Protein AF-A0A0D1CV64-F1 (afdb_monomer_lite)

Secondary structure (DSSP, 8-state):
----PPPPHHHHHHGGG-S--TTSGGGTTS--------SS-SS-----HHHHHHHHHHHHHH---S--BTTBTTTT---SHHHHHHHHHHHHH-TT-HHHHHHHHHHHHH-GGGGGGHHHHHHHHHHHHHHHHHHHTT-HHHHHHHHHHHHHHT--TTHHHHHHHHHHH-TT-HHHHHHHHHHHHHHS----SS------TTTT--GGGGTTHHHHHHHHHHH-TT-HHHHHHHHHHHTGGGT--S-TTS---TTS-HHHHHHHHHHHHHHHHHHHHH-TT-HHHHHHHHHHHHSS-GGG---GGGGHHHHHTTS--HHHHHH-GGGGSTTTS-HHHHHHHHHHHHHHHTS--HHHHHHHHHHHHHHHHHHHHHTGGGHHHHHHHHHHHHHHHH--

pLDDT: mean 92.06, std 9.5, range [33.56, 98.62]

InterPro domains:
  IPR002088 Protein prenyltransferase, alpha subunit [PF01239] (82-110)
  IPR002088 Protein prenyltransferase, alpha subunit [PF01239] (123-152)
  IPR002088 Protein prenyltransferase, alpha subunit [PF01239] (157-187)
  IPR002088 Protein prenyltransferase, alpha subunit [PF01239] (210-237)
  IPR002088 Protein prenyltransferase, alpha subunit [PF01239] (268-293)
  IPR002088 Protein prenyltransferase, alpha subunit [PS51147] (79-113)
  IPR002088 Protein prenyltransferase, alpha subunit [PS51147] (155-189)
  IPR002088 Protein prenyltransferase, alpha subunit [PS51147] (209-243)

Radius of gyration: 28.8 Å; chains: 1; bounding box: 66×48×79 Å

Foldseek 3Di:
DDPPPDQAPLCVLCVVCPPDDLPDCVCVVWDFAFDDADPDHDPDDPDDPVLRSLVSVVCRQPVAPVQQDPVRNCHSHDLGSNLLNSLVVNCVVPVQPQVSLVSNLCSLQPPPVCVVPSLSVLVVVVVVLLVVCVVPVQHPSSLVSNVSSCQSNLDCPCVVVSLVVVCVVPVQRPSSLVSLLCCCCFQLHAQAPDDPPPPTRNGNVCVVSLVCQLVVLVVVCVVPVLRLSSLVSNCCSLAVSNVLPLDAPDGDCVSDPVVVSLVVLVVLLVVLVVVCVVVVQRPSSLVSNVCSARRGYPVRHHQLVVCLVVLVVQADDLVVCVVPVCCLAAPNGSLSSLVSNLVNLLVVLVPDDPVSLVVSLVVLVSSLVSNCRHPVVCNVVSVVSSVVSVVVSVVD

Structure (mmCIF, N/CA/C/O backbone):
data_AF-A0A0D1CV64-F1
#
_entry.id   AF-A0A0D1CV64-F1
#
loop_
_atom_site.group_PDB
_atom_site.id
_atom_site.type_symbol
_atom_site.label_atom_id
_atom_site.label_alt_id
_atom_site.label_comp_id
_atom_site.label_asym_id
_atom_site.label_entity_id
_atom_site.label_seq_id
_atom_site.pdbx_PDB_ins_code
_atom_site.Cartn_x
_atom_site.Cartn_y
_atom_site.Cartn_z
_atom_site.occupancy
_atom_site.B_iso_or_equiv
_atom_site.auth_seq_id
_atom_site.auth_comp_id
_atom_site.auth_asym_id
_atom_site.auth_atom_id
_atom_site.pdbx_PDB_model_num
ATOM 1 N N . MET A 1 1 ? -7.234 -21.246 -34.968 1.00 33.56 1 MET A N 1
ATOM 2 C CA . MET A 1 1 ? -6.679 -20.109 -35.729 1.00 33.56 1 MET A CA 1
ATOM 3 C C . MET A 1 1 ? -5.729 -19.384 -34.798 1.00 33.56 1 MET A C 1
ATOM 5 O O . MET A 1 1 ? -6.181 -18.740 -33.865 1.00 33.56 1 MET A O 1
ATOM 9 N N . THR A 1 2 ? -4.429 -19.621 -34.948 1.00 35.34 2 THR A N 1
ATOM 10 C CA . THR A 1 2 ? -3.382 -18.946 -34.173 1.00 35.34 2 THR A CA 1
ATOM 11 C C . THR A 1 2 ? -3.375 -17.477 -34.569 1.00 35.34 2 THR A C 1
ATOM 13 O O . THR A 1 2 ? -3.057 -17.163 -35.714 1.00 35.34 2 THR A O 1
ATOM 16 N N . ALA A 1 3 ? -3.781 -16.594 -33.657 1.00 37.50 3 ALA A N 1
ATOM 17 C CA . ALA A 1 3 ? -3.607 -15.161 -33.836 1.00 37.50 3 ALA A CA 1
ATOM 18 C C . ALA A 1 3 ? -2.115 -14.902 -34.074 1.00 37.50 3 ALA A C 1
ATOM 20 O O . ALA A 1 3 ? -1.283 -15.239 -33.233 1.00 37.50 3 ALA A O 1
ATOM 21 N N . THR A 1 4 ? -1.764 -14.377 -35.245 1.00 42.84 4 THR A N 1
ATOM 22 C CA . THR A 1 4 ? -0.443 -13.802 -35.496 1.00 42.84 4 THR A CA 1
ATOM 23 C C . THR A 1 4 ? -0.223 -12.729 -34.441 1.00 42.84 4 THR A C 1
ATOM 25 O O . THR A 1 4 ? -0.903 -11.706 -34.470 1.00 42.84 4 THR A O 1
ATOM 28 N N . ALA A 1 5 ? 0.662 -12.996 -33.478 1.00 57.12 5 ALA A N 1
ATOM 29 C CA . ALA A 1 5 ? 1.048 -12.015 -32.478 1.00 57.12 5 ALA A CA 1
ATOM 30 C C . ALA A 1 5 ? 1.579 -10.780 -33.212 1.00 57.12 5 ALA A C 1
ATOM 32 O O . ALA A 1 5 ? 2.529 -10.874 -33.994 1.00 57.12 5 ALA A O 1
ATOM 33 N N . THR A 1 6 ? 0.909 -9.645 -33.029 1.00 68.62 6 THR A N 1
ATOM 34 C CA . THR A 1 6 ? 1.347 -8.365 -33.579 1.00 68.62 6 THR A CA 1
ATOM 35 C C . THR A 1 6 ? 2.726 -8.066 -33.000 1.00 68.62 6 THR A C 1
ATOM 37 O O . THR A 1 6 ? 2.858 -7.969 -31.782 1.00 68.62 6 THR A O 1
ATOM 40 N N . ARG A 1 7 ? 3.754 -7.971 -33.853 1.00 79.12 7 ARG A N 1
ATOM 41 C CA . ARG A 1 7 ? 5.111 -7.628 -33.409 1.00 79.12 7 ARG A CA 1
ATOM 42 C C . ARG A 1 7 ? 5.099 -6.259 -32.741 1.00 79.12 7 ARG A C 1
ATOM 44 O O . ARG A 1 7 ? 4.511 -5.317 -33.271 1.00 79.12 7 ARG A O 1
ATOM 51 N N . THR A 1 8 ? 5.727 -6.172 -31.577 1.00 88.69 8 THR A N 1
ATOM 52 C CA . THR A 1 8 ? 5.905 -4.916 -30.850 1.00 88.69 8 THR A CA 1
ATOM 53 C C . THR A 1 8 ? 7.197 -4.225 -31.287 1.00 88.69 8 THR A C 1
ATOM 55 O O . THR A 1 8 ? 8.128 -4.867 -31.768 1.00 88.69 8 THR A O 1
ATOM 58 N N . ILE A 1 9 ? 7.304 -2.916 -31.049 1.00 92.94 9 ILE A N 1
ATOM 59 C CA . ILE A 1 9 ? 8.557 -2.171 -31.264 1.00 92.94 9 ILE A CA 1
ATOM 60 C C . ILE A 1 9 ? 9.732 -2.759 -30.460 1.00 92.94 9 ILE A C 1
ATOM 62 O O . ILE A 1 9 ? 10.870 -2.725 -30.918 1.00 92.94 9 ILE A O 1
ATOM 66 N N . LEU A 1 10 ? 9.469 -3.341 -29.282 1.00 91.81 10 LEU A N 1
ATOM 67 C CA . LEU A 1 10 ? 10.491 -4.050 -28.509 1.00 91.81 10 LEU A CA 1
ATOM 68 C C . LEU A 1 10 ? 10.962 -5.318 -29.221 1.00 91.81 10 LEU A C 1
ATOM 70 O O . LEU A 1 10 ? 12.164 -5.589 -29.214 1.00 91.81 10 LEU A O 1
ATOM 74 N N . ASP A 1 11 ? 10.046 -6.061 -29.848 1.00 89.44 11 ASP A N 1
ATOM 75 C CA . ASP A 1 11 ? 10.397 -7.234 -30.649 1.00 89.44 11 ASP A CA 1
ATOM 76 C C . ASP A 1 11 ? 11.255 -6.828 -31.839 1.00 89.44 11 ASP A C 1
ATOM 78 O O . ASP A 1 11 ? 12.281 -7.453 -32.074 1.00 89.44 11 ASP A O 1
ATOM 82 N N . ASP A 1 12 ? 10.894 -5.758 -32.548 1.00 92.19 12 ASP A N 1
ATOM 83 C CA . ASP A 1 12 ? 11.661 -5.289 -33.702 1.00 92.19 12 ASP A CA 1
ATOM 84 C C . ASP A 1 12 ? 13.072 -4.839 -33.290 1.00 92.19 12 ASP A C 1
ATOM 86 O O . ASP A 1 12 ? 14.054 -5.279 -33.894 1.00 92.19 12 ASP A O 1
ATOM 90 N N . LEU A 1 13 ? 13.192 -4.057 -32.208 1.00 92.50 13 LEU A N 1
ATOM 91 C CA . LEU A 1 13 ? 14.479 -3.609 -31.658 1.00 92.50 13 LEU A CA 1
ATOM 92 C C . LEU A 1 13 ? 15.359 -4.769 -31.180 1.00 92.50 13 LEU A C 1
ATOM 94 O O . LEU A 1 13 ? 16.576 -4.732 -31.355 1.00 92.50 13 LEU A O 1
ATOM 98 N N . CYS A 1 14 ? 14.760 -5.787 -30.559 1.00 92.56 14 CYS A N 1
ATOM 99 C CA . CYS A 1 14 ? 15.494 -6.912 -29.982 1.00 92.56 14 CYS A CA 1
ATOM 100 C C . CYS A 1 14 ? 15.619 -8.115 -30.932 1.00 92.56 14 CYS A C 1
ATOM 102 O O . CYS A 1 14 ? 16.303 -9.077 -30.588 1.00 92.56 14 CYS A O 1
ATOM 104 N N . SER A 1 15 ? 14.977 -8.084 -32.105 1.00 91.12 15 SER A N 1
ATOM 105 C CA . SER A 1 15 ? 14.822 -9.241 -33.001 1.00 91.12 15 SER A CA 1
ATOM 106 C C . SER A 1 15 ? 16.145 -9.833 -33.477 1.00 91.12 15 SER A C 1
ATOM 108 O O . SER A 1 15 ? 16.263 -11.048 -33.599 1.00 91.12 15 SER A O 1
ATOM 110 N N . SER A 1 16 ? 17.159 -8.999 -33.709 1.00 90.81 16 SER A N 1
ATOM 111 C CA . SER A 1 16 ? 18.501 -9.435 -34.115 1.00 90.81 16 SER A CA 1
ATOM 112 C C . SER A 1 16 ? 19.329 -10.029 -32.969 1.00 90.81 16 SER A C 1
ATOM 114 O O . SER A 1 16 ? 20.393 -10.595 -33.215 1.00 90.81 16 SER A O 1
ATOM 116 N N . TYR A 1 17 ? 18.849 -9.913 -31.728 1.00 93.50 17 TYR A N 1
ATOM 117 C CA . TYR A 1 17 ? 19.543 -10.330 -30.507 1.00 93.50 17 TYR A CA 1
ATOM 118 C C . TYR A 1 17 ? 18.779 -11.409 -29.721 1.00 93.50 17 TYR A C 1
ATOM 120 O O . TYR A 1 17 ? 19.250 -11.842 -28.668 1.00 93.50 17 TYR A O 1
ATOM 128 N N . LEU A 1 18 ? 17.601 -11.826 -30.204 1.00 88.88 18 LEU A N 1
ATOM 129 C CA . LEU A 1 18 ? 16.752 -12.850 -29.595 1.00 88.88 18 LEU A CA 1
ATOM 130 C C . LEU A 1 18 ? 16.452 -13.996 -30.595 1.00 88.88 18 LEU A C 1
ATOM 132 O O . LEU A 1 18 ? 16.202 -13.714 -31.765 1.00 88.88 18 LEU A O 1
ATOM 136 N N . PRO A 1 19 ? 16.410 -15.277 -30.164 1.00 92.25 19 PRO A N 1
ATOM 137 C CA . PRO A 1 19 ? 16.676 -15.754 -28.807 1.00 92.25 19 PRO A CA 1
ATOM 138 C C . PRO A 1 19 ? 18.117 -15.460 -28.382 1.00 92.25 19 PRO A C 1
ATOM 140 O O . PRO A 1 19 ? 19.022 -15.413 -29.209 1.00 92.25 19 PRO A O 1
ATOM 143 N N . PHE A 1 20 ? 18.294 -15.180 -27.093 1.00 94.69 20 PHE A N 1
ATOM 144 C CA . PHE A 1 20 ? 19.584 -14.753 -26.571 1.00 94.69 20 PHE A CA 1
ATOM 145 C C . PHE A 1 20 ? 20.615 -15.880 -26.698 1.00 94.69 20 PHE A C 1
ATOM 147 O O . PHE A 1 20 ? 20.361 -17.004 -26.271 1.00 94.69 20 PHE A O 1
ATOM 154 N N . ASP A 1 21 ? 21.783 -15.549 -27.245 1.00 95.31 21 ASP A N 1
ATOM 155 C CA . ASP A 1 21 ? 22.944 -16.431 -27.314 1.00 95.31 21 ASP A CA 1
ATOM 156 C C . ASP A 1 21 ? 24.215 -15.629 -27.011 1.00 95.31 21 ASP A C 1
ATOM 158 O O . ASP A 1 21 ? 24.572 -14.695 -27.736 1.00 95.31 21 ASP A O 1
ATOM 162 N N . ALA A 1 22 ? 24.905 -15.997 -25.930 1.00 94.50 22 ALA A N 1
ATOM 163 C CA . ALA A 1 22 ? 26.149 -15.358 -25.513 1.00 94.50 22 ALA A CA 1
ATOM 164 C C . ALA A 1 22 ? 27.328 -15.654 -26.462 1.00 94.50 22 ALA A C 1
ATOM 166 O O . ALA A 1 22 ? 28.313 -14.921 -26.435 1.00 94.50 22 ALA A O 1
ATOM 167 N N . ALA A 1 23 ? 27.240 -16.698 -27.296 1.00 94.19 23 ALA A N 1
ATOM 168 C CA . ALA A 1 23 ? 28.248 -17.037 -28.303 1.00 94.19 23 ALA A CA 1
ATOM 169 C C . ALA A 1 23 ? 28.002 -16.354 -29.662 1.00 94.19 23 ALA A C 1
ATOM 171 O O . ALA A 1 23 ? 28.814 -16.491 -30.580 1.00 94.19 23 ALA A O 1
ATOM 172 N N . SER A 1 24 ? 26.894 -15.619 -29.805 1.00 95.88 24 SER A N 1
ATOM 173 C CA . SER A 1 24 ? 26.545 -14.940 -31.050 1.00 95.88 24 SER A CA 1
ATOM 174 C C . SER A 1 24 ? 27.613 -13.906 -31.457 1.00 95.88 24 SER A C 1
ATOM 176 O O . SER A 1 24 ? 28.106 -13.166 -30.598 1.00 95.88 24 SER A O 1
ATOM 178 N N . PRO A 1 25 ? 27.934 -13.765 -32.763 1.00 95.81 25 PRO A N 1
ATOM 179 C CA . PRO A 1 25 ? 28.912 -12.788 -33.256 1.00 95.81 25 PRO A CA 1
ATOM 180 C C . PRO A 1 25 ? 28.623 -11.334 -32.863 1.00 95.81 25 PRO A C 1
ATOM 182 O O . PRO A 1 25 ? 29.538 -10.512 -32.864 1.00 95.81 25 PRO A O 1
ATOM 185 N N . VAL A 1 26 ? 27.378 -11.016 -32.491 1.00 95.31 26 VAL A N 1
ATOM 186 C CA . VAL A 1 26 ? 26.968 -9.693 -31.985 1.00 95.31 26 VAL A CA 1
ATOM 187 C C . VAL A 1 26 ? 27.680 -9.277 -30.690 1.00 95.31 26 VAL A C 1
ATOM 189 O O . VAL A 1 26 ? 27.572 -8.114 -30.310 1.00 95.31 26 VAL A O 1
ATOM 192 N N . TRP A 1 27 ? 28.370 -10.208 -30.019 1.00 95.94 27 TRP A N 1
ATOM 193 C CA . TRP A 1 27 ? 29.163 -9.982 -28.803 1.00 95.94 27 TRP A CA 1
ATOM 194 C C . TRP A 1 27 ? 30.677 -10.096 -29.030 1.00 95.94 27 TRP A C 1
ATOM 196 O O . TRP A 1 27 ? 31.447 -10.013 -28.079 1.00 95.94 27 TRP A O 1
ATOM 206 N N . SER A 1 28 ? 31.121 -10.324 -30.270 1.00 95.44 28 SER A N 1
ATOM 207 C CA . SER A 1 28 ? 32.535 -10.579 -30.596 1.00 95.44 28 SER A CA 1
ATOM 208 C C . SER A 1 28 ? 33.467 -9.383 -30.356 1.00 95.44 28 SER A C 1
ATOM 210 O O . SER A 1 28 ? 34.680 -9.556 -30.251 1.00 95.44 28 SER A O 1
ATOM 212 N N . ASP A 1 29 ? 32.905 -8.180 -30.245 1.00 95.81 29 ASP A N 1
ATOM 213 C CA . ASP A 1 29 ? 33.600 -6.928 -29.949 1.00 95.81 29 ASP A CA 1
ATOM 214 C C . ASP A 1 29 ? 33.898 -6.726 -28.454 1.00 95.81 29 ASP A C 1
ATOM 216 O O . ASP A 1 29 ? 34.655 -5.821 -28.104 1.00 95.81 29 ASP A O 1
ATOM 220 N N . VAL A 1 30 ? 33.340 -7.560 -27.569 1.00 94.56 30 VAL A N 1
ATOM 221 C CA . VAL A 1 30 ? 33.539 -7.468 -26.118 1.00 94.56 30 VAL A CA 1
ATOM 222 C C . VAL A 1 30 ? 34.124 -8.758 -25.545 1.00 94.56 30 VAL A C 1
ATOM 224 O O . VAL A 1 30 ? 33.872 -9.857 -26.027 1.00 94.56 30 VAL A O 1
ATOM 227 N N . THR A 1 31 ? 34.906 -8.640 -24.470 1.00 95.06 31 THR A N 1
ATOM 228 C CA . THR A 1 31 ? 35.399 -9.799 -23.706 1.00 95.06 31 THR A CA 1
ATOM 229 C C . THR A 1 31 ? 34.571 -9.953 -22.426 1.00 95.06 31 THR A C 1
ATOM 231 O O . THR A 1 31 ? 34.659 -9.078 -21.561 1.00 95.06 31 THR A O 1
ATOM 234 N N . PRO A 1 32 ? 33.771 -11.030 -22.266 1.00 96.12 32 PRO A N 1
ATOM 235 C CA . PRO A 1 32 ? 32.910 -11.205 -21.099 1.00 96.12 32 PRO A CA 1
ATOM 236 C C . PRO A 1 32 ? 33.686 -11.224 -19.775 1.00 96.12 32 PRO A C 1
ATOM 238 O O . PRO A 1 32 ? 34.598 -12.024 -19.585 1.00 96.12 32 PRO A O 1
ATOM 241 N N . THR A 1 33 ? 33.284 -10.381 -18.826 1.00 95.81 33 THR A N 1
ATOM 242 C CA . THR A 1 33 ? 33.880 -10.289 -17.488 1.00 95.81 33 THR A CA 1
ATOM 243 C C . THR A 1 33 ? 33.202 -11.276 -16.528 1.00 95.81 33 THR A C 1
ATOM 245 O O . THR A 1 33 ? 32.039 -11.066 -16.160 1.00 95.81 33 THR A O 1
ATOM 248 N N . PRO A 1 34 ? 33.878 -12.351 -16.083 1.00 94.44 34 PRO A N 1
ATOM 249 C CA . PRO A 1 34 ? 33.292 -13.330 -15.171 1.00 94.44 34 PRO A CA 1
ATOM 250 C C . PRO A 1 34 ? 33.033 -12.735 -13.781 1.00 94.44 34 PRO A C 1
ATOM 252 O O . PRO A 1 34 ? 33.507 -11.651 -13.438 1.00 94.44 34 PRO A O 1
ATOM 255 N N . GLN A 1 35 ? 32.245 -13.437 -12.967 1.00 92.69 35 GLN A N 1
ATOM 256 C CA . GLN A 1 35 ? 32.072 -13.057 -11.569 1.00 92.69 35 GLN A CA 1
ATOM 257 C C . GLN A 1 35 ? 33.399 -13.280 -10.841 1.00 92.69 35 GLN A C 1
ATOM 259 O O . GLN A 1 35 ? 33.979 -14.358 -10.935 1.00 92.69 35 GLN A O 1
ATOM 264 N N . LEU A 1 36 ? 33.873 -12.267 -10.118 1.00 90.00 36 LEU A N 1
ATOM 265 C CA . LEU A 1 36 ? 35.034 -12.421 -9.251 1.00 90.00 36 LEU A CA 1
ATOM 266 C C . LEU A 1 36 ? 34.623 -13.238 -8.025 1.00 90.00 36 LEU A C 1
ATOM 268 O O . LEU A 1 36 ? 33.809 -12.788 -7.218 1.00 90.00 36 LEU A O 1
ATOM 272 N N . GLU A 1 37 ? 35.187 -14.432 -7.890 1.00 85.88 37 GLU A N 1
ATOM 273 C CA . GLU A 1 37 ? 35.058 -15.262 -6.695 1.00 85.88 37 GLU A CA 1
ATOM 274 C C . GLU A 1 37 ? 36.399 -15.315 -5.960 1.00 85.88 37 GLU A C 1
ATOM 276 O O . GLU A 1 37 ? 37.468 -15.315 -6.575 1.00 85.88 37 GLU A O 1
ATOM 281 N N . SER A 1 38 ? 36.355 -15.314 -4.627 1.00 88.88 38 SER A N 1
ATOM 282 C CA . SER A 1 38 ? 37.554 -15.536 -3.820 1.00 88.88 38 SER A CA 1
ATOM 283 C C . SER A 1 38 ? 37.997 -16.999 -3.926 1.00 88.88 38 SER A C 1
ATOM 285 O O . SER A 1 38 ? 37.243 -17.867 -4.356 1.00 88.88 38 SER A O 1
ATOM 287 N N . SER A 1 39 ? 39.209 -17.308 -3.460 1.00 90.88 39 SER A N 1
ATOM 288 C CA . SER A 1 39 ? 39.695 -18.693 -3.371 1.00 90.88 39 SER A CA 1
ATOM 289 C C . SER A 1 39 ? 38.891 -19.580 -2.405 1.00 90.88 39 SER A C 1
ATOM 291 O O . SER A 1 39 ? 39.067 -20.795 -2.407 1.00 90.88 39 SER A O 1
ATOM 293 N N . SER A 1 40 ? 38.024 -18.988 -1.577 1.00 92.88 40 SER A N 1
ATOM 294 C CA . SER A 1 40 ? 37.131 -19.680 -0.644 1.00 92.88 40 SER A CA 1
ATOM 295 C C . SER A 1 40 ? 35.809 -18.905 -0.549 1.00 92.88 40 SER A C 1
ATOM 297 O O . SER A 1 40 ? 35.633 -18.082 0.361 1.00 92.88 40 SER A O 1
ATOM 299 N N . PRO A 1 41 ? 34.906 -19.062 -1.535 1.00 91.12 41 PRO A N 1
ATOM 300 C CA . PRO A 1 41 ? 33.662 -18.310 -1.568 1.00 91.12 41 PRO A CA 1
ATOM 301 C C . PRO A 1 41 ? 32.714 -18.804 -0.470 1.00 91.12 41 PRO A C 1
ATOM 303 O O . PRO A 1 41 ? 32.539 -20.005 -0.264 1.00 91.12 41 PRO A O 1
ATOM 306 N N . MET A 1 42 ? 32.062 -17.874 0.229 1.00 92.19 42 MET A N 1
ATOM 307 C CA . MET A 1 42 ? 30.961 -18.210 1.134 1.00 92.19 42 MET A CA 1
ATOM 308 C C . MET A 1 42 ? 29.658 -18.266 0.337 1.00 92.19 42 MET A C 1
ATOM 310 O O . MET A 1 42 ? 29.330 -17.314 -0.366 1.00 92.19 42 MET A O 1
ATOM 314 N N . CYS A 1 43 ? 28.911 -19.363 0.477 1.00 92.88 43 CYS A N 1
ATOM 315 C CA . CYS A 1 43 ? 27.639 -19.595 -0.216 1.00 92.88 43 CYS A CA 1
ATOM 316 C C . CYS A 1 43 ? 27.724 -19.476 -1.757 1.00 92.88 43 CYS A C 1
ATOM 318 O O . CYS A 1 43 ? 26.923 -18.743 -2.345 1.00 92.88 43 CYS A O 1
ATOM 320 N N . PRO A 1 44 ? 28.668 -20.168 -2.431 1.00 92.38 44 PRO A N 1
ATOM 321 C CA . PRO A 1 44 ? 28.743 -20.135 -3.886 1.00 92.38 44 PRO A CA 1
ATOM 322 C C . PRO A 1 44 ? 27.476 -20.742 -4.489 1.00 92.38 44 PRO A C 1
ATOM 324 O O . PRO A 1 44 ? 26.971 -21.769 -4.026 1.00 92.38 44 PRO A O 1
ATOM 327 N N . ILE A 1 45 ? 26.974 -20.113 -5.545 1.00 94.19 45 ILE A N 1
ATOM 328 C CA . ILE A 1 45 ? 25.864 -20.649 -6.327 1.00 94.19 45 ILE A CA 1
ATOM 329 C C . ILE A 1 45 ? 26.462 -21.296 -7.569 1.00 94.19 45 ILE A C 1
ATOM 331 O O . ILE A 1 45 ? 27.160 -20.649 -8.346 1.00 94.19 45 ILE A O 1
ATOM 335 N N . LEU A 1 46 ? 26.161 -22.574 -7.778 1.00 94.25 46 LEU A N 1
ATOM 336 C CA . LEU A 1 46 ? 26.525 -23.286 -9.000 1.00 94.25 46 LEU A CA 1
ATOM 337 C C . LEU A 1 46 ? 25.573 -22.866 -10.124 1.00 94.25 46 LEU A C 1
ATOM 339 O O . LEU A 1 46 ? 24.567 -23.522 -10.390 1.00 94.25 46 LEU A O 1
ATOM 343 N N . TYR A 1 47 ? 25.855 -21.714 -10.731 1.00 95.19 47 TYR A N 1
ATOM 344 C CA . TYR A 1 47 ? 25.020 -21.152 -11.785 1.00 95.19 47 TYR A CA 1
ATOM 345 C C . TYR A 1 47 ? 24.987 -22.050 -13.025 1.00 95.19 47 TYR A C 1
ATOM 347 O O . TYR A 1 47 ? 26.002 -22.611 -13.438 1.00 95.19 47 TYR A O 1
ATOM 355 N N . ALA A 1 48 ? 23.822 -22.122 -13.671 1.00 95.69 48 ALA A N 1
ATOM 356 C CA . ALA A 1 48 ? 23.723 -22.703 -15.002 1.00 95.69 48 ALA A CA 1
ATOM 357 C C . ALA A 1 48 ? 24.599 -21.907 -15.996 1.00 95.69 48 ALA A C 1
ATOM 359 O O . ALA A 1 48 ? 24.652 -20.673 -15.887 1.00 95.69 48 ALA A O 1
ATOM 360 N N . PRO A 1 49 ? 25.234 -22.567 -16.988 1.00 94.44 49 PRO A N 1
ATOM 361 C CA . PRO A 1 49 ? 26.104 -21.896 -17.954 1.00 94.44 49 PRO A CA 1
ATOM 362 C C . PRO A 1 49 ? 25.440 -20.694 -18.632 1.00 94.44 49 PRO A C 1
ATOM 364 O O . PRO A 1 49 ? 26.038 -19.624 -18.673 1.00 94.44 49 PRO A O 1
ATOM 367 N N . ASP A 1 50 ? 24.180 -20.835 -19.052 1.00 93.69 50 ASP A N 1
ATOM 368 C CA . ASP A 1 50 ? 23.399 -19.768 -19.694 1.00 93.69 50 ASP A CA 1
ATOM 369 C C . ASP A 1 50 ? 23.316 -18.495 -18.824 1.00 93.69 50 ASP A C 1
ATOM 371 O O . ASP A 1 50 ? 23.688 -17.401 -19.256 1.00 93.69 50 ASP A O 1
ATOM 375 N N . TYR A 1 51 ? 22.968 -18.643 -17.541 1.00 95.94 51 TYR A N 1
ATOM 376 C CA . TYR A 1 51 ? 22.929 -17.518 -16.602 1.00 95.94 51 TYR A CA 1
ATOM 377 C C . TYR A 1 51 ? 24.316 -16.902 -16.380 1.00 95.94 51 TYR A C 1
ATOM 379 O O . TYR A 1 51 ? 24.470 -15.681 -16.405 1.00 95.94 51 TYR A O 1
ATOM 387 N N . SER A 1 52 ? 25.342 -17.734 -16.172 1.00 95.75 52 SER A N 1
ATOM 388 C CA . SER A 1 52 ? 26.701 -17.254 -15.892 1.00 95.75 52 SER A CA 1
ATOM 389 C C . SER A 1 52 ? 27.321 -16.488 -17.071 1.00 95.75 52 SER A C 1
ATOM 391 O O . SER A 1 52 ? 27.964 -15.452 -16.862 1.00 95.75 52 SER A O 1
ATOM 393 N N . SER A 1 53 ? 27.070 -16.937 -18.305 1.00 96.25 53 SER A N 1
ATOM 394 C CA . SER A 1 53 ? 27.536 -16.296 -19.537 1.00 96.25 53 SER A CA 1
ATOM 395 C C . SER A 1 53 ? 26.822 -14.967 -19.773 1.00 96.25 53 SER A C 1
ATOM 397 O O . SER A 1 53 ? 27.480 -13.944 -19.975 1.00 96.25 53 SER A O 1
ATOM 399 N N . ALA A 1 54 ? 25.491 -14.940 -19.638 1.00 97.75 54 ALA A N 1
ATOM 400 C CA . ALA A 1 54 ? 24.707 -13.710 -19.741 1.00 97.75 54 ALA A CA 1
ATOM 401 C C . ALA A 1 54 ? 25.119 -12.673 -18.681 1.00 97.75 54 ALA A C 1
ATOM 403 O O . ALA A 1 54 ? 25.326 -11.499 -18.990 1.00 97.75 54 ALA A O 1
ATOM 404 N N . MET A 1 55 ? 25.328 -13.101 -17.433 1.00 97.69 55 MET A N 1
ATOM 405 C CA . MET A 1 55 ? 25.790 -12.212 -16.365 1.00 97.69 55 MET A CA 1
ATOM 406 C C . MET A 1 55 ? 27.205 -11.675 -16.602 1.00 97.69 55 MET A C 1
ATOM 408 O O . MET A 1 55 ? 27.526 -10.578 -16.143 1.00 97.69 55 MET A O 1
ATOM 412 N N . SER A 1 56 ? 28.054 -12.418 -17.316 1.00 97.38 56 SER A N 1
ATOM 413 C CA . SER A 1 56 ? 29.398 -11.951 -17.666 1.00 97.38 56 SER A CA 1
ATOM 414 C C . SER A 1 56 ? 29.355 -10.845 -18.713 1.00 97.38 56 SER A C 1
ATOM 416 O O . SER A 1 56 ? 30.051 -9.839 -18.573 1.00 97.38 56 SER A O 1
ATOM 418 N N . LEU A 1 57 ? 28.469 -10.965 -19.703 1.00 97.50 57 LEU A N 1
ATOM 419 C CA . LEU A 1 57 ? 28.173 -9.871 -20.627 1.00 97.50 57 LEU A CA 1
ATOM 420 C C . LEU A 1 57 ? 27.587 -8.667 -19.882 1.00 97.50 57 LEU A C 1
ATOM 422 O O . LEU A 1 57 ? 28.099 -7.566 -20.039 1.00 97.50 57 LEU A O 1
ATOM 426 N N . TYR A 1 58 ? 26.617 -8.867 -18.984 1.00 97.31 58 TYR A N 1
ATOM 427 C CA . TYR A 1 58 ? 26.046 -7.775 -18.182 1.00 97.31 58 TYR A CA 1
ATOM 428 C C . TYR A 1 58 ? 27.116 -7.008 -17.401 1.00 97.31 58 TYR A C 1
ATOM 430 O O . TYR A 1 58 ? 27.147 -5.781 -17.458 1.00 97.31 58 TYR A O 1
ATOM 438 N N . ARG A 1 59 ? 28.028 -7.708 -16.713 1.00 95.62 59 ARG A N 1
ATOM 439 C CA . ARG A 1 59 ? 29.152 -7.066 -16.014 1.00 95.62 59 ARG A CA 1
ATOM 440 C C . ARG A 1 59 ? 30.044 -6.293 -16.974 1.00 95.62 59 ARG A C 1
ATOM 442 O O . ARG A 1 59 ? 30.449 -5.194 -16.648 1.00 95.62 59 ARG A O 1
ATOM 449 N N . THR A 1 60 ? 30.298 -6.825 -18.163 1.00 94.75 60 THR A N 1
ATOM 450 C CA . THR A 1 60 ? 31.109 -6.143 -19.185 1.00 94.75 60 THR A CA 1
ATOM 451 C C . THR A 1 60 ? 30.471 -4.833 -19.634 1.00 94.75 60 THR A C 1
ATOM 453 O O . THR A 1 60 ? 31.148 -3.814 -19.662 1.00 94.75 60 THR A O 1
ATOM 456 N N . LEU A 1 61 ? 29.166 -4.838 -19.922 1.00 94.75 61 LEU A N 1
ATOM 457 C CA . LEU A 1 61 ? 28.451 -3.653 -20.414 1.00 94.75 61 LEU A CA 1
ATOM 458 C C . LEU A 1 61 ? 28.156 -2.610 -19.324 1.00 94.75 61 LEU A C 1
ATOM 460 O O . LEU A 1 61 ? 27.829 -1.465 -19.638 1.00 94.75 61 LEU A O 1
ATOM 464 N N . THR A 1 62 ? 28.225 -3.017 -18.051 1.00 92.31 62 THR A N 1
ATOM 465 C CA . THR A 1 62 ? 27.959 -2.152 -16.890 1.00 92.31 62 THR A CA 1
ATOM 466 C C . THR A 1 62 ? 29.205 -1.767 -16.098 1.00 92.31 62 THR A C 1
ATOM 468 O O . THR A 1 62 ? 29.125 -0.909 -15.217 1.00 92.31 62 THR A O 1
ATOM 471 N N . SER A 1 63 ? 30.357 -2.365 -16.400 1.00 85.19 63 SER A N 1
ATOM 472 C CA . SER A 1 63 ? 31.639 -1.992 -15.812 1.00 85.19 63 SER A CA 1
ATOM 473 C C . SER A 1 63 ? 31.967 -0.553 -16.191 1.00 85.19 63 SER A C 1
ATOM 475 O O . SER A 1 63 ? 32.223 -0.238 -17.349 1.00 85.19 63 SER A O 1
ATOM 477 N N . SER A 1 64 ? 31.964 0.341 -15.203 1.00 63.69 64 SER A N 1
ATOM 478 C CA . SER A 1 64 ? 32.390 1.722 -15.402 1.00 63.69 64 SER A CA 1
ATOM 479 C C . SER A 1 64 ? 33.881 1.737 -15.735 1.00 63.69 64 SER A C 1
ATOM 481 O O . SER A 1 64 ? 34.709 1.451 -14.870 1.00 63.69 64 SER A O 1
ATOM 483 N N . ASN A 1 65 ? 34.245 2.107 -16.960 1.00 61.44 65 ASN A N 1
ATOM 484 C CA . ASN A 1 65 ? 35.642 2.289 -17.354 1.00 61.44 65 ASN A CA 1
ATOM 485 C C . ASN A 1 65 ? 36.236 3.550 -16.700 1.00 61.44 65 ASN A C 1
ATOM 487 O O . ASN A 1 65 ? 36.561 4.480 -17.407 1.00 61.44 65 ASN A O 1
ATOM 491 N N . HIS A 1 66 ? 36.303 3.683 -15.370 1.00 64.38 66 HIS A N 1
ATOM 492 C CA . HIS A 1 66 ? 36.760 4.902 -14.657 1.00 64.38 66 HIS A CA 1
ATOM 493 C C . HIS A 1 66 ? 36.077 6.244 -15.051 1.00 64.38 66 HIS A C 1
ATOM 495 O O . HIS A 1 66 ? 36.388 7.280 -14.471 1.00 64.38 66 HIS A O 1
ATOM 501 N N . GLU A 1 67 ? 35.133 6.230 -15.994 1.00 69.75 67 GLU A N 1
ATOM 502 C CA . GLU A 1 67 ? 34.493 7.395 -16.614 1.00 69.75 67 GLU A CA 1
ATOM 503 C C . GLU A 1 67 ? 33.225 7.839 -15.874 1.00 69.75 67 GLU A C 1
ATOM 505 O O . GLU A 1 67 ? 32.829 9.002 -15.966 1.00 69.75 67 GLU A O 1
ATOM 510 N N . SER A 1 68 ? 32.593 6.936 -15.116 1.00 79.94 68 SER A N 1
ATOM 511 C CA . SER A 1 68 ? 31.423 7.265 -14.299 1.00 79.94 68 SER A CA 1
ATOM 512 C C . SER A 1 68 ? 31.822 8.195 -13.155 1.00 79.94 68 SER A C 1
ATOM 514 O O . SER A 1 68 ? 32.641 7.854 -12.300 1.00 79.94 68 SER A O 1
ATOM 516 N N . THR A 1 69 ? 31.193 9.365 -13.104 1.00 81.81 69 THR A N 1
ATOM 517 C CA . THR A 1 69 ? 31.383 10.368 -12.046 1.00 81.81 69 THR A CA 1
ATOM 518 C C . THR A 1 69 ? 30.033 10.786 -11.472 1.00 81.81 69 THR A C 1
ATOM 520 O O . THR A 1 69 ? 28.992 10.529 -12.071 1.00 81.81 69 THR A O 1
ATOM 523 N N . LEU A 1 70 ? 30.022 11.500 -10.340 1.00 80.69 70 LEU A N 1
ATOM 524 C CA . LEU A 1 70 ? 28.782 12.092 -9.811 1.00 80.69 70 LEU A CA 1
ATOM 525 C C . LEU A 1 70 ? 28.100 13.037 -10.819 1.00 80.69 70 LEU A C 1
ATOM 527 O O . LEU A 1 70 ? 26.881 13.172 -10.793 1.00 80.69 70 LEU A O 1
ATOM 531 N N . ALA A 1 71 ? 28.875 13.671 -11.706 1.00 84.56 71 ALA A N 1
ATOM 532 C CA . ALA A 1 71 ? 28.363 14.557 -12.749 1.00 84.56 71 ALA A CA 1
ATOM 533 C C . ALA A 1 71 ? 27.879 13.804 -14.003 1.00 84.56 71 ALA A C 1
ATOM 535 O O . ALA A 1 71 ? 27.068 14.336 -14.754 1.00 84.56 71 ALA A O 1
ATOM 536 N N . SER A 1 72 ? 28.359 12.578 -14.229 1.00 83.25 72 SER A N 1
ATOM 537 C CA . SER A 1 72 ? 27.969 11.735 -15.360 1.00 83.25 72 SER A CA 1
ATOM 538 C C . SER A 1 72 ? 27.835 10.273 -14.915 1.00 83.25 72 SER A C 1
ATOM 540 O O . SER A 1 72 ? 28.713 9.450 -15.185 1.00 83.25 72 SER A O 1
ATOM 542 N N . PRO A 1 73 ? 26.750 9.930 -14.195 1.00 84.50 73 PRO A N 1
ATOM 543 C CA . PRO A 1 73 ? 26.577 8.609 -13.585 1.00 84.50 73 PRO A CA 1
ATOM 544 C C . PRO A 1 73 ? 26.285 7.492 -14.599 1.00 84.50 73 PRO A C 1
ATOM 546 O O . PRO A 1 73 ? 26.213 6.326 -14.221 1.00 84.50 73 PRO A O 1
ATOM 549 N N . LEU A 1 74 ? 26.067 7.843 -15.871 1.00 88.00 74 LEU A N 1
ATOM 550 C CA . LEU A 1 74 ? 25.822 6.900 -16.966 1.00 88.00 74 LEU A CA 1
ATOM 551 C C . LEU A 1 74 ? 27.029 6.759 -17.906 1.00 88.00 74 LEU A C 1
ATOM 553 O O . LEU A 1 74 ? 26.966 5.975 -18.850 1.00 88.00 74 LEU A O 1
ATOM 557 N N . ALA A 1 75 ? 28.108 7.519 -17.685 1.00 85.00 75 ALA A N 1
ATOM 558 C CA . ALA A 1 75 ? 29.296 7.436 -18.526 1.00 85.00 75 ALA A CA 1
ATOM 559 C C . ALA A 1 75 ? 29.927 6.038 -18.449 1.00 85.00 75 ALA A C 1
ATOM 561 O O . ALA A 1 75 ? 30.066 5.457 -17.370 1.00 85.00 75 ALA A O 1
ATOM 562 N N . GLY A 1 76 ? 30.288 5.504 -19.614 1.00 84.00 76 GLY A N 1
ATOM 563 C CA . GLY A 1 76 ? 30.831 4.157 -19.766 1.00 84.00 76 GLY A CA 1
ATOM 564 C C . GLY A 1 76 ? 29.791 3.030 -19.786 1.00 84.00 76 GLY A C 1
ATOM 565 O O . GLY A 1 76 ? 30.175 1.894 -20.037 1.00 84.00 76 GLY A O 1
ATOM 566 N N . LEU A 1 77 ? 28.497 3.302 -19.561 1.00 91.50 77 LEU A N 1
ATOM 567 C CA . LEU A 1 77 ? 27.445 2.292 -19.732 1.00 91.50 77 LEU A CA 1
ATOM 568 C C . LEU A 1 77 ? 27.053 2.167 -21.206 1.00 91.50 77 LEU A C 1
ATOM 570 O O . LEU A 1 77 ? 26.721 3.161 -21.855 1.00 91.50 77 LEU A O 1
ATOM 574 N N . GLU A 1 78 ? 26.995 0.942 -21.728 1.00 94.62 78 GLU A N 1
ATOM 575 C CA . GLU A 1 78 ? 26.430 0.726 -23.061 1.00 94.62 78 GLU A CA 1
ATOM 576 C C . GLU A 1 78 ? 24.896 0.789 -23.003 1.00 94.62 78 GLU A C 1
ATOM 578 O O . GLU A 1 78 ? 24.262 -0.042 -22.360 1.00 94.62 78 GLU A O 1
ATOM 583 N N . LEU A 1 79 ? 24.268 1.746 -23.691 1.00 95.75 79 LEU A N 1
ATOM 584 C CA . LEU A 1 79 ? 22.806 1.893 -23.727 1.00 95.75 79 LEU A CA 1
ATOM 585 C C . LEU A 1 79 ? 22.251 1.558 -25.121 1.00 95.75 79 LEU A C 1
ATOM 587 O O . LEU A 1 79 ? 21.849 2.449 -25.870 1.00 95.75 79 LEU A O 1
ATOM 591 N N . SER A 1 80 ? 22.258 0.275 -25.484 1.00 96.06 80 SER A N 1
ATOM 592 C CA . SER A 1 80 ? 21.941 -0.216 -26.835 1.00 96.06 80 SER A CA 1
ATOM 593 C C . SER A 1 80 ? 20.754 -1.191 -26.873 1.00 96.06 80 SER A C 1
ATOM 595 O O . SER A 1 80 ? 20.320 -1.726 -25.849 1.00 96.06 80 SER A O 1
ATOM 597 N N . ALA A 1 81 ? 20.256 -1.485 -28.078 1.00 96.88 81 ALA A N 1
ATOM 598 C CA . ALA A 1 81 ? 19.246 -2.523 -28.294 1.00 96.88 81 ALA A CA 1
ATOM 599 C C . ALA A 1 81 ? 19.721 -3.941 -27.900 1.00 96.88 81 ALA A C 1
ATOM 601 O O . ALA A 1 81 ? 18.946 -4.701 -27.315 1.00 96.88 81 ALA A O 1
ATOM 602 N N . ARG A 1 82 ? 21.002 -4.290 -28.115 1.00 96.50 82 ARG A N 1
ATOM 603 C CA . ARG A 1 82 ? 21.551 -5.586 -27.660 1.00 96.50 82 ARG A CA 1
ATOM 604 C C . ARG A 1 82 ? 21.618 -5.682 -26.137 1.00 96.50 82 ARG A C 1
ATOM 606 O O . ARG A 1 82 ? 21.300 -6.729 -25.574 1.00 96.50 82 ARG A O 1
ATOM 613 N N . ALA A 1 83 ? 21.955 -4.582 -25.459 1.00 97.31 83 ALA A N 1
ATOM 614 C CA . ALA A 1 83 ? 21.919 -4.513 -24.003 1.00 97.31 83 ALA A CA 1
ATOM 615 C C . ALA A 1 83 ? 20.484 -4.679 -23.475 1.00 97.31 83 ALA A C 1
ATOM 617 O O . ALA A 1 83 ? 20.256 -5.422 -22.518 1.00 97.31 83 ALA A O 1
ATOM 618 N N . LEU A 1 84 ? 19.495 -4.065 -24.138 1.00 97.88 84 LEU A N 1
ATOM 619 C CA . LEU A 1 84 ? 18.083 -4.246 -23.800 1.00 97.88 84 LEU A CA 1
ATOM 620 C C . LEU A 1 84 ? 17.665 -5.722 -23.909 1.00 97.88 84 LEU A C 1
ATOM 622 O O . LEU A 1 84 ? 17.091 -6.259 -22.959 1.00 97.88 84 LEU A O 1
ATOM 626 N N . ALA A 1 85 ? 18.019 -6.397 -25.006 1.00 97.44 85 ALA A N 1
ATOM 627 C CA . ALA A 1 85 ? 17.748 -7.822 -25.204 1.00 97.44 85 ALA A CA 1
ATOM 628 C C . ALA A 1 85 ? 18.411 -8.710 -24.133 1.00 97.44 85 ALA A C 1
ATOM 630 O O . ALA A 1 85 ? 17.759 -9.604 -23.584 1.00 97.44 85 ALA A O 1
ATOM 631 N N . LEU A 1 86 ? 19.665 -8.420 -23.764 1.00 98.06 86 LEU A N 1
ATOM 632 C CA . LEU A 1 86 ? 20.363 -9.094 -22.666 1.00 98.06 86 LEU A CA 1
ATOM 633 C C . LEU A 1 86 ? 19.604 -8.949 -21.337 1.00 98.06 86 LEU A C 1
ATOM 635 O O . LEU A 1 86 ? 19.410 -9.938 -20.628 1.00 98.06 86 LEU A O 1
ATOM 639 N N . THR A 1 87 ? 19.127 -7.744 -20.999 1.00 98.12 87 THR A N 1
ATOM 640 C CA . THR A 1 87 ? 18.339 -7.558 -19.766 1.00 98.12 87 THR A CA 1
ATOM 641 C C . THR A 1 87 ? 17.011 -8.318 -19.802 1.00 98.12 87 THR A C 1
ATOM 643 O O . THR A 1 87 ? 16.614 -8.873 -18.779 1.00 98.12 87 THR A O 1
ATOM 646 N N . THR A 1 88 ? 16.355 -8.421 -20.966 1.00 96.12 88 THR A N 1
ATOM 647 C CA . THR A 1 88 ? 15.138 -9.236 -21.139 1.00 96.12 88 THR A CA 1
ATOM 648 C C . THR A 1 88 ? 15.406 -10.703 -20.791 1.00 96.12 88 THR A C 1
ATOM 650 O O . THR A 1 88 ? 14.608 -11.320 -20.084 1.00 96.12 88 THR A O 1
ATOM 653 N N . HIS A 1 89 ? 16.526 -11.265 -21.260 1.00 96.12 89 HIS A N 1
ATOM 654 C CA . HIS A 1 89 ? 16.930 -12.641 -20.946 1.00 96.12 89 HIS A CA 1
ATOM 655 C C . HIS A 1 89 ? 17.219 -12.825 -19.454 1.00 96.12 89 HIS A C 1
ATOM 657 O O . HIS A 1 89 ? 16.643 -13.695 -18.804 1.00 96.12 89 HIS A O 1
ATOM 663 N N . LEU A 1 90 ? 18.044 -11.947 -18.879 1.00 97.38 90 LEU A N 1
ATOM 664 C CA . LEU A 1 90 ? 18.434 -12.029 -17.470 1.00 97.38 90 LEU A CA 1
ATOM 665 C C . LEU A 1 90 ? 17.250 -11.894 -16.507 1.00 97.38 90 LEU A C 1
ATOM 667 O O . LEU A 1 90 ? 17.201 -12.608 -15.508 1.00 97.38 90 LEU A O 1
ATOM 671 N N . ILE A 1 91 ? 16.275 -11.032 -16.807 1.00 96.38 91 ILE A N 1
ATOM 672 C CA . ILE A 1 91 ? 15.072 -10.880 -15.976 1.00 96.38 91 ILE A CA 1
ATOM 673 C C . ILE A 1 91 ? 14.200 -12.139 -16.022 1.00 96.38 91 ILE A C 1
ATOM 675 O O . ILE A 1 91 ? 13.642 -12.522 -14.995 1.00 96.38 91 ILE A O 1
ATOM 679 N N . LYS A 1 92 ? 14.114 -12.825 -17.171 1.00 93.06 92 LYS A N 1
ATOM 680 C CA . LYS A 1 92 ? 13.409 -14.116 -17.260 1.00 93.06 92 LYS A CA 1
ATOM 681 C C . LYS A 1 92 ? 14.078 -15.194 -16.404 1.00 93.06 92 LYS A C 1
ATOM 683 O O . LYS A 1 92 ? 13.377 -16.023 -15.834 1.00 93.06 92 LYS A O 1
ATOM 688 N N . LEU A 1 93 ? 15.408 -15.170 -16.292 1.00 93.94 93 LEU A N 1
ATOM 689 C CA . LEU A 1 93 ? 16.157 -16.097 -15.439 1.00 93.94 93 LEU A CA 1
ATOM 690 C C . LEU A 1 93 ? 16.088 -15.721 -13.948 1.00 93.94 93 LEU A C 1
ATOM 692 O O . LEU A 1 93 ? 16.050 -16.603 -13.094 1.00 93.94 93 LEU A O 1
ATOM 696 N N . ASN A 1 94 ? 16.080 -14.424 -13.622 1.00 94.50 94 ASN A N 1
ATOM 697 C CA . ASN A 1 94 ? 16.023 -13.922 -12.250 1.00 94.50 94 ASN A CA 1
ATOM 698 C C . ASN A 1 94 ? 15.345 -12.541 -12.169 1.00 94.50 94 ASN A C 1
ATOM 700 O O . ASN A 1 94 ? 16.000 -11.494 -12.166 1.00 94.50 94 ASN A O 1
ATOM 704 N N . ALA A 1 95 ? 14.021 -12.538 -12.002 1.00 93.94 95 ALA A N 1
ATOM 705 C CA . ALA A 1 95 ? 13.220 -11.315 -11.914 1.00 93.94 95 ALA A CA 1
ATOM 706 C C . ALA A 1 95 ? 13.474 -10.477 -10.644 1.00 93.94 95 ALA A C 1
ATOM 708 O O . ALA A 1 95 ? 12.972 -9.357 -10.540 1.00 93.94 95 ALA A O 1
ATOM 709 N N . SER A 1 96 ? 14.261 -10.981 -9.690 1.00 94.12 96 SER A N 1
ATOM 710 C CA . SER A 1 96 ? 14.609 -10.278 -8.448 1.00 94.12 96 SER A CA 1
ATOM 711 C C . SER A 1 96 ? 15.933 -9.509 -8.542 1.00 94.12 96 SER A C 1
ATOM 713 O O . SER A 1 96 ? 16.308 -8.811 -7.596 1.00 94.12 96 SER A O 1
ATOM 715 N N . HIS A 1 97 ? 16.665 -9.605 -9.660 1.00 96.19 97 HIS A N 1
ATOM 716 C CA . HIS A 1 97 ? 17.984 -8.985 -9.798 1.00 96.19 97 HIS A CA 1
ATOM 717 C C . HIS A 1 97 ? 17.896 -7.463 -10.018 1.00 96.19 97 HIS A C 1
ATOM 719 O O . HIS A 1 97 ? 17.914 -6.966 -11.143 1.00 96.19 97 HIS A O 1
ATOM 725 N N . PHE A 1 98 ? 17.853 -6.693 -8.931 1.00 96.88 98 PHE A N 1
ATOM 726 C CA . PHE A 1 98 ? 17.622 -5.242 -8.966 1.00 96.88 98 PHE A CA 1
ATOM 727 C C . PHE A 1 98 ? 18.615 -4.446 -9.835 1.00 96.88 98 PHE A C 1
ATOM 729 O O . PHE A 1 98 ? 18.200 -3.490 -10.482 1.00 96.88 98 PHE A O 1
ATOM 736 N N . SER A 1 99 ? 19.894 -4.836 -9.917 1.00 96.44 99 SER A N 1
ATOM 737 C CA . SER A 1 99 ? 20.860 -4.113 -10.764 1.00 96.44 99 SER A CA 1
ATOM 738 C C . SER A 1 99 ? 20.578 -4.268 -12.264 1.00 96.44 99 SER A C 1
ATOM 740 O O . SER A 1 99 ? 20.745 -3.314 -13.016 1.00 96.44 99 SER A O 1
ATOM 742 N N . VAL A 1 100 ? 20.073 -5.432 -12.696 1.00 98.06 100 VAL A N 1
ATOM 743 C CA . VAL A 1 100 ? 19.668 -5.660 -14.094 1.00 98.06 100 VAL A CA 1
ATOM 744 C C . VAL A 1 100 ? 18.448 -4.803 -14.425 1.00 98.06 100 VAL A C 1
ATOM 746 O O . VAL A 1 100 ? 18.404 -4.191 -15.488 1.00 98.06 100 VAL A O 1
ATOM 749 N N . TRP A 1 101 ? 17.494 -4.692 -13.497 1.00 98.19 101 TRP A N 1
ATOM 750 C CA . TRP A 1 101 ? 16.350 -3.787 -13.633 1.00 98.19 101 TRP A CA 1
ATOM 751 C C . TRP A 1 101 ? 16.764 -2.319 -13.725 1.00 98.19 101 TRP A C 1
ATOM 753 O O . TRP A 1 101 ? 16.280 -1.600 -14.594 1.00 98.19 101 TRP A O 1
ATOM 763 N N . GLN A 1 102 ? 17.696 -1.885 -12.874 1.00 96.88 102 GLN A N 1
ATOM 764 C CA . GLN A 1 102 ? 18.237 -0.528 -12.924 1.00 96.88 102 GLN A CA 1
ATOM 765 C C . GLN A 1 102 ? 18.898 -0.242 -14.277 1.00 96.88 102 GLN A C 1
ATOM 767 O O . GLN A 1 102 ? 18.644 0.801 -14.879 1.00 96.88 102 GLN A O 1
ATOM 772 N N . TYR A 1 103 ? 19.704 -1.178 -14.779 1.00 97.69 103 TYR A N 1
ATOM 773 C CA . TYR A 1 103 ? 20.355 -1.042 -16.077 1.00 97.69 103 TYR A CA 1
ATOM 774 C C . TYR A 1 103 ? 19.342 -1.016 -17.230 1.00 97.69 103 TYR A C 1
ATOM 776 O O . TYR A 1 103 ? 19.412 -0.146 -18.096 1.00 97.69 103 TYR A O 1
ATOM 784 N N . ARG A 1 104 ? 18.322 -1.885 -17.194 1.00 98.25 104 ARG A N 1
ATOM 785 C CA . ARG A 1 104 ? 17.206 -1.858 -18.150 1.00 98.25 104 ARG A CA 1
ATOM 786 C C . ARG A 1 104 ? 16.499 -0.503 -18.159 1.00 98.25 104 ARG A C 1
ATOM 788 O O . ARG A 1 104 ? 16.253 0.045 -19.231 1.00 98.25 104 ARG A O 1
ATOM 795 N N . ALA A 1 105 ? 16.205 0.060 -16.987 1.00 98.00 105 ALA A N 1
ATOM 796 C CA . ALA A 1 105 ? 15.603 1.386 -16.877 1.00 98.00 105 ALA A CA 1
ATOM 797 C C . ALA A 1 105 ? 16.507 2.471 -17.486 1.00 98.00 105 ALA A C 1
ATOM 799 O O . ALA A 1 105 ? 16.024 3.311 -18.239 1.00 98.00 105 ALA A O 1
ATOM 800 N N . GLN A 1 106 ? 17.819 2.429 -17.238 1.00 97.00 106 GLN A N 1
ATOM 801 C CA . GLN A 1 106 ? 18.762 3.381 -17.835 1.00 97.00 106 GLN A CA 1
ATOM 802 C C . GLN A 1 106 ? 18.778 3.297 -19.365 1.00 97.00 106 GLN A C 1
ATOM 804 O O . GLN A 1 106 ? 18.733 4.329 -20.033 1.00 97.00 106 GLN A O 1
ATOM 809 N N . ILE A 1 107 ? 18.775 2.084 -19.922 1.00 97.94 107 ILE A N 1
ATOM 810 C CA . ILE A 1 107 ? 18.698 1.855 -21.368 1.00 97.94 107 ILE A CA 1
ATOM 811 C C . ILE A 1 107 ? 17.414 2.483 -21.939 1.00 97.94 107 ILE A C 1
ATOM 813 O O . ILE A 1 107 ? 17.477 3.311 -22.851 1.00 97.94 107 ILE A O 1
ATOM 817 N N . LEU A 1 108 ? 16.256 2.161 -21.357 1.00 98.19 108 LEU A N 1
ATOM 818 C CA . LEU A 1 108 ? 14.946 2.639 -21.814 1.00 98.19 108 LEU A CA 1
ATOM 819 C C . LEU A 1 108 ? 14.762 4.158 -21.675 1.00 98.19 108 LEU A C 1
ATOM 821 O O . LEU A 1 108 ? 14.091 4.771 -22.506 1.00 98.19 108 LEU A O 1
ATOM 825 N N . LEU A 1 109 ? 15.343 4.776 -20.644 1.00 96.81 109 LEU A N 1
ATOM 826 C CA . LEU A 1 109 ? 15.147 6.196 -20.328 1.00 96.81 109 LEU A CA 1
ATOM 827 C C . LEU A 1 109 ? 16.209 7.122 -20.926 1.00 96.81 109 LEU A C 1
ATOM 829 O O . LEU A 1 109 ? 15.911 8.293 -21.157 1.00 96.81 109 LEU A O 1
ATOM 833 N N . HIS A 1 110 ? 17.414 6.619 -21.208 1.00 96.19 110 HIS A N 1
ATOM 834 C CA . HIS A 1 110 ? 18.551 7.471 -21.573 1.00 96.19 110 HIS A CA 1
ATOM 835 C C . HIS A 1 110 ? 19.274 7.076 -22.861 1.00 96.19 110 HIS A C 1
ATOM 837 O O . HIS A 1 110 ? 20.082 7.866 -23.340 1.00 96.19 110 HIS A O 1
ATOM 843 N N . SER A 1 111 ? 18.983 5.920 -23.474 1.00 96.12 111 SER A N 1
ATOM 844 C CA . SER A 1 111 ? 19.570 5.608 -24.784 1.00 96.12 111 SER A CA 1
ATOM 845 C C . SER A 1 111 ? 19.174 6.663 -25.820 1.00 96.12 111 SER A C 1
ATOM 847 O O . SER A 1 111 ? 17.983 6.949 -25.990 1.00 96.12 111 SER A O 1
ATOM 849 N N . SER A 1 112 ? 20.158 7.219 -26.528 1.00 94.75 112 SER A N 1
ATOM 850 C CA . SER A 1 112 ? 19.938 8.127 -27.659 1.00 94.75 112 SER A CA 1
ATOM 851 C C . SER A 1 112 ? 19.326 7.407 -28.863 1.00 94.75 112 SER A C 1
ATOM 853 O O . SER A 1 112 ? 18.556 8.010 -29.605 1.00 94.75 112 SER A O 1
ATOM 855 N N . GLN A 1 113 ? 19.564 6.095 -29.011 1.00 93.88 113 GLN A N 1
ATOM 856 C CA . GLN A 1 113 ? 18.955 5.270 -30.068 1.00 93.88 113 GLN A CA 1
ATOM 857 C C . GLN A 1 113 ? 17.424 5.260 -29.977 1.00 93.88 113 GLN A C 1
ATOM 859 O O . GLN A 1 113 ? 16.738 5.068 -30.977 1.00 93.88 113 GLN A O 1
ATOM 864 N N . PHE A 1 114 ? 16.889 5.462 -28.771 1.00 95.56 114 PHE A N 1
ATOM 865 C CA . PHE A 1 114 ? 15.461 5.357 -28.483 1.00 95.56 114 PHE A CA 1
ATOM 866 C C . PHE A 1 114 ? 14.766 6.711 -28.389 1.00 95.56 114 PHE A C 1
ATOM 868 O O . PHE A 1 114 ? 13.554 6.744 -28.229 1.00 95.56 114 PHE A O 1
ATOM 875 N N . GLU A 1 115 ? 15.491 7.829 -28.480 1.00 94.75 115 GLU A N 1
ATOM 876 C CA . GLU A 1 115 ? 14.958 9.159 -28.171 1.00 94.75 115 GLU A CA 1
ATOM 877 C C . GLU A 1 115 ? 13.712 9.514 -28.993 1.00 94.75 115 GLU A C 1
ATOM 879 O O . GLU A 1 115 ? 12.690 9.890 -28.421 1.00 94.75 115 GLU A O 1
ATOM 884 N N . ALA A 1 116 ? 13.758 9.299 -30.311 1.00 95.75 116 ALA A N 1
ATOM 885 C CA . ALA A 1 116 ? 12.664 9.641 -31.221 1.00 95.75 116 ALA A CA 1
ATOM 886 C C . ALA A 1 116 ? 11.388 8.799 -31.022 1.00 95.75 116 ALA A C 1
ATOM 888 O O . ALA A 1 116 ? 10.307 9.240 -31.396 1.00 95.75 116 ALA A O 1
ATOM 889 N N . GLN A 1 117 ? 11.502 7.595 -30.450 1.00 95.81 117 GLN A N 1
ATOM 890 C CA . GLN A 1 117 ? 10.395 6.637 -30.293 1.00 95.81 117 GLN A CA 1
ATOM 891 C C . GLN A 1 117 ? 10.189 6.232 -28.827 1.00 95.81 117 GLN A C 1
ATOM 893 O O . GLN A 1 117 ? 9.518 5.242 -28.531 1.00 95.81 117 GLN A O 1
ATOM 898 N N . ARG A 1 118 ? 10.763 6.992 -27.881 1.00 96.31 118 ARG A N 1
ATOM 899 C CA . ARG A 1 118 ? 10.854 6.591 -26.470 1.00 96.31 118 ARG A CA 1
ATOM 900 C C . ARG A 1 118 ? 9.483 6.300 -25.876 1.00 96.31 118 ARG A C 1
ATOM 902 O O . ARG A 1 118 ? 9.328 5.314 -25.170 1.00 96.31 118 ARG A O 1
ATOM 909 N N . SER A 1 119 ? 8.482 7.124 -26.176 1.00 96.19 119 SER A N 1
ATOM 910 C CA . SER A 1 119 ? 7.124 6.913 -25.671 1.00 96.19 119 SER A CA 1
ATOM 911 C C . SER A 1 119 ? 6.512 5.595 -26.147 1.00 96.19 119 SER A C 1
ATOM 913 O O . SER A 1 119 ? 5.914 4.891 -25.340 1.00 96.19 119 SER A O 1
ATOM 915 N N . ASP A 1 120 ? 6.695 5.218 -27.410 1.00 96.88 120 ASP A N 1
ATOM 916 C CA . ASP A 1 120 ? 6.134 3.969 -27.938 1.00 96.88 120 ASP A CA 1
ATOM 917 C C . ASP A 1 120 ? 6.885 2.745 -27.408 1.00 96.88 120 ASP A C 1
ATOM 919 O O . ASP A 1 120 ? 6.265 1.743 -27.051 1.00 96.88 120 ASP A O 1
ATOM 923 N N . ILE A 1 121 ? 8.206 2.862 -27.236 1.00 97.69 121 ILE A N 1
ATOM 924 C CA . ILE A 1 121 ? 9.037 1.846 -26.575 1.00 97.69 121 ILE A CA 1
ATOM 925 C C . ILE A 1 121 ? 8.588 1.635 -25.125 1.00 97.69 121 ILE A C 1
ATOM 927 O O . ILE A 1 121 ? 8.421 0.498 -24.694 1.00 97.69 121 ILE A O 1
ATOM 931 N N . LEU A 1 122 ? 8.355 2.712 -24.369 1.00 97.75 122 LEU A N 1
ATOM 932 C CA . LEU A 1 122 ? 7.894 2.622 -22.982 1.00 97.75 122 LEU A CA 1
ATOM 933 C C . LEU A 1 122 ? 6.475 2.036 -22.879 1.00 97.75 122 LEU A C 1
ATOM 935 O O . LEU A 1 122 ? 6.208 1.276 -21.954 1.00 97.75 122 LEU A O 1
ATOM 939 N N . ARG A 1 123 ? 5.572 2.317 -23.828 1.00 96.56 123 ARG A N 1
ATOM 940 C CA . ARG A 1 123 ? 4.252 1.657 -23.877 1.00 96.56 123 ARG A CA 1
ATOM 941 C C . ARG A 1 123 ? 4.368 0.162 -24.164 1.00 96.56 123 ARG A C 1
ATOM 943 O O . ARG A 1 123 ? 3.692 -0.635 -23.520 1.00 96.56 123 ARG A O 1
ATOM 950 N N . ALA A 1 124 ? 5.246 -0.227 -25.085 1.00 96.25 124 ALA A N 1
ATOM 951 C CA . ALA A 1 124 ? 5.530 -1.638 -25.331 1.00 96.25 124 ALA A CA 1
ATOM 952 C C . ALA A 1 124 ? 6.184 -2.315 -24.114 1.00 96.25 124 ALA A C 1
ATOM 954 O O . ALA A 1 124 ? 5.889 -3.473 -23.830 1.00 96.25 124 ALA A O 1
ATOM 955 N N . GLU A 1 125 ? 7.006 -1.592 -23.348 1.00 97.50 125 GLU A N 1
ATOM 956 C CA . GLU A 1 125 ? 7.554 -2.081 -22.080 1.00 97.50 125 GLU A CA 1
ATOM 957 C C . GLU A 1 125 ? 6.454 -2.332 -21.043 1.00 97.50 125 GLU A C 1
ATOM 959 O O . GLU A 1 125 ? 6.506 -3.346 -20.352 1.00 97.50 125 GLU A O 1
ATOM 964 N N . LEU A 1 126 ? 5.435 -1.468 -20.947 1.00 96.69 126 LEU A N 1
ATOM 965 C CA . LEU A 1 126 ? 4.277 -1.724 -20.081 1.00 96.69 126 LEU A CA 1
ATOM 966 C C . LEU A 1 126 ? 3.531 -2.996 -20.492 1.00 96.69 126 LEU A C 1
ATOM 968 O O . LEU A 1 126 ? 3.237 -3.812 -19.624 1.00 96.69 126 LEU A O 1
ATOM 972 N N . ALA A 1 127 ? 3.311 -3.208 -21.792 1.00 93.94 127 ALA A N 1
ATOM 973 C CA . ALA A 1 127 ? 2.688 -4.435 -22.288 1.00 93.94 127 ALA A CA 1
ATOM 974 C C . ALA A 1 127 ? 3.522 -5.684 -21.942 1.00 93.94 127 ALA A C 1
ATOM 976 O O . ALA A 1 127 ? 2.981 -6.695 -21.503 1.00 93.94 127 ALA A O 1
ATOM 977 N N . TRP A 1 128 ? 4.852 -5.609 -22.054 1.00 93.50 128 TRP A N 1
ATOM 978 C CA . TRP A 1 128 ? 5.739 -6.691 -21.613 1.00 93.50 128 TRP A CA 1
ATOM 979 C C . TRP A 1 128 ? 5.684 -6.918 -20.090 1.00 93.50 128 TRP A C 1
ATOM 981 O O . TRP A 1 128 ? 5.721 -8.058 -19.616 1.00 93.50 128 TRP A O 1
ATOM 991 N N . LEU A 1 129 ? 5.567 -5.842 -19.304 1.00 94.50 129 LEU A N 1
ATOM 992 C CA . LEU A 1 129 ? 5.409 -5.918 -17.851 1.00 94.50 129 LEU A CA 1
ATOM 993 C C . LEU A 1 129 ? 4.054 -6.480 -17.424 1.00 94.50 129 LEU A C 1
ATOM 995 O O . LEU A 1 129 ? 3.996 -7.069 -16.346 1.00 94.50 129 LEU A O 1
ATOM 999 N N . ASP A 1 130 ? 2.995 -6.321 -18.222 1.00 91.81 130 ASP A N 1
ATOM 1000 C CA . ASP A 1 130 ? 1.684 -6.902 -17.922 1.00 91.81 130 ASP A CA 1
ATOM 1001 C C . ASP A 1 130 ? 1.807 -8.429 -17.785 1.00 91.81 130 ASP A C 1
ATOM 1003 O O . ASP A 1 130 ? 1.417 -9.012 -16.768 1.00 91.81 130 ASP A O 1
ATOM 1007 N N . ASP A 1 131 ? 2.473 -9.070 -18.747 1.00 86.62 131 ASP A N 1
ATOM 1008 C CA . ASP A 1 131 ? 2.746 -10.509 -18.730 1.00 86.62 131 ASP A CA 1
ATOM 1009 C C . ASP A 1 131 ? 3.695 -10.918 -17.596 1.00 86.62 131 ASP A C 1
ATOM 1011 O O . ASP A 1 131 ? 3.510 -11.951 -16.937 1.00 86.62 131 ASP A O 1
ATOM 1015 N N . LEU A 1 132 ? 4.718 -10.106 -17.329 1.00 88.00 132 LEU A N 1
ATOM 1016 C CA . LEU A 1 132 ? 5.695 -10.421 -16.292 1.00 88.00 132 LEU A CA 1
ATOM 1017 C C . LEU A 1 132 ? 5.105 -10.296 -14.881 1.00 88.00 132 LEU A C 1
ATOM 1019 O O . LEU A 1 132 ? 5.390 -11.132 -14.020 1.00 88.00 132 LEU A O 1
ATOM 1023 N N . ALA A 1 133 ? 4.266 -9.289 -14.633 1.00 86.88 133 ALA A N 1
ATOM 1024 C CA . ALA A 1 133 ? 3.615 -9.073 -13.345 1.00 86.88 133 ALA A CA 1
ATOM 1025 C C . ALA A 1 133 ? 2.694 -10.237 -12.975 1.00 86.88 133 ALA A C 1
ATOM 1027 O O . ALA A 1 133 ? 2.662 -10.649 -11.817 1.00 86.88 133 ALA A O 1
ATOM 1028 N N . HIS A 1 134 ? 2.035 -10.849 -13.959 1.00 81.88 134 HIS A N 1
ATOM 1029 C CA . HIS A 1 134 ? 1.204 -12.030 -13.749 1.00 81.88 134 HIS A CA 1
ATOM 1030 C C . HIS A 1 134 ? 1.960 -13.225 -13.157 1.00 81.88 134 HIS A C 1
ATOM 1032 O O . HIS A 1 134 ? 1.397 -13.964 -12.350 1.00 81.88 134 HIS A O 1
ATOM 1038 N N . SER A 1 135 ? 3.226 -13.407 -13.534 1.00 85.31 135 SER A N 1
ATOM 1039 C CA . SER A 1 135 ? 4.087 -14.484 -13.027 1.00 85.31 135 SER A CA 1
ATOM 1040 C C . SER A 1 135 ? 4.946 -14.057 -11.829 1.00 85.31 135 SER A C 1
ATOM 1042 O O . SER A 1 135 ? 5.388 -14.906 -11.058 1.00 85.31 135 SER A O 1
ATOM 1044 N N . ASN A 1 136 ? 5.142 -12.748 -11.625 1.00 88.62 136 ASN A N 1
ATOM 1045 C CA . ASN A 1 136 ? 6.066 -12.182 -10.636 1.00 88.62 136 ASN A CA 1
ATOM 1046 C C . ASN A 1 136 ? 5.420 -11.111 -9.738 1.00 88.62 136 ASN A C 1
ATOM 1048 O O . ASN A 1 136 ? 6.085 -10.185 -9.280 1.00 88.62 136 ASN A O 1
ATOM 1052 N N . MET A 1 137 ? 4.128 -11.244 -9.429 1.00 87.94 137 MET A N 1
ATOM 1053 C CA . MET A 1 137 ? 3.316 -10.236 -8.723 1.00 87.94 137 MET A CA 1
ATOM 1054 C C . MET A 1 137 ? 3.832 -9.848 -7.320 1.00 87.94 137 MET A C 1
ATOM 1056 O O . MET A 1 137 ? 3.404 -8.845 -6.750 1.00 87.94 137 MET A O 1
ATOM 1060 N N . LYS A 1 138 ? 4.741 -10.636 -6.735 1.00 90.88 138 LYS A N 1
ATOM 1061 C CA . LYS A 1 138 ? 5.380 -10.376 -5.429 1.00 90.88 138 LYS A CA 1
ATOM 1062 C C . LYS A 1 138 ? 6.823 -9.855 -5.546 1.00 90.88 138 LYS A C 1
ATOM 1064 O O . LYS A 1 138 ? 7.521 -9.758 -4.542 1.00 90.88 138 LYS A O 1
ATOM 1069 N N . SER A 1 139 ? 7.286 -9.544 -6.758 1.00 92.81 139 SER A N 1
ATOM 1070 C CA . SER A 1 139 ? 8.603 -8.949 -6.999 1.00 92.81 139 SER A CA 1
ATOM 1071 C C . SER A 1 139 ? 8.546 -7.435 -6.813 1.00 92.81 139 SER A C 1
ATOM 1073 O O . SER A 1 139 ? 7.828 -6.741 -7.531 1.00 92.81 139 SER A O 1
ATOM 1075 N N . TYR A 1 140 ? 9.349 -6.900 -5.890 1.00 95.00 140 TYR A N 1
ATOM 1076 C CA . TYR A 1 140 ? 9.502 -5.450 -5.722 1.00 95.00 140 TYR A CA 1
ATOM 1077 C C . TYR A 1 140 ? 9.968 -4.769 -7.011 1.00 95.00 140 TYR A C 1
ATOM 1079 O O . TYR A 1 140 ? 9.538 -3.657 -7.314 1.00 95.00 140 TYR A O 1
ATOM 1087 N N . GLN A 1 141 ? 10.846 -5.433 -7.761 1.00 96.38 141 GLN A N 1
ATOM 1088 C CA . GLN A 1 141 ? 11.506 -4.855 -8.922 1.00 96.38 141 GLN A CA 1
ATOM 1089 C C . GLN A 1 141 ? 10.530 -4.643 -10.080 1.00 96.38 141 GLN A C 1
ATOM 1091 O O . GLN A 1 141 ? 10.582 -3.593 -10.710 1.00 96.38 141 GLN A O 1
ATOM 1096 N N . VAL A 1 142 ? 9.593 -5.571 -10.304 1.00 94.94 142 VAL A N 1
ATOM 1097 C CA . VAL A 1 142 ? 8.567 -5.436 -11.356 1.00 94.94 142 VAL A CA 1
ATOM 1098 C C . VAL A 1 142 ? 7.700 -4.199 -11.116 1.00 94.94 142 VAL A C 1
ATOM 1100 O O . VAL A 1 142 ? 7.538 -3.367 -12.008 1.00 94.94 142 VAL A O 1
ATOM 1103 N N . TRP A 1 143 ? 7.197 -4.025 -9.890 1.00 96.25 143 TRP A N 1
ATOM 1104 C CA . TRP A 1 143 ? 6.361 -2.873 -9.534 1.00 96.25 143 TRP A CA 1
ATOM 1105 C C . TRP A 1 143 ? 7.138 -1.555 -9.548 1.00 96.25 143 TRP A C 1
ATOM 1107 O O . TRP A 1 143 ? 6.619 -0.535 -10.005 1.00 96.25 143 TRP A O 1
ATOM 1117 N N . GLN A 1 144 ? 8.390 -1.563 -9.082 1.00 96.62 144 GLN A N 1
ATOM 1118 C CA . GLN A 1 144 ? 9.243 -0.377 -9.123 1.00 96.62 144 GLN A CA 1
ATOM 1119 C C . GLN A 1 144 ? 9.605 0.017 -10.560 1.00 96.62 144 GLN A C 1
ATOM 1121 O O . GLN A 1 144 ? 9.590 1.202 -10.885 1.00 96.62 144 GLN A O 1
ATOM 1126 N N . HIS A 1 145 ? 9.899 -0.947 -11.432 1.00 97.81 145 HIS A N 1
ATOM 1127 C CA . HIS A 1 145 ? 10.207 -0.672 -12.834 1.00 97.81 145 HIS A CA 1
ATOM 1128 C C . HIS A 1 145 ? 8.984 -0.146 -13.581 1.00 97.81 145 HIS A C 1
ATOM 1130 O O . HIS A 1 145 ? 9.077 0.889 -14.236 1.00 97.81 145 HIS A O 1
ATOM 1136 N N . ARG A 1 146 ? 7.804 -0.753 -13.384 1.00 97.50 146 ARG A N 1
ATOM 1137 C CA . ARG A 1 146 ? 6.546 -0.225 -13.938 1.00 97.50 146 ARG A CA 1
ATOM 1138 C C . ARG A 1 146 ? 6.298 1.218 -13.499 1.00 97.50 146 ARG A C 1
ATOM 1140 O O . ARG A 1 146 ? 5.946 2.063 -14.314 1.00 97.50 146 ARG A O 1
ATOM 1147 N N . ARG A 1 147 ? 6.543 1.531 -12.221 1.00 96.56 147 ARG A N 1
ATOM 1148 C CA . ARG A 1 147 ? 6.450 2.898 -11.686 1.00 96.56 147 ARG A CA 1
ATOM 1149 C C . ARG A 1 147 ? 7.371 3.879 -12.418 1.00 96.56 147 ARG A C 1
ATOM 1151 O O . ARG A 1 147 ? 6.928 4.978 -12.736 1.00 96.56 147 ARG A O 1
ATOM 1158 N N . LEU A 1 148 ? 8.619 3.496 -12.697 1.00 96.88 148 LEU A N 1
ATOM 1159 C CA . LEU A 1 148 ? 9.566 4.329 -13.452 1.00 96.88 148 LEU A CA 1
ATOM 1160 C C . LEU A 1 148 ? 9.097 4.564 -14.894 1.00 96.88 148 LEU A C 1
ATOM 1162 O O . LEU A 1 148 ? 9.127 5.700 -15.362 1.00 96.88 148 LEU A O 1
ATOM 1166 N N . VAL A 1 149 ? 8.633 3.511 -15.571 1.00 97.69 149 VAL A N 1
ATOM 1167 C CA . VAL A 1 149 ? 8.148 3.574 -16.959 1.00 97.69 149 VAL A CA 1
ATOM 1168 C C . VAL A 1 149 ? 6.927 4.493 -17.070 1.00 97.69 149 VAL A C 1
ATOM 1170 O O . VAL A 1 149 ? 6.930 5.415 -17.886 1.00 97.69 149 VAL A O 1
ATOM 1173 N N . VAL A 1 150 ? 5.924 4.314 -16.203 1.00 97.62 150 VAL A N 1
ATOM 1174 C CA . VAL A 1 150 ? 4.715 5.158 -16.186 1.00 97.62 150 VAL A CA 1
ATOM 1175 C C . VAL A 1 150 ? 5.045 6.609 -15.821 1.00 97.62 150 VAL A C 1
ATOM 1177 O O . VAL A 1 150 ? 4.549 7.532 -16.465 1.00 97.62 150 VAL A O 1
ATOM 1180 N N . ALA A 1 151 ? 5.928 6.846 -14.845 1.00 96.25 151 ALA A N 1
ATOM 1181 C CA . ALA A 1 151 ? 6.348 8.204 -14.482 1.00 96.25 151 ALA A CA 1
ATOM 1182 C C . ALA A 1 151 ? 7.094 8.921 -15.624 1.00 96.25 151 ALA A C 1
ATOM 1184 O O . ALA A 1 151 ? 6.911 10.119 -15.825 1.00 96.25 151 ALA A O 1
ATOM 1185 N N . ALA A 1 152 ? 7.915 8.198 -16.392 1.00 96.19 152 ALA A N 1
ATOM 1186 C CA . ALA A 1 152 ? 8.603 8.751 -17.556 1.00 96.19 152 ALA A CA 1
ATOM 1187 C C . ALA A 1 152 ? 7.645 9.042 -18.725 1.00 96.19 152 ALA A C 1
ATOM 1189 O O . ALA A 1 152 ? 7.803 10.045 -19.427 1.00 96.19 152 ALA A O 1
ATOM 1190 N N . LEU A 1 153 ? 6.631 8.191 -18.922 1.00 96.56 153 LEU A N 1
ATOM 1191 C CA . LEU A 1 153 ? 5.549 8.443 -19.875 1.00 96.56 153 LEU A CA 1
ATOM 1192 C C . LEU A 1 153 ? 4.727 9.671 -19.480 1.00 96.56 153 LEU A C 1
ATOM 1194 O O . LEU A 1 153 ? 4.387 10.471 -20.355 1.00 96.56 153 LEU A O 1
ATOM 1198 N N . GLY A 1 154 ? 4.478 9.849 -18.182 1.00 96.56 154 GLY A N 1
ATOM 1199 C CA . GLY A 1 154 ? 3.610 10.895 -17.647 1.00 96.56 154 GLY A CA 1
ATOM 1200 C C . GLY A 1 154 ? 2.131 10.670 -17.962 1.00 96.56 154 GLY A C 1
ATOM 1201 O O . GLY A 1 154 ? 1.362 11.623 -17.966 1.00 96.56 154 GLY A O 1
ATOM 1202 N N . ASP A 1 155 ? 1.760 9.429 -18.268 1.00 96.00 155 ASP A N 1
ATOM 1203 C CA . ASP A 1 155 ? 0.432 9.032 -18.719 1.00 96.00 155 ASP A CA 1
ATOM 1204 C C . ASP A 1 155 ? 0.019 7.752 -17.969 1.00 96.00 155 ASP A C 1
ATOM 1206 O O . ASP A 1 155 ? 0.661 6.715 -18.159 1.00 96.00 155 ASP A O 1
ATOM 1210 N N . PRO A 1 156 ? -0.982 7.819 -17.073 1.00 96.81 156 PRO A N 1
ATOM 1211 C CA . PRO A 1 156 ? -1.455 6.688 -16.283 1.00 96.81 156 PRO A CA 1
ATOM 1212 C C . PRO A 1 156 ? -2.573 5.892 -16.977 1.00 96.81 156 PRO A C 1
ATOM 1214 O O . PRO A 1 156 ? -3.266 5.123 -16.299 1.00 96.81 156 PRO A O 1
ATOM 1217 N N . ASP A 1 157 ? -2.828 6.106 -18.273 1.00 95.19 157 ASP A N 1
ATOM 1218 C CA . ASP A 1 157 ? -3.880 5.377 -18.983 1.00 95.19 157 ASP A CA 1
ATOM 1219 C C . ASP A 1 157 ? -3.707 3.852 -18.858 1.00 95.19 157 ASP A C 1
ATOM 1221 O O . ASP A 1 157 ? -2.604 3.313 -18.869 1.00 95.19 157 ASP A O 1
ATOM 1225 N N . GLY A 1 158 ? -4.821 3.145 -18.671 1.00 95.31 158 GLY A N 1
ATOM 1226 C CA . GLY A 1 158 ? -4.839 1.695 -18.449 1.00 95.31 158 GLY A CA 1
ATOM 1227 C C . GLY A 1 158 ? -4.384 1.211 -17.060 1.00 95.31 158 GLY A C 1
ATOM 1228 O O . GLY A 1 158 ? -4.780 0.116 -16.656 1.00 95.31 158 GLY A O 1
ATOM 1229 N N . GLU A 1 159 ? -3.663 2.007 -16.265 1.00 97.25 159 GLU A N 1
ATOM 1230 C CA . GLU A 1 159 ? -3.029 1.525 -15.025 1.00 97.25 159 GLU A CA 1
ATOM 1231 C C . GLU A 1 159 ? -4.024 1.075 -13.947 1.00 97.25 159 GLU A C 1
ATOM 1233 O O . GLU A 1 159 ? -3.828 0.047 -13.296 1.00 97.25 159 GLU A O 1
ATOM 1238 N N . LEU A 1 160 ? -5.142 1.789 -13.768 1.00 97.44 160 LEU A N 1
ATOM 1239 C CA . LEU A 1 160 ? -6.169 1.369 -12.804 1.00 97.44 160 LEU A CA 1
ATOM 1240 C C . LEU A 1 160 ? -6.860 0.059 -13.213 1.00 97.44 160 LEU A C 1
ATOM 1242 O O . LEU A 1 160 ? -7.272 -0.693 -12.324 1.00 97.44 160 LEU A O 1
ATOM 1246 N N . ARG A 1 161 ? -6.957 -0.220 -14.524 1.00 96.38 161 ARG A N 1
ATOM 1247 C CA . ARG A 1 161 ? -7.483 -1.484 -15.064 1.00 96.38 161 ARG A CA 1
ATOM 1248 C C . ARG A 1 161 ? -6.492 -2.617 -14.817 1.00 96.38 161 ARG A C 1
ATOM 1250 O O . ARG A 1 161 ? -6.876 -3.624 -14.235 1.00 96.38 161 ARG A O 1
ATOM 1257 N N . PHE A 1 162 ? -5.219 -2.409 -15.149 1.00 95.69 162 PHE A N 1
ATOM 1258 C CA . PHE A 1 162 ? -4.145 -3.364 -14.868 1.00 95.69 162 PHE A CA 1
ATOM 1259 C C . PHE A 1 162 ? -4.085 -3.740 -13.376 1.00 95.69 162 PHE A C 1
ATOM 1261 O O . PHE A 1 162 ? -4.025 -4.914 -13.002 1.00 95.69 162 PHE A O 1
ATOM 1268 N N . VAL A 1 163 ? -4.167 -2.745 -12.489 1.00 96.38 163 VAL A N 1
ATOM 1269 C CA . VAL A 1 163 ? -4.234 -2.964 -11.038 1.00 96.38 163 VAL A CA 1
ATOM 1270 C C . VAL A 1 163 ? -5.459 -3.788 -10.649 1.00 96.38 163 VAL A C 1
ATOM 1272 O O . VAL A 1 163 ? -5.343 -4.693 -9.824 1.00 96.38 163 VAL A O 1
ATOM 1275 N N . GLN A 1 164 ? -6.629 -3.477 -11.211 1.00 96.19 164 GLN A N 1
ATOM 1276 C CA . GLN A 1 164 ? -7.861 -4.213 -10.936 1.00 96.19 164 GLN A CA 1
ATOM 1277 C C . GLN A 1 164 ? -7.735 -5.687 -11.349 1.00 96.19 164 GLN A C 1
ATOM 1279 O O . GLN A 1 164 ? -8.077 -6.562 -10.560 1.00 96.19 164 GLN A O 1
ATOM 1284 N N . GLU A 1 165 ? -7.181 -5.974 -12.527 1.00 94.62 165 GLU A N 1
ATOM 1285 C CA . GLU A 1 165 ? -6.943 -7.343 -13.010 1.00 94.62 165 GLU A CA 1
ATOM 1286 C C . GLU A 1 165 ? -5.989 -8.128 -12.093 1.00 94.62 165 GLU A C 1
ATOM 1288 O O . GLU A 1 165 ? -6.211 -9.308 -11.816 1.00 94.62 165 GLU A O 1
ATOM 1293 N N . ASN A 1 166 ? -4.956 -7.476 -11.551 1.00 94.31 166 ASN A N 1
ATOM 1294 C CA . ASN A 1 166 ? -4.057 -8.105 -10.578 1.00 94.31 166 ASN A CA 1
ATOM 1295 C C . ASN A 1 166 ? -4.746 -8.342 -9.222 1.00 94.31 166 ASN A C 1
ATOM 1297 O O . ASN A 1 166 ? -4.585 -9.409 -8.627 1.00 94.31 166 ASN A O 1
ATOM 1301 N N . LEU A 1 167 ? -5.567 -7.398 -8.749 1.00 95.69 167 LEU A N 1
ATOM 1302 C CA . LEU A 1 167 ? -6.340 -7.563 -7.512 1.00 95.69 167 LEU A CA 1
ATOM 1303 C C . LEU A 1 167 ? -7.442 -8.624 -7.633 1.00 95.69 167 LEU A C 1
ATOM 1305 O O . LEU A 1 167 ? -7.781 -9.247 -6.634 1.00 95.69 167 LEU A O 1
ATOM 1309 N N . GLN A 1 168 ? -7.958 -8.902 -8.831 1.00 94.81 168 GLN A N 1
ATOM 1310 C CA . GLN A 1 168 ? -8.855 -10.045 -9.047 1.00 94.81 168 GLN A CA 1
ATOM 1311 C C . GLN A 1 168 ? -8.153 -11.392 -8.814 1.00 94.81 168 GLN A C 1
ATOM 1313 O O . GLN A 1 168 ? -8.799 -12.365 -8.434 1.00 94.81 168 GLN A O 1
ATOM 1318 N N . ARG A 1 169 ? -6.829 -11.461 -9.011 1.00 93.25 169 ARG A N 1
ATOM 1319 C CA . ARG A 1 169 ? -6.026 -12.670 -8.752 1.00 93.25 169 ARG A CA 1
ATOM 1320 C C . ARG A 1 169 ? -5.593 -12.772 -7.294 1.00 93.25 169 ARG A C 1
ATOM 1322 O O . ARG A 1 169 ? -5.597 -13.861 -6.727 1.00 93.25 169 ARG A O 1
ATOM 1329 N N . ASP A 1 170 ? -5.216 -11.647 -6.694 1.00 95.06 170 ASP A N 1
ATOM 1330 C CA . ASP A 1 170 ? -4.865 -11.542 -5.278 1.00 95.06 170 ASP A CA 1
ATOM 1331 C C . ASP A 1 170 ? -5.341 -10.198 -4.716 1.00 95.06 170 ASP A C 1
ATOM 1333 O O . ASP A 1 170 ? -4.626 -9.192 -4.730 1.00 95.06 170 ASP A O 1
ATOM 1337 N N . ALA A 1 171 ? -6.554 -10.201 -4.158 1.00 97.00 171 ALA A N 1
ATOM 1338 C CA . ALA A 1 171 ? -7.220 -9.008 -3.630 1.00 97.00 171 ALA A CA 1
ATOM 1339 C C . ALA A 1 171 ? -6.490 -8.363 -2.439 1.00 97.00 171 ALA A C 1
ATOM 1341 O O . ALA A 1 171 ? -6.882 -7.288 -1.965 1.00 97.00 171 ALA A O 1
ATOM 1342 N N . LYS A 1 172 ? -5.443 -9.019 -1.925 1.00 96.50 172 LYS A N 1
ATOM 1343 C CA . LYS A 1 172 ? -4.660 -8.594 -0.763 1.00 96.50 172 LYS A CA 1
ATOM 1344 C C . LYS A 1 172 ? -3.187 -8.365 -1.120 1.00 96.50 172 LYS A C 1
ATOM 1346 O O . LYS A 1 172 ? -2.396 -8.111 -0.211 1.00 96.50 172 LYS A O 1
ATOM 1351 N N . ASN A 1 173 ? -2.819 -8.368 -2.406 1.00 97.00 173 ASN A N 1
ATOM 1352 C CA . ASN A 1 173 ? -1.444 -8.124 -2.828 1.00 97.00 173 ASN A CA 1
ATOM 1353 C C . ASN A 1 173 ? -0.964 -6.725 -2.410 1.00 97.00 173 ASN A C 1
ATOM 1355 O O . ASN A 1 173 ? -1.475 -5.698 -2.864 1.00 97.00 173 ASN A O 1
ATOM 1359 N N . TYR A 1 174 ? 0.054 -6.687 -1.551 1.00 96.81 174 TYR A N 1
ATOM 1360 C CA . TYR A 1 174 ? 0.548 -5.444 -0.964 1.00 96.81 174 TYR A CA 1
ATOM 1361 C C . TYR A 1 174 ? 1.175 -4.500 -1.999 1.00 96.81 174 TYR A C 1
ATOM 1363 O O . TYR A 1 174 ? 0.982 -3.286 -1.931 1.00 96.81 174 TYR A O 1
ATOM 1371 N N . HIS A 1 175 ? 1.901 -5.044 -2.978 1.00 96.44 175 HIS A N 1
ATOM 1372 C CA . HIS A 1 175 ? 2.548 -4.234 -4.006 1.00 96.44 175 HIS A CA 1
ATOM 1373 C C . HIS A 1 175 ? 1.523 -3.591 -4.934 1.00 96.44 175 HIS A C 1
ATOM 1375 O O . HIS A 1 175 ? 1.634 -2.404 -5.226 1.00 96.44 175 HIS A O 1
ATOM 1381 N N . THR A 1 176 ? 0.499 -4.344 -5.338 1.00 97.00 176 THR A N 1
ATOM 1382 C CA . THR A 1 176 ? -0.578 -3.846 -6.195 1.00 97.00 176 THR A CA 1
ATOM 1383 C C . THR A 1 176 ? -1.354 -2.717 -5.519 1.00 97.00 176 THR A C 1
ATOM 1385 O O . THR A 1 176 ? -1.604 -1.685 -6.142 1.00 97.00 176 THR A O 1
ATOM 1388 N N . TRP A 1 177 ? -1.671 -2.852 -4.226 1.00 98.19 177 TRP A N 1
ATOM 1389 C CA . TRP A 1 177 ? -2.300 -1.774 -3.454 1.00 98.19 177 TRP A CA 1
ATOM 1390 C C . TRP A 1 177 ? -1.398 -0.544 -3.314 1.00 98.19 177 TRP A C 1
ATOM 1392 O O . TRP A 1 177 ? -1.859 0.578 -3.529 1.00 98.19 177 TRP A O 1
ATOM 1402 N N . GLY A 1 178 ? -0.112 -0.740 -3.006 1.00 97.81 178 GLY A N 1
ATOM 1403 C CA . GLY A 1 178 ? 0.858 0.354 -2.937 1.00 97.81 178 GLY A CA 1
ATOM 1404 C C . GLY A 1 178 ? 1.007 1.086 -4.273 1.00 97.81 178 GLY A C 1
ATOM 1405 O O . GLY A 1 178 ? 1.031 2.316 -4.310 1.00 97.81 178 GLY A O 1
ATOM 1406 N N . TYR A 1 179 ? 1.032 0.340 -5.377 1.00 98.06 179 TYR A N 1
ATOM 1407 C CA . TYR A 1 179 ? 1.081 0.889 -6.727 1.00 98.06 179 TYR A CA 1
ATOM 1408 C C . TYR A 1 179 ? -0.189 1.672 -7.074 1.00 98.06 179 TYR A C 1
ATOM 1410 O O . TYR A 1 179 ? -0.091 2.801 -7.552 1.00 98.06 179 TYR A O 1
ATOM 1418 N N . ARG A 1 180 ? -1.378 1.142 -6.748 1.00 98.25 180 ARG A N 1
ATOM 1419 C CA . ARG A 1 180 ? -2.655 1.850 -6.936 1.00 98.25 180 ARG A CA 1
ATOM 1420 C C . ARG A 1 180 ? -2.670 3.194 -6.217 1.00 98.25 180 ARG A C 1
ATOM 1422 O O . ARG A 1 180 ? -3.014 4.208 -6.816 1.00 98.25 180 ARG A O 1
ATOM 1429 N N . GLN A 1 181 ? -2.289 3.208 -4.938 1.00 98.00 181 GLN A N 1
ATOM 1430 C CA . GLN A 1 181 ? -2.239 4.446 -4.159 1.00 98.00 181 GLN A CA 1
ATOM 1431 C C . GLN A 1 181 ? -1.217 5.428 -4.727 1.00 98.00 181 GLN A C 1
ATOM 1433 O O . GLN A 1 181 ? -1.492 6.624 -4.758 1.00 98.00 181 GLN A O 1
ATOM 1438 N N . TRP A 1 182 ? -0.075 4.940 -5.223 1.00 97.62 182 TRP A N 1
ATOM 1439 C CA . TRP A 1 182 ? 0.889 5.790 -5.915 1.00 97.62 182 TRP A CA 1
ATOM 1440 C C . TRP A 1 182 ? 0.311 6.401 -7.198 1.00 97.62 182 TRP A C 1
ATOM 1442 O O . TRP A 1 182 ? 0.446 7.609 -7.359 1.00 97.62 182 TRP A O 1
ATOM 1452 N N . ILE A 1 183 ? -0.360 5.630 -8.064 1.00 97.94 183 ILE A N 1
ATOM 1453 C CA . ILE A 1 183 ? -0.998 6.153 -9.288 1.00 97.94 183 ILE A CA 1
ATOM 1454 C C . ILE A 1 183 ? -1.968 7.286 -8.944 1.00 97.94 183 ILE A C 1
ATOM 1456 O O . ILE A 1 183 ? -1.862 8.387 -9.483 1.00 97.94 183 ILE A O 1
ATOM 1460 N N . LEU A 1 184 ? -2.866 7.039 -7.988 1.00 97.81 184 LEU A N 1
ATOM 1461 C CA . LEU A 1 184 ? -3.866 8.014 -7.551 1.00 97.81 184 LEU A CA 1
ATOM 1462 C C . LEU A 1 184 ? -3.220 9.265 -6.948 1.00 97.81 184 LEU A C 1
ATOM 1464 O O . LEU A 1 184 ? -3.584 10.381 -7.303 1.00 97.81 184 LEU A O 1
ATOM 1468 N N . ALA A 1 185 ? -2.235 9.094 -6.065 1.00 95.38 185 ALA A N 1
ATOM 1469 C CA . ALA A 1 185 ? -1.565 10.210 -5.407 1.00 95.38 185 ALA A CA 1
ATOM 1470 C C . ALA A 1 185 ? -0.705 11.036 -6.373 1.00 95.38 185 ALA A C 1
ATOM 1472 O O . ALA A 1 185 ? -0.700 12.261 -6.298 1.00 95.38 185 ALA A O 1
ATOM 1473 N N . HIS A 1 186 ? 0.036 10.372 -7.260 1.00 94.81 186 HIS A N 1
ATOM 1474 C CA . HIS A 1 186 ? 0.973 11.012 -8.174 1.00 94.81 186 HIS A CA 1
ATOM 1475 C C . HIS A 1 186 ? 0.247 11.712 -9.318 1.00 94.81 186 HIS A C 1
ATOM 1477 O O . HIS A 1 186 ? 0.431 12.909 -9.504 1.00 94.81 186 HIS A O 1
ATOM 1483 N N . PHE A 1 187 ? -0.605 10.993 -10.051 1.00 96.44 187 PHE A N 1
ATOM 1484 C CA . PHE A 1 187 ? -1.289 11.522 -11.232 1.00 96.44 187 PHE A CA 1
ATOM 1485 C C . PHE A 1 187 ? -2.612 12.204 -10.890 1.00 96.44 187 PHE A C 1
ATOM 1487 O O . PHE A 1 187 ? -2.931 13.238 -11.466 1.00 96.44 187 PHE A O 1
ATOM 1494 N N . GLY A 1 188 ? -3.371 11.670 -9.930 1.00 95.38 188 GLY A N 1
ATOM 1495 C CA . GLY A 1 188 ? -4.626 12.279 -9.474 1.00 95.38 188 GLY A CA 1
ATOM 1496 C C . GLY A 1 188 ? -4.433 13.437 -8.494 1.00 95.38 188 GLY A C 1
ATOM 1497 O O . GLY A 1 188 ? -5.348 14.240 -8.306 1.00 95.38 188 GLY A O 1
ATOM 1498 N N . GLY A 1 189 ? -3.251 13.538 -7.883 1.00 92.69 189 GLY A N 1
ATOM 1499 C CA . GLY A 1 189 ? -2.915 14.561 -6.900 1.00 92.69 189 GLY A CA 1
ATOM 1500 C C . GLY A 1 189 ? -3.529 14.311 -5.519 1.00 92.69 189 GLY A C 1
ATOM 1501 O O . GLY A 1 189 ? -4.492 13.561 -5.352 1.00 92.69 189 GLY A O 1
ATOM 1502 N N . LEU A 1 190 ? -2.958 14.973 -4.512 1.00 91.38 190 LEU A N 1
ATOM 1503 C CA . LEU A 1 190 ? -3.444 14.985 -3.131 1.00 91.38 190 LEU A CA 1
ATOM 1504 C C . LEU A 1 190 ? -3.907 16.397 -2.748 1.00 91.38 190 LEU A C 1
ATOM 1506 O O . LEU A 1 190 ? -3.395 17.391 -3.259 1.00 91.38 190 LEU A O 1
ATOM 1510 N N . THR A 1 191 ? -4.842 16.497 -1.806 1.00 89.06 191 THR A N 1
ATOM 1511 C CA . THR A 1 191 ? -5.334 17.766 -1.251 1.00 89.06 191 THR A CA 1
ATOM 1512 C C . THR A 1 191 ? -4.635 18.046 0.082 1.00 89.06 191 THR A C 1
ATOM 1514 O O . THR A 1 191 ? -5.196 17.841 1.158 1.00 89.06 191 THR A O 1
ATOM 1517 N N . LEU A 1 192 ? -3.369 18.462 0.019 1.00 86.69 192 LEU A N 1
ATOM 1518 C CA . LEU A 1 192 ? -2.529 18.724 1.196 1.00 86.69 192 LEU A CA 1
ATOM 1519 C C . LEU A 1 192 ? -2.360 20.228 1.450 1.00 86.69 192 LEU A C 1
ATOM 1521 O O . LEU A 1 192 ? -2.379 21.018 0.511 1.00 86.69 192 LEU A O 1
ATOM 1525 N N . ALA A 1 193 ? -2.123 20.606 2.712 1.00 77.50 193 ALA A N 1
ATOM 1526 C CA . ALA A 1 193 ? -1.919 21.999 3.132 1.00 77.50 193 ALA A CA 1
ATOM 1527 C C . ALA A 1 193 ? -0.691 22.662 2.474 1.00 77.50 193 ALA A C 1
ATOM 1529 O O . ALA A 1 193 ? -0.684 23.862 2.221 1.00 77.50 193 ALA A O 1
ATOM 1530 N N . SER A 1 194 ? 0.352 21.874 2.192 1.00 72.12 194 SER A N 1
ATOM 1531 C CA . SER A 1 194 ? 1.532 22.302 1.443 1.00 72.12 194 SER A CA 1
ATOM 1532 C C . SER A 1 194 ? 1.709 21.368 0.254 1.00 72.12 194 SER A C 1
ATOM 1534 O O . SER A 1 194 ? 2.141 20.224 0.405 1.00 72.12 194 SER A O 1
ATOM 1536 N N . SER A 1 195 ? 1.328 21.832 -0.934 1.00 63.97 195 SER A N 1
ATOM 1537 C CA . SER A 1 195 ? 1.671 21.156 -2.179 1.00 63.97 195 SER A CA 1
ATOM 1538 C C . SER A 1 195 ? 3.087 21.572 -2.570 1.00 63.97 195 SER A C 1
ATOM 1540 O O . SER A 1 195 ? 3.289 22.612 -3.199 1.00 63.97 195 SER A O 1
ATOM 1542 N N . SER A 1 196 ? 4.090 20.774 -2.208 1.00 59.16 196 SER A N 1
ATOM 1543 C CA . SER A 1 196 ? 5.325 20.794 -2.983 1.00 59.16 196 SER A CA 1
ATOM 1544 C C . SER A 1 196 ? 4.980 20.234 -4.360 1.00 59.16 196 SER A C 1
ATOM 1546 O O . SER A 1 196 ? 4.602 19.071 -4.494 1.00 59.16 196 SER A O 1
ATOM 1548 N N . ASN A 1 197 ? 5.038 21.080 -5.389 1.00 57.22 197 ASN A N 1
ATOM 1549 C CA . ASN A 1 197 ? 4.888 20.615 -6.761 1.00 57.22 197 ASN A CA 1
ATOM 1550 C C . ASN A 1 197 ? 6.024 19.627 -7.030 1.00 57.22 197 ASN A C 1
ATOM 1552 O O . ASN A 1 197 ? 7.184 20.021 -7.163 1.00 57.22 197 ASN A O 1
ATOM 1556 N N . VAL A 1 198 ? 5.706 18.334 -7.069 1.00 59.91 198 VAL A N 1
ATOM 1557 C CA . VAL A 1 198 ? 6.632 17.341 -7.600 1.00 59.91 198 VAL A CA 1
ATOM 1558 C C . VAL A 1 198 ? 6.699 17.619 -9.094 1.00 59.91 198 VAL A C 1
ATOM 1560 O O . VAL A 1 198 ? 5.726 17.406 -9.811 1.00 59.91 198 VAL A O 1
ATOM 1563 N N . ALA A 1 199 ? 7.826 18.162 -9.550 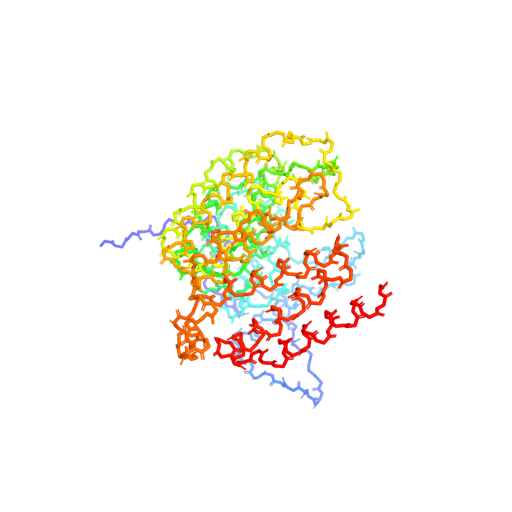1.00 70.50 199 ALA A N 1
ATOM 1564 C CA . ALA A 1 199 ? 8.077 18.426 -10.960 1.00 70.50 199 ALA A CA 1
ATOM 1565 C C . ALA A 1 199 ? 8.340 17.099 -11.693 1.00 70.50 199 ALA A C 1
ATOM 1567 O O . ALA A 1 199 ? 9.474 16.750 -12.007 1.00 70.50 199 ALA A O 1
ATOM 1568 N N . SER A 1 200 ? 7.282 16.325 -11.913 1.00 84.31 200 SER A N 1
ATOM 1569 C CA . SER A 1 200 ? 7.287 15.103 -12.715 1.00 84.31 200 SER A CA 1
ATOM 1570 C C . SER A 1 200 ? 6.145 15.153 -13.719 1.00 84.31 200 SER A C 1
ATOM 1572 O O . SER A 1 200 ? 5.068 15.667 -13.421 1.00 84.31 200 SER A O 1
ATOM 1574 N N . LYS A 1 201 ? 6.388 14.614 -14.912 1.00 91.19 201 LYS A N 1
ATOM 1575 C CA . LYS A 1 201 ? 5.438 14.630 -16.024 1.00 91.19 201 LYS A CA 1
ATOM 1576 C C . LYS A 1 201 ? 4.101 13.992 -15.612 1.00 91.19 201 LYS A C 1
ATOM 1578 O O . LYS A 1 201 ? 4.102 12.895 -15.061 1.00 91.19 201 LYS A O 1
ATOM 1583 N N . GLY A 1 202 ? 2.983 14.674 -15.868 1.00 91.25 202 GLY A N 1
ATOM 1584 C CA . GLY A 1 202 ? 1.639 14.173 -15.559 1.00 91.25 202 GLY A CA 1
ATOM 1585 C C . GLY A 1 202 ? 1.217 14.269 -14.087 1.00 91.25 202 GLY A C 1
ATOM 1586 O O . GLY A 1 202 ? 0.107 13.859 -13.742 1.00 91.25 202 GLY A O 1
ATOM 1587 N N . ALA A 1 203 ? 2.062 14.785 -13.188 1.00 92.69 203 ALA A N 1
ATOM 1588 C CA . ALA A 1 203 ? 1.727 14.826 -11.768 1.00 92.69 203 ALA A CA 1
ATOM 1589 C C . ALA A 1 203 ? 0.568 15.789 -11.467 1.00 92.69 203 ALA A C 1
ATOM 1591 O O . ALA A 1 203 ? 0.622 16.975 -11.776 1.00 92.69 203 ALA A O 1
ATOM 1592 N N . GLY A 1 204 ? -0.479 15.273 -10.822 1.00 92.50 204 GLY A N 1
ATOM 1593 C CA . GLY A 1 204 ? -1.691 16.021 -10.477 1.00 92.50 204 GLY A CA 1
ATOM 1594 C C . GLY A 1 204 ? -2.587 16.410 -11.662 1.00 92.50 204 GLY A C 1
ATOM 1595 O O . GLY A 1 204 ? -3.586 17.102 -11.451 1.00 92.50 204 GLY A O 1
ATOM 1596 N N . GLU A 1 205 ? -2.260 15.982 -12.885 1.00 94.38 205 GLU A N 1
ATOM 1597 C CA . GLU A 1 205 ? -2.989 16.343 -14.109 1.00 94.38 205 GLU A CA 1
ATOM 1598 C C . GLU A 1 205 ? -4.254 15.490 -14.334 1.00 94.38 205 GLU A C 1
ATOM 1600 O O . GLU A 1 205 ? -5.154 15.900 -15.064 1.00 94.38 205 GLU A O 1
ATOM 1605 N N . PHE A 1 206 ? -4.382 14.340 -13.661 1.00 96.31 206 PHE A N 1
ATOM 1606 C CA . PHE A 1 206 ? -5.425 13.333 -13.901 1.00 96.31 206 PHE A CA 1
ATOM 1607 C C . PHE A 1 206 ? -6.392 13.186 -12.717 1.00 96.31 206 PHE A C 1
ATOM 1609 O O . PHE A 1 206 ? -6.599 12.094 -12.181 1.00 96.31 206 PHE A O 1
ATOM 1616 N N . LYS A 1 207 ? -7.008 14.290 -12.279 1.00 95.19 207 LYS A N 1
ATOM 1617 C CA . LYS A 1 207 ? -7.909 14.320 -11.105 1.00 95.19 207 LYS A CA 1
ATOM 1618 C C . LYS A 1 207 ? -9.068 13.316 -11.184 1.00 95.19 207 LYS A C 1
ATOM 1620 O O . LYS A 1 207 ? -9.480 12.786 -10.155 1.00 95.19 207 LYS A O 1
ATOM 1625 N N . GLN A 1 208 ? -9.541 13.016 -12.392 1.00 96.25 208 GLN A N 1
ATOM 1626 C CA . GLN A 1 208 ? -10.609 12.051 -12.672 1.00 96.25 208 GLN A CA 1
ATOM 1627 C C . GLN A 1 208 ? -10.292 10.617 -12.219 1.00 96.25 208 GLN A C 1
ATOM 1629 O O . GLN A 1 208 ? -11.204 9.810 -12.054 1.00 96.25 208 GLN A O 1
ATOM 1634 N N . LEU A 1 209 ? -9.017 10.277 -11.973 1.00 97.12 209 LEU A N 1
ATOM 1635 C CA . LEU A 1 209 ? -8.639 8.960 -11.445 1.00 97.12 209 LEU A CA 1
ATOM 1636 C C . LEU A 1 209 ? -9.311 8.652 -10.099 1.00 97.12 209 LEU A C 1
ATOM 1638 O O . LEU A 1 209 ? -9.469 7.490 -9.741 1.00 97.12 209 LEU A O 1
ATOM 1642 N N . TRP A 1 210 ? -9.729 9.680 -9.361 1.00 97.19 210 TRP A N 1
ATOM 1643 C CA . TRP A 1 210 ? -10.402 9.524 -8.081 1.00 97.19 210 TRP A CA 1
ATOM 1644 C C . TRP A 1 210 ? -11.902 9.218 -8.172 1.00 97.19 210 TRP A C 1
ATOM 1646 O O . TRP A 1 210 ? -12.456 8.699 -7.201 1.00 97.19 210 TRP A O 1
ATOM 1656 N N . ASP A 1 211 ? -12.564 9.534 -9.288 1.00 95.88 211 ASP A N 1
ATOM 1657 C CA . ASP A 1 211 ? -14.033 9.623 -9.370 1.00 95.88 211 ASP A CA 1
ATOM 1658 C C . ASP A 1 211 ? -14.739 8.301 -9.041 1.00 95.88 211 ASP A C 1
ATOM 1660 O O . ASP A 1 211 ? -15.836 8.290 -8.483 1.00 95.88 211 ASP A O 1
ATOM 1664 N N . ARG A 1 212 ? -14.098 7.168 -9.350 1.00 95.94 212 ARG A N 1
ATOM 1665 C CA . ARG A 1 212 ? -14.666 5.823 -9.162 1.00 95.94 212 ARG A CA 1
ATOM 1666 C C . ARG A 1 212 ? -14.041 5.031 -8.016 1.00 95.94 212 ARG A C 1
ATOM 1668 O O . ARG A 1 212 ? -14.466 3.907 -7.765 1.00 95.94 212 ARG A O 1
ATOM 1675 N N . GLU A 1 213 ? -13.075 5.591 -7.290 1.00 97.56 213 GLU A N 1
ATOM 1676 C CA . GLU A 1 213 ? -12.351 4.834 -6.260 1.00 97.56 213 GLU A CA 1
ATOM 1677 C C . GLU A 1 213 ? -13.236 4.431 -5.079 1.00 97.56 213 GLU A C 1
ATOM 1679 O O . GLU A 1 213 ? -13.120 3.312 -4.582 1.00 97.56 213 GLU A O 1
ATOM 1684 N N . ALA A 1 214 ? -14.155 5.301 -4.649 1.00 97.00 214 ALA A N 1
ATOM 1685 C CA . ALA A 1 214 ? -15.088 4.966 -3.572 1.00 97.00 214 ALA A CA 1
ATOM 1686 C C . ALA A 1 214 ? -16.016 3.803 -3.974 1.00 97.00 214 ALA A C 1
ATOM 1688 O O . ALA A 1 214 ? -16.190 2.857 -3.206 1.00 97.00 214 ALA A O 1
ATOM 1689 N N . GLN A 1 215 ? -16.540 3.832 -5.207 1.00 98.00 215 GLN A N 1
ATOM 1690 C CA . GLN A 1 215 ? -17.360 2.749 -5.757 1.00 98.00 215 GLN A CA 1
ATOM 1691 C C . GLN A 1 215 ? -16.564 1.441 -5.862 1.00 98.00 215 GLN A C 1
ATOM 1693 O O . GLN A 1 215 ? -17.061 0.387 -5.473 1.00 98.00 215 GLN A O 1
ATOM 1698 N N . TYR A 1 216 ? -15.329 1.509 -6.357 1.00 98.00 216 TYR A N 1
ATOM 1699 C CA . TYR A 1 216 ? -14.464 0.340 -6.493 1.00 98.00 216 TYR A CA 1
ATOM 1700 C C . TYR A 1 216 ? -14.207 -0.341 -5.140 1.00 98.00 216 TYR A C 1
ATOM 1702 O O . TYR A 1 216 ? -14.303 -1.560 -5.014 1.00 98.00 216 TYR A O 1
ATOM 1710 N N . VAL A 1 217 ? -13.943 0.441 -4.089 1.00 97.75 217 VAL A N 1
ATOM 1711 C CA . VAL A 1 217 ? -13.784 -0.103 -2.733 1.00 97.75 217 VAL A CA 1
ATOM 1712 C C . VAL A 1 217 ? -15.078 -0.716 -2.206 1.00 97.75 217 VAL A C 1
ATOM 1714 O O . VAL A 1 217 ? -15.024 -1.758 -1.553 1.00 97.75 217 VAL A O 1
ATOM 1717 N N . ASP A 1 218 ? -16.232 -0.101 -2.477 1.00 97.94 218 ASP A N 1
ATOM 1718 C CA . ASP A 1 218 ? -17.525 -0.679 -2.100 1.00 97.94 218 ASP A CA 1
ATOM 1719 C C . ASP A 1 218 ? -17.742 -2.051 -2.751 1.00 97.94 218 ASP A C 1
ATOM 1721 O O . ASP A 1 218 ? -18.234 -2.965 -2.094 1.00 97.94 218 ASP A O 1
ATOM 1725 N N . GLU A 1 219 ? -17.386 -2.214 -4.027 1.00 98.06 219 GLU A N 1
ATOM 1726 C CA . GLU A 1 219 ? -17.470 -3.496 -4.743 1.00 98.06 219 GLU A CA 1
ATOM 1727 C C . GLU A 1 219 ? -16.599 -4.563 -4.063 1.00 98.06 219 GLU A C 1
ATOM 1729 O O . GLU A 1 219 ? -17.111 -5.614 -3.675 1.00 98.06 219 GLU A O 1
ATOM 1734 N N . LEU A 1 220 ? -15.334 -4.248 -3.775 1.00 98.06 220 LEU A N 1
ATOM 1735 C CA . LEU A 1 220 ? -14.422 -5.169 -3.087 1.00 98.06 220 LEU A CA 1
ATOM 1736 C C . LEU A 1 220 ? -14.891 -5.549 -1.674 1.00 98.06 220 LEU A C 1
ATOM 1738 O O . LEU A 1 220 ? -14.707 -6.686 -1.243 1.00 98.06 220 LEU A O 1
ATOM 1742 N N . LEU A 1 221 ? -15.490 -4.610 -0.935 1.00 98.25 221 LEU A N 1
ATOM 1743 C CA . LEU A 1 221 ? -16.029 -4.880 0.401 1.00 98.25 221 LEU A CA 1
ATOM 1744 C C . LEU A 1 221 ? -17.330 -5.689 0.362 1.00 98.25 221 LEU A C 1
ATOM 1746 O O . LEU A 1 221 ? -17.606 -6.418 1.315 1.00 98.25 221 LEU A O 1
ATOM 1750 N N . ARG A 1 222 ? -18.118 -5.589 -0.717 1.00 97.75 222 ARG A N 1
ATOM 1751 C CA . ARG A 1 222 ? -19.267 -6.479 -0.941 1.00 97.75 222 ARG A CA 1
ATOM 1752 C C . ARG A 1 222 ? -18.827 -7.909 -1.235 1.00 97.75 222 ARG A C 1
ATOM 1754 O O . ARG A 1 222 ? -19.500 -8.833 -0.788 1.00 97.75 222 ARG A O 1
ATOM 1761 N N . GLU A 1 223 ? -17.714 -8.086 -1.940 1.00 97.31 223 GLU A N 1
ATOM 1762 C CA . GLU A 1 223 ? -17.132 -9.403 -2.225 1.00 97.31 223 GLU A CA 1
ATOM 1763 C C . GLU A 1 223 ? -16.477 -10.036 -0.985 1.00 97.31 223 GLU A C 1
ATOM 1765 O O . GLU A 1 223 ? -16.796 -11.167 -0.621 1.00 97.31 223 GLU A O 1
ATOM 1770 N N . ASP A 1 224 ? -15.592 -9.305 -0.299 1.00 98.12 224 ASP A N 1
ATOM 1771 C CA . ASP A 1 224 ? -14.964 -9.729 0.957 1.00 98.12 224 ASP A CA 1
ATOM 1772 C C . ASP A 1 224 ? -14.904 -8.564 1.951 1.00 98.12 224 ASP A C 1
ATOM 1774 O O . ASP A 1 224 ? -13.936 -7.801 2.019 1.00 98.12 224 ASP A O 1
ATOM 1778 N N . VAL A 1 225 ? -15.912 -8.477 2.821 1.00 97.94 225 VAL A N 1
ATOM 1779 C CA . VAL A 1 225 ? -15.958 -7.467 3.889 1.00 97.94 225 VAL A CA 1
ATOM 1780 C C . VAL A 1 225 ? -14.806 -7.608 4.895 1.00 97.94 225 VAL A C 1
ATOM 1782 O O . VAL A 1 225 ? -14.537 -6.681 5.657 1.00 97.94 225 VAL A O 1
ATOM 1785 N N . ARG A 1 226 ? -14.095 -8.742 4.946 1.00 98.00 226 ARG A N 1
ATOM 1786 C CA . ARG A 1 226 ? -12.904 -8.924 5.798 1.00 98.00 226 ARG A CA 1
ATOM 1787 C C . ARG A 1 226 ? -11.611 -8.527 5.084 1.00 98.00 226 ARG A C 1
ATOM 1789 O O . ARG A 1 226 ? -10.527 -8.688 5.651 1.00 98.00 226 ARG A O 1
ATOM 1796 N N . ASN A 1 227 ? -11.682 -8.002 3.861 1.00 98.44 227 ASN A N 1
ATOM 1797 C CA . ASN A 1 227 ? -10.513 -7.513 3.148 1.00 98.44 227 ASN A CA 1
ATOM 1798 C C . ASN A 1 227 ? -9.981 -6.221 3.791 1.00 98.44 227 ASN A C 1
ATOM 1800 O O . ASN A 1 227 ? -10.419 -5.111 3.488 1.00 98.44 227 ASN A O 1
ATOM 1804 N N . ASN A 1 228 ? -8.993 -6.367 4.677 1.00 98.62 228 ASN A N 1
ATOM 1805 C CA . ASN A 1 228 ? -8.368 -5.236 5.359 1.00 98.62 228 ASN A CA 1
ATOM 1806 C C . ASN A 1 228 ? -7.704 -4.241 4.396 1.00 98.62 228 ASN A C 1
ATOM 1808 O O . ASN A 1 228 ? -7.670 -3.048 4.686 1.00 98.62 228 ASN A O 1
ATOM 1812 N N . SER A 1 229 ? -7.199 -4.705 3.250 1.00 98.56 229 SER A N 1
ATOM 1813 C CA . SER A 1 229 ? -6.598 -3.827 2.245 1.00 98.56 229 SER A CA 1
ATOM 1814 C C . SER A 1 229 ? -7.643 -2.903 1.617 1.00 98.56 229 SER A C 1
ATOM 1816 O O . SER A 1 229 ? -7.370 -1.719 1.439 1.00 98.56 229 SER A O 1
ATOM 1818 N N . ALA A 1 230 ? -8.864 -3.399 1.386 1.00 98.62 230 ALA A N 1
ATOM 1819 C CA . ALA A 1 230 ? -9.981 -2.579 0.921 1.00 98.62 230 ALA A CA 1
ATOM 1820 C C . ALA A 1 230 ? -10.426 -1.557 1.984 1.00 98.62 230 ALA A C 1
ATOM 1822 O O . ALA A 1 230 ? -10.626 -0.391 1.655 1.00 98.62 230 ALA A O 1
ATOM 1823 N N . TRP A 1 231 ? -10.490 -1.933 3.270 1.00 98.62 231 TRP A N 1
ATOM 1824 C CA . TRP A 1 231 ? -10.754 -0.975 4.361 1.00 98.62 231 TRP A CA 1
ATOM 1825 C C . TRP A 1 231 ? -9.673 0.103 4.484 1.00 98.62 231 TRP A C 1
ATOM 1827 O O . TRP A 1 231 ? -9.981 1.279 4.681 1.00 98.62 231 TRP A O 1
ATOM 1837 N N . ASN A 1 232 ? -8.404 -0.278 4.333 1.00 98.25 232 ASN A N 1
ATOM 1838 C CA . ASN A 1 232 ? -7.296 0.669 4.300 1.00 98.25 232 ASN A CA 1
ATOM 1839 C C . ASN A 1 232 ? -7.404 1.617 3.097 1.00 98.25 232 ASN A C 1
ATOM 1841 O O . ASN A 1 232 ? -7.237 2.827 3.243 1.00 98.25 232 ASN A O 1
ATOM 1845 N N . HIS A 1 233 ? -7.731 1.091 1.913 1.00 98.44 233 HIS A N 1
ATOM 1846 C CA . HIS A 1 233 ? -7.933 1.919 0.725 1.00 98.44 233 HIS A CA 1
ATOM 1847 C C . HIS A 1 233 ? -9.145 2.845 0.870 1.00 98.44 233 HIS A C 1
ATOM 1849 O O . HIS A 1 233 ? -9.074 4.007 0.482 1.00 98.44 233 HIS A O 1
ATOM 1855 N N . ARG A 1 234 ? -10.213 2.393 1.539 1.00 98.25 234 ARG A N 1
ATOM 1856 C CA . ARG A 1 234 ? -11.354 3.239 1.913 1.00 98.25 234 ARG A CA 1
ATOM 1857 C C . ARG A 1 234 ? -10.916 4.449 2.730 1.00 98.25 234 ARG A C 1
ATOM 1859 O O . ARG A 1 234 ? -11.303 5.576 2.431 1.00 98.25 234 ARG A O 1
ATOM 1866 N N . TRP A 1 235 ? -10.086 4.224 3.752 1.00 97.88 235 TRP A N 1
ATOM 1867 C CA . TRP A 1 235 ? -9.517 5.310 4.552 1.00 97.88 235 TRP A CA 1
ATOM 1868 C C . TRP A 1 235 ? -8.672 6.255 3.691 1.00 97.88 235 TRP A C 1
ATOM 1870 O O . TRP A 1 235 ? -8.778 7.475 3.812 1.00 97.88 235 TRP A O 1
ATOM 1880 N N . PHE A 1 236 ? -7.862 5.701 2.788 1.00 97.44 236 PHE A N 1
ATOM 1881 C CA . PHE A 1 236 ? -7.028 6.488 1.888 1.00 97.44 236 PHE A CA 1
ATOM 1882 C C . PHE A 1 236 ? -7.845 7.429 0.990 1.00 97.44 236 PHE A C 1
ATOM 1884 O O . PHE A 1 236 ? -7.549 8.624 0.935 1.00 97.44 236 PHE A O 1
ATOM 1891 N N . VAL A 1 237 ? -8.896 6.904 0.355 1.00 97.31 237 VAL A N 1
ATOM 1892 C CA . VAL A 1 237 ? -9.778 7.644 -0.561 1.00 97.31 237 VAL A CA 1
ATOM 1893 C C . VAL A 1 237 ? -10.547 8.750 0.161 1.00 97.31 237 VAL A C 1
ATOM 1895 O O . VAL A 1 237 ? -10.612 9.871 -0.340 1.00 97.31 237 VAL A O 1
ATOM 1898 N N . HIS A 1 238 ? -11.109 8.468 1.337 1.00 96.50 238 HIS A N 1
ATOM 1899 C CA . HIS A 1 238 ? -11.949 9.442 2.039 1.00 96.50 238 HIS A CA 1
ATOM 1900 C C . HIS A 1 238 ? -11.167 10.423 2.914 1.00 96.50 238 HIS A C 1
ATOM 1902 O O . HIS A 1 238 ? -11.650 11.529 3.145 1.00 96.50 238 HIS A O 1
ATOM 1908 N N . PHE A 1 239 ? -9.978 10.053 3.401 1.00 95.25 239 PHE A N 1
ATOM 1909 C CA . PHE A 1 239 ? -9.294 10.816 4.449 1.00 95.25 239 PHE A CA 1
ATOM 1910 C C . PHE A 1 239 ? -7.813 11.062 4.157 1.00 95.25 239 PHE A C 1
ATOM 1912 O O . PHE A 1 239 ? -7.397 12.222 4.119 1.00 95.25 239 PHE A O 1
ATOM 1919 N N . SER A 1 240 ? -6.999 10.026 3.912 1.00 93.56 240 SER A N 1
ATOM 1920 C CA . SER A 1 240 ? -5.546 10.239 3.764 1.00 93.56 240 SER A CA 1
ATOM 1921 C C . SER A 1 240 ? -5.198 11.161 2.602 1.00 93.56 240 SER A C 1
ATOM 1923 O O . SER A 1 240 ? -4.238 11.923 2.714 1.00 93.56 240 SER A O 1
ATOM 1925 N N . ARG A 1 241 ? -5.983 11.149 1.514 1.00 92.00 241 ARG A N 1
ATOM 1926 C CA . ARG A 1 241 ? -5.747 12.049 0.376 1.00 92.00 241 ARG A CA 1
ATOM 1927 C C . ARG A 1 241 ? -5.877 13.537 0.716 1.00 92.00 241 ARG A C 1
ATOM 1929 O O . ARG A 1 241 ? -5.354 14.371 -0.014 1.00 92.00 241 ARG A O 1
ATOM 1936 N N . TYR A 1 242 ? -6.536 13.851 1.830 1.00 91.44 242 TYR A N 1
ATOM 1937 C CA . TYR A 1 242 ? -6.707 15.194 2.386 1.00 91.44 242 TYR A CA 1
ATOM 1938 C C . TYR A 1 242 ? -5.677 15.527 3.482 1.00 91.44 242 TYR A C 1
ATOM 1940 O O . TYR A 1 242 ? -5.788 16.542 4.164 1.00 91.44 242 TYR A O 1
ATOM 1948 N N . GLY A 1 243 ? -4.690 14.650 3.707 1.00 88.69 243 GLY A N 1
ATOM 1949 C CA . GLY A 1 243 ? -3.693 14.790 4.773 1.00 88.69 243 GLY A CA 1
ATOM 1950 C C . GLY A 1 243 ? -4.143 14.256 6.139 1.00 88.69 243 GLY A C 1
ATOM 1951 O O . GLY A 1 243 ? -3.397 14.358 7.115 1.00 88.69 243 GLY A O 1
ATOM 1952 N N . LEU A 1 244 ? -5.326 13.639 6.228 1.00 89.81 244 LEU A N 1
ATOM 1953 C CA . LEU A 1 244 ? -5.862 13.048 7.459 1.00 89.81 244 LEU A CA 1
ATOM 1954 C C . LEU A 1 244 ? -5.316 11.620 7.657 1.00 89.81 244 LEU A C 1
ATOM 1956 O O . LEU A 1 244 ? -6.016 10.622 7.494 1.00 89.81 244 LEU A O 1
ATOM 1960 N N . THR A 1 245 ? -4.028 11.518 7.988 1.00 78.88 245 THR A N 1
ATOM 1961 C CA . THR A 1 245 ? -3.259 10.254 8.007 1.00 78.88 245 THR A CA 1
ATOM 1962 C 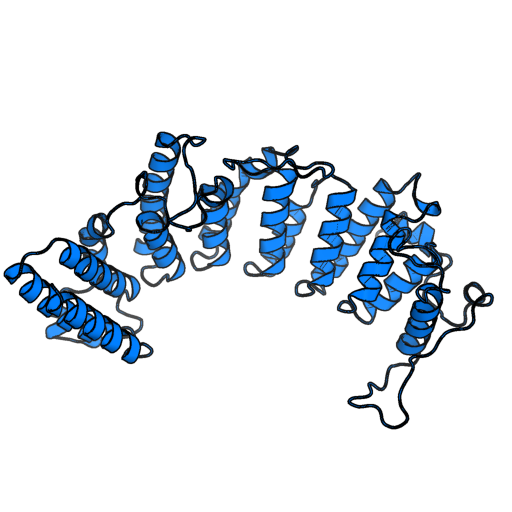C . THR A 1 245 ? -3.210 9.544 9.364 1.00 78.88 245 THR A C 1
ATOM 1964 O O . THR A 1 245 ? -2.462 8.586 9.531 1.00 78.88 245 THR A O 1
ATOM 1967 N N . GLY A 1 246 ? -3.977 9.997 10.359 1.00 69.06 246 GLY A N 1
ATOM 1968 C CA . GLY A 1 246 ? -3.947 9.417 11.707 1.00 69.06 246 GLY A CA 1
ATOM 1969 C C . GLY A 1 246 ? -2.933 10.055 12.664 1.00 69.06 246 GLY A C 1
ATOM 1970 O O . GLY A 1 246 ? -2.962 9.766 13.863 1.00 69.06 246 GLY A O 1
ATOM 1971 N N . ASN A 1 247 ? -2.048 10.935 12.175 1.00 68.62 247 ASN A N 1
ATOM 1972 C CA . ASN A 1 247 ? -1.106 11.660 13.026 1.00 68.62 247 ASN A CA 1
ATOM 1973 C C . ASN A 1 247 ? -1.790 12.858 13.705 1.00 68.62 247 ASN A C 1
ATOM 1975 O O . ASN A 1 247 ? -2.210 13.820 13.067 1.00 68.62 247 ASN A O 1
ATOM 1979 N N . ARG A 1 248 ? -1.880 12.795 15.035 1.00 65.00 248 ARG A N 1
ATOM 1980 C CA . ARG A 1 248 ? -2.673 13.702 15.875 1.00 65.00 248 ARG A CA 1
ATOM 1981 C C . ARG A 1 248 ? -2.119 15.124 16.003 1.00 65.00 248 ARG A C 1
ATOM 1983 O O . ARG A 1 248 ? -2.865 15.981 16.469 1.00 65.00 248 ARG A O 1
ATOM 1990 N N . SER A 1 249 ? -0.850 15.357 15.656 1.00 58.38 249 SER A N 1
ATOM 1991 C CA . SER A 1 249 ? -0.102 16.555 16.077 1.00 58.38 249 SER A CA 1
ATOM 1992 C C . SER A 1 249 ? 0.331 17.492 14.942 1.00 58.38 249 SER A C 1
ATOM 1994 O O . SER A 1 249 ? 0.922 18.525 15.242 1.00 58.38 249 SER A O 1
ATOM 1996 N N . MET A 1 250 ? 0.107 17.154 13.664 1.00 57.06 250 MET A N 1
ATOM 1997 C CA . MET A 1 250 ? 0.795 17.850 12.557 1.00 57.06 250 MET A CA 1
ATOM 1998 C C . MET A 1 250 ? -0.071 18.234 11.349 1.00 57.06 250 MET A C 1
ATOM 2000 O O . MET A 1 250 ? 0.442 18.853 10.420 1.00 57.06 250 MET A O 1
ATOM 2004 N N . THR A 1 251 ? -1.363 17.907 11.331 1.00 66.75 251 THR A N 1
ATOM 2005 C CA . THR A 1 251 ? -2.213 18.204 10.170 1.00 66.75 251 THR A CA 1
ATOM 2006 C C . THR A 1 251 ? -2.967 19.514 10.389 1.00 66.75 251 THR A C 1
ATOM 2008 O O . THR A 1 251 ? -3.945 19.532 11.137 1.00 66.75 251 THR A O 1
ATOM 2011 N N . SER A 1 252 ? -2.528 20.600 9.738 1.00 75.69 252 SER A N 1
ATOM 2012 C CA . SER A 1 252 ? -3.405 21.764 9.531 1.00 75.69 252 SER A CA 1
ATOM 2013 C C . SER A 1 252 ? -4.601 21.322 8.687 1.00 75.69 252 SER A C 1
ATOM 2015 O O . SER A 1 252 ? -4.455 20.529 7.753 1.00 75.69 252 SER A O 1
ATOM 2017 N N . ILE A 1 253 ? -5.781 21.798 9.070 1.00 84.31 253 ILE A N 1
ATOM 2018 C CA . ILE A 1 253 ? -7.057 21.515 8.407 1.00 84.31 253 ILE A CA 1
ATOM 2019 C C . ILE A 1 253 ? -7.663 22.781 7.793 1.00 84.31 253 ILE A C 1
ATOM 2021 O O . ILE A 1 253 ? -8.793 22.741 7.322 1.00 84.31 253 ILE A O 1
ATOM 2025 N N . ASP A 1 254 ? -6.921 23.891 7.788 1.00 85.12 254 ASP A N 1
ATOM 2026 C CA . ASP A 1 254 ? -7.421 25.206 7.364 1.00 85.12 254 ASP A CA 1
ATOM 2027 C C . ASP A 1 254 ? -7.760 25.235 5.865 1.00 85.12 254 ASP A C 1
ATOM 2029 O O . ASP A 1 254 ? -8.580 26.031 5.415 1.00 85.12 254 ASP A O 1
ATOM 2033 N N . HIS A 1 255 ? -7.144 24.341 5.084 1.00 86.31 255 HIS A N 1
ATOM 2034 C CA . HIS A 1 255 ? -7.395 24.165 3.653 1.00 86.31 255 HIS A CA 1
ATOM 2035 C C . HIS A 1 255 ? -8.569 23.225 3.342 1.00 86.31 255 HIS A C 1
ATOM 2037 O O . HIS A 1 255 ? -8.863 23.002 2.166 1.00 86.31 255 HIS A O 1
ATOM 2043 N N . LEU A 1 256 ? -9.204 22.625 4.355 1.00 89.69 256 LEU A N 1
ATOM 2044 C CA . LEU A 1 256 ? -10.254 21.621 4.186 1.00 89.69 256 LEU A CA 1
ATOM 2045 C C . LEU A 1 256 ? -11.654 22.204 4.394 1.00 89.69 256 LEU A C 1
ATOM 2047 O O . LEU A 1 256 ? -11.891 23.021 5.280 1.00 89.69 256 LEU A O 1
ATOM 2051 N N . ASP A 1 257 ? -12.615 21.682 3.633 1.00 92.06 257 ASP A N 1
ATOM 2052 C CA . ASP A 1 257 ? -14.041 21.847 3.921 1.00 92.06 257 ASP A CA 1
ATOM 2053 C C . ASP A 1 257 ? -14.440 20.918 5.079 1.00 92.06 257 ASP A C 1
ATOM 2055 O O . ASP A 1 257 ? -14.744 19.736 4.892 1.00 92.06 257 ASP A O 1
ATOM 2059 N N . ILE A 1 258 ? -14.396 21.463 6.295 1.00 92.00 258 ILE A N 1
ATOM 2060 C CA . ILE A 1 258 ? -14.686 20.731 7.532 1.00 92.00 258 ILE A CA 1
ATOM 2061 C C . ILE A 1 258 ? -16.104 20.156 7.533 1.00 92.00 258 ILE A C 1
ATOM 2063 O O . ILE A 1 258 ? -16.280 19.004 7.924 1.00 92.00 258 ILE A O 1
ATOM 2067 N N . GLU A 1 259 ? -17.100 20.897 7.043 1.00 94.38 259 GLU A N 1
ATOM 2068 C CA . GLU A 1 259 ? -18.495 20.447 7.054 1.00 94.38 259 GLU A CA 1
ATOM 2069 C C . GLU A 1 259 ? -18.682 19.207 6.164 1.00 94.38 259 GLU A C 1
ATOM 2071 O O . GLU A 1 259 ? -19.338 18.232 6.548 1.00 94.38 259 GLU A O 1
ATOM 2076 N N . SER A 1 260 ? -18.074 19.207 4.976 1.00 95.44 260 SER A N 1
ATOM 2077 C CA . SER A 1 260 ? -18.090 18.051 4.073 1.00 95.44 260 SER A CA 1
ATOM 2078 C C . SER A 1 260 ? -17.371 16.834 4.669 1.00 95.44 260 SER A C 1
ATOM 2080 O O . SER A 1 260 ? -17.871 15.701 4.596 1.00 95.44 260 SER A O 1
ATOM 2082 N N . ILE A 1 261 ? -16.233 17.051 5.336 1.00 95.19 261 ILE A N 1
ATOM 2083 C CA . ILE A 1 261 ? -15.494 15.983 6.021 1.00 95.19 261 ILE A CA 1
ATOM 2084 C C . ILE A 1 261 ? -16.311 15.404 7.185 1.00 95.19 261 ILE A C 1
ATOM 2086 O O . ILE A 1 261 ? -16.408 14.184 7.308 1.00 95.19 261 ILE A O 1
ATOM 2090 N N . GLU A 1 262 ? -16.968 16.229 7.999 1.00 95.62 262 GLU A N 1
ATOM 2091 C CA . GLU A 1 262 ? -17.837 15.764 9.087 1.00 95.62 262 GLU A CA 1
ATOM 2092 C C . GLU A 1 262 ? -19.029 14.948 8.576 1.00 95.62 262 GLU A C 1
ATOM 2094 O O . GLU A 1 262 ? -19.340 13.883 9.126 1.00 95.62 262 GLU A O 1
ATOM 2099 N N . LYS A 1 263 ? -19.671 15.397 7.487 1.00 97.62 263 LYS A N 1
ATOM 2100 C CA . LYS A 1 263 ? -20.730 14.632 6.806 1.00 97.62 263 LYS A CA 1
ATOM 2101 C C . LYS A 1 263 ? -20.213 13.273 6.343 1.00 97.62 263 LYS A C 1
ATOM 2103 O O . LYS A 1 263 ? -20.879 12.261 6.575 1.00 97.62 263 LYS A O 1
ATOM 2108 N N . THR A 1 264 ? -19.012 13.238 5.767 1.00 97.62 264 THR A N 1
ATOM 2109 C CA . THR A 1 264 ? -18.350 11.997 5.341 1.00 97.62 264 THR A CA 1
ATOM 2110 C C . THR A 1 264 ? -18.081 11.080 6.533 1.00 97.62 264 THR A C 1
ATOM 2112 O O . THR A 1 264 ? -18.474 9.920 6.504 1.00 97.62 264 THR A O 1
ATOM 2115 N N . ILE A 1 265 ? -17.515 11.585 7.635 1.00 97.81 265 ILE A N 1
ATOM 2116 C CA . ILE A 1 265 ? -17.273 10.799 8.859 1.00 97.81 265 ILE A CA 1
ATOM 2117 C C . ILE A 1 265 ? -18.582 10.214 9.405 1.00 97.81 265 ILE A C 1
ATOM 2119 O O . ILE A 1 265 ? -18.628 9.046 9.798 1.00 97.81 265 ILE A O 1
ATOM 2123 N N . LYS A 1 266 ? -19.659 11.008 9.439 1.00 97.88 266 LYS A N 1
ATOM 2124 C CA . LYS A 1 266 ? -20.977 10.551 9.901 1.00 97.88 266 LYS A CA 1
ATOM 2125 C C . LYS A 1 266 ? -21.522 9.430 9.015 1.00 97.88 266 LYS A C 1
ATOM 2127 O O . LYS A 1 266 ? -22.005 8.428 9.548 1.00 97.88 266 LYS A O 1
ATOM 2132 N N . PHE A 1 267 ? -21.433 9.588 7.696 1.00 98.38 267 PHE A N 1
ATOM 2133 C CA . PHE A 1 267 ? -21.826 8.559 6.737 1.00 98.38 267 PHE A CA 1
ATOM 2134 C C . PHE A 1 267 ? -20.995 7.283 6.921 1.00 98.38 267 PHE A C 1
ATOM 2136 O O . PHE A 1 267 ? -21.559 6.204 7.078 1.00 98.38 267 PHE A O 1
ATOM 2143 N N . GLU A 1 268 ? -19.672 7.407 7.022 1.00 98.44 268 GLU A N 1
ATOM 2144 C CA . GLU A 1 268 ? -18.752 6.277 7.171 1.00 98.44 268 GLU A CA 1
ATOM 2145 C C . GLU A 1 268 ? -18.972 5.492 8.470 1.00 98.44 268 GLU A C 1
ATOM 2147 O O . GLU A 1 268 ? -18.915 4.260 8.478 1.00 98.44 268 GLU A O 1
ATOM 2152 N N . LYS A 1 269 ? -19.323 6.173 9.570 1.00 98.38 269 LYS A N 1
ATOM 2153 C CA . LYS A 1 269 ? -19.730 5.510 10.820 1.00 98.38 269 LYS A CA 1
ATOM 2154 C C . LYS A 1 269 ? -21.006 4.693 10.641 1.00 98.38 269 LYS A C 1
ATOM 2156 O O . LYS A 1 269 ? -21.102 3.599 11.190 1.00 98.38 269 LYS A O 1
ATOM 2161 N N . ALA A 1 270 ? -21.992 5.203 9.904 1.00 98.19 270 ALA A N 1
ATOM 2162 C CA . ALA A 1 270 ? -23.203 4.444 9.603 1.00 98.19 270 ALA A CA 1
ATOM 2163 C C . ALA A 1 270 ? -22.895 3.254 8.676 1.00 98.19 270 ALA A C 1
ATOM 2165 O O . ALA A 1 270 ? -23.328 2.137 8.955 1.00 98.19 270 ALA A O 1
ATOM 2166 N N . TYR A 1 271 ? -22.080 3.475 7.642 1.00 98.12 271 TYR A N 1
ATOM 2167 C CA . TYR A 1 271 ? -21.651 2.462 6.680 1.00 98.12 271 TYR A CA 1
ATOM 2168 C C . TYR A 1 271 ? -20.992 1.254 7.360 1.00 98.12 271 TYR A C 1
ATOM 2170 O O . TYR A 1 271 ? -21.441 0.118 7.200 1.00 98.12 271 TYR A O 1
ATOM 2178 N N . VAL A 1 272 ? -19.965 1.481 8.185 1.00 98.38 272 VAL A N 1
ATOM 2179 C CA . VAL A 1 272 ? -19.248 0.387 8.862 1.00 98.38 272 VAL A CA 1
ATOM 2180 C C . VAL A 1 272 ? -20.121 -0.339 9.893 1.00 98.38 272 VAL A C 1
ATOM 2182 O O . VAL A 1 272 ? -19.988 -1.551 10.072 1.00 98.38 272 VAL A O 1
ATOM 2185 N N . ARG A 1 273 ? -21.065 0.363 10.536 1.00 97.44 273 ARG A N 1
ATOM 2186 C CA . ARG A 1 273 ? -22.026 -0.251 11.465 1.00 97.44 273 ARG A CA 1
ATOM 2187 C C . ARG A 1 273 ? -22.955 -1.235 10.759 1.00 97.44 273 ARG A C 1
ATOM 2189 O O . ARG A 1 273 ? -23.199 -2.302 11.312 1.00 97.44 273 ARG A O 1
ATOM 2196 N N . THR A 1 274 ? -23.412 -0.931 9.543 1.00 96.56 274 THR A N 1
ATOM 2197 C CA . THR A 1 274 ? -24.223 -1.859 8.732 1.00 96.56 274 THR A CA 1
ATOM 2198 C C . THR A 1 274 ? -23.495 -3.185 8.500 1.00 96.56 274 THR A C 1
ATOM 2200 O O . THR A 1 274 ? -24.075 -4.260 8.677 1.00 96.56 274 THR A O 1
ATOM 2203 N N . TRP A 1 275 ? -22.198 -3.127 8.192 1.00 97.00 275 TRP A N 1
ATOM 2204 C CA . TRP A 1 275 ? -21.370 -4.323 8.043 1.00 97.00 275 TRP A CA 1
ATOM 2205 C C . TRP A 1 275 ? -21.179 -5.076 9.357 1.00 97.00 275 TRP A C 1
ATOM 2207 O O . TRP A 1 275 ? -21.293 -6.299 9.374 1.00 97.00 275 TRP A O 1
ATOM 2217 N N . LEU A 1 276 ? -20.940 -4.371 10.465 1.00 97.19 276 LEU A N 1
ATOM 2218 C CA . LEU A 1 276 ? -20.781 -4.983 11.788 1.00 97.19 276 LEU A CA 1
ATOM 2219 C C . LEU A 1 276 ? -22.068 -5.633 12.313 1.00 97.19 276 LEU A C 1
ATOM 2221 O O . LEU A 1 276 ? -21.980 -6.631 13.019 1.00 97.19 276 LEU A O 1
ATOM 2225 N N . CYS A 1 277 ? -23.253 -5.147 11.933 1.00 94.38 277 CYS A N 1
ATOM 2226 C CA . CYS A 1 277 ? -24.510 -5.839 12.237 1.00 94.38 277 CYS A CA 1
ATOM 2227 C C . CYS A 1 277 ? -24.584 -7.223 11.569 1.00 94.38 277 CYS A C 1
ATOM 2229 O O . CYS A 1 277 ? -25.151 -8.148 12.140 1.00 94.38 277 CYS A O 1
ATOM 2231 N N . SER A 1 278 ? -24.001 -7.368 10.376 1.00 92.94 278 SER A N 1
ATOM 2232 C CA . SER A 1 278 ? -24.015 -8.629 9.619 1.00 92.94 278 SER A CA 1
ATOM 2233 C C . SER A 1 278 ? -22.825 -9.531 9.963 1.00 92.94 278 SER A C 1
ATOM 2235 O O . SER A 1 278 ? -22.943 -10.752 10.000 1.00 92.94 278 SER A O 1
ATOM 2237 N N . VAL A 1 279 ? -21.658 -8.934 10.219 1.00 95.75 279 VAL A N 1
ATOM 2238 C CA . VAL A 1 279 ? -20.396 -9.629 10.501 1.00 95.75 279 VAL A CA 1
ATOM 2239 C C . VAL A 1 279 ? -19.748 -9.029 11.758 1.00 95.75 279 VAL A C 1
ATOM 2241 O O . VAL A 1 279 ? -18.720 -8.350 11.671 1.00 95.75 279 VAL A O 1
ATOM 2244 N N . PRO A 1 280 ? -20.316 -9.284 12.951 1.00 94.44 280 PRO A N 1
ATOM 2245 C CA . PRO A 1 280 ? -19.907 -8.623 14.194 1.00 94.44 280 PRO A CA 1
ATOM 2246 C C . PRO A 1 280 ? -18.477 -8.955 14.623 1.00 94.44 280 PRO A C 1
ATOM 2248 O O . PRO A 1 280 ? -17.854 -8.182 15.338 1.00 94.44 280 PRO A O 1
ATOM 2251 N N . ASN A 1 281 ? -17.910 -10.071 14.164 1.00 94.06 281 ASN A N 1
ATOM 2252 C CA . ASN A 1 281 ? -16.524 -10.455 14.449 1.00 94.06 281 ASN A CA 1
ATOM 2253 C C . ASN A 1 281 ? -15.520 -10.004 13.367 1.00 94.06 281 ASN A C 1
ATOM 2255 O O . ASN A 1 281 ? -14.423 -10.548 13.264 1.00 94.06 281 ASN A O 1
ATOM 2259 N N . ASN A 1 282 ? -15.872 -9.018 12.536 1.00 96.94 282 ASN A N 1
ATOM 2260 C CA . ASN A 1 282 ? -14.950 -8.443 11.558 1.00 96.94 282 ASN A CA 1
ATOM 2261 C C . ASN A 1 282 ? -13.994 -7.424 12.206 1.00 96.94 282 ASN A C 1
ATOM 2263 O O . ASN A 1 282 ? -14.351 -6.263 12.413 1.00 96.94 282 ASN A O 1
ATOM 2267 N N . ALA A 1 283 ? -12.757 -7.842 12.479 1.00 96.69 283 ALA A N 1
ATOM 2268 C CA . ALA A 1 283 ? -11.736 -6.989 13.089 1.00 96.69 283 ALA A CA 1
ATOM 2269 C C . ALA A 1 283 ? -11.366 -5.753 12.242 1.00 96.69 283 ALA A C 1
ATOM 2271 O O . ALA A 1 283 ? -11.086 -4.692 12.805 1.00 96.69 283 ALA A O 1
ATOM 2272 N N . SER A 1 284 ? -11.398 -5.850 10.907 1.00 98.38 284 SER A N 1
ATOM 2273 C CA . SER A 1 284 ? -11.101 -4.714 10.023 1.00 98.38 284 SER A CA 1
ATOM 2274 C C . SER A 1 284 ? -12.144 -3.607 10.150 1.00 98.38 284 SER A C 1
ATOM 2276 O O . SER A 1 284 ? -11.784 -2.443 10.320 1.00 98.38 284 SER A O 1
ATOM 2278 N N . ALA A 1 285 ? -13.430 -3.965 10.167 1.00 98.38 285 ALA A N 1
ATOM 2279 C CA . ALA A 1 285 ? -14.517 -3.007 10.357 1.00 98.38 285 ALA A CA 1
ATOM 2280 C C . ALA A 1 285 ? -14.468 -2.344 11.748 1.00 98.38 285 ALA A C 1
ATOM 2282 O O . ALA A 1 285 ? -14.620 -1.129 11.857 1.00 98.38 285 ALA A O 1
ATOM 2283 N N . TRP A 1 286 ? -14.170 -3.101 12.812 1.00 98.31 286 TRP A N 1
ATOM 2284 C CA . TRP A 1 286 ? -13.964 -2.522 14.149 1.00 98.31 286 TRP A CA 1
ATOM 2285 C C . TRP A 1 286 ? -12.790 -1.542 14.195 1.00 98.31 286 TRP A C 1
ATOM 2287 O O . TRP A 1 286 ? -12.896 -0.472 14.798 1.00 98.31 286 TRP A O 1
ATOM 2297 N N . SER A 1 287 ? -11.684 -1.888 13.535 1.00 97.69 287 SER A N 1
ATOM 2298 C CA . SER A 1 287 ? -10.492 -1.036 13.461 1.00 97.69 287 SER A CA 1
ATOM 2299 C C . SER A 1 287 ? -10.781 0.259 12.697 1.00 97.69 287 SER A C 1
ATOM 2301 O O . SER A 1 287 ? -10.408 1.340 13.153 1.00 97.69 287 SER A O 1
ATOM 2303 N N . TYR A 1 288 ? -11.517 0.167 11.585 1.00 98.25 288 TYR A N 1
ATOM 2304 C CA . TYR A 1 288 ? -11.972 1.318 10.806 1.00 98.25 288 TYR A CA 1
ATOM 2305 C C . TYR A 1 288 ? -12.913 2.222 11.614 1.00 98.25 288 TYR A C 1
ATOM 2307 O O . TYR A 1 288 ? -12.682 3.427 11.714 1.00 98.25 288 TYR A O 1
ATOM 2315 N N . LEU A 1 289 ? -13.923 1.646 12.280 1.00 98.25 289 LEU A N 1
ATOM 2316 C CA . LEU A 1 289 ? -14.843 2.399 13.134 1.00 98.25 289 LEU A CA 1
ATOM 2317 C C . LEU A 1 289 ? -14.095 3.127 14.259 1.00 98.25 289 LEU A C 1
ATOM 2319 O O . LEU A 1 289 ? -14.365 4.293 14.531 1.00 98.25 289 LEU A O 1
ATOM 2323 N N . ARG A 1 290 ? -13.108 2.482 14.884 1.00 97.00 290 ARG A N 1
ATOM 2324 C CA . ARG A 1 290 ? -12.269 3.107 15.915 1.00 97.00 290 ARG A CA 1
ATOM 2325 C C . ARG A 1 290 ? -11.474 4.291 15.364 1.00 97.00 290 ARG A C 1
ATOM 2327 O O . ARG A 1 290 ? -11.407 5.339 16.015 1.00 97.00 290 ARG A O 1
ATOM 2334 N N . ALA A 1 291 ? -10.898 4.154 14.171 1.00 96.25 291 ALA A N 1
ATOM 2335 C CA . ALA A 1 291 ? -10.175 5.238 13.512 1.00 96.25 291 ALA A CA 1
ATOM 2336 C C . ALA A 1 291 ? -11.088 6.450 13.251 1.00 96.25 291 ALA A C 1
ATOM 2338 O O . ALA A 1 291 ? -10.695 7.574 13.563 1.00 96.25 291 ALA A O 1
ATOM 2339 N N . LEU A 1 292 ? -12.342 6.224 12.831 1.00 97.06 292 LEU A N 1
ATOM 2340 C CA . LEU A 1 292 ? -13.343 7.284 12.614 1.00 97.06 292 LEU A CA 1
ATOM 2341 C C . LEU A 1 292 ? -13.692 8.102 13.873 1.00 97.06 292 LEU A C 1
ATOM 2343 O O . LEU A 1 292 ? -14.304 9.167 13.777 1.00 97.06 292 LEU A O 1
ATOM 2347 N N . HIS A 1 293 ? -13.357 7.606 15.064 1.00 95.44 293 HIS A N 1
ATOM 2348 C CA . HIS A 1 293 ? -13.518 8.339 16.320 1.00 95.44 293 HIS A CA 1
ATOM 2349 C C . HIS A 1 293 ? -12.216 9.009 16.785 1.00 95.44 293 HIS A C 1
ATOM 2351 O O . HIS A 1 293 ? -12.252 10.115 17.327 1.00 95.44 293 HIS A O 1
ATOM 2357 N N . THR A 1 294 ? -11.069 8.355 16.570 1.00 92.62 294 THR A N 1
ATOM 2358 C CA . THR A 1 294 ? -9.840 8.616 17.344 1.00 92.62 294 THR A CA 1
ATOM 2359 C C . THR A 1 294 ? -8.618 9.039 16.527 1.00 92.62 294 THR A C 1
ATOM 2361 O O . THR A 1 294 ? -7.637 9.512 17.111 1.00 92.62 294 THR A O 1
ATOM 2364 N N . ALA A 1 295 ? -8.638 8.866 15.203 1.00 92.44 295 ALA A N 1
ATOM 2365 C CA . ALA A 1 295 ? -7.474 9.092 14.342 1.00 92.44 295 ALA A CA 1
ATOM 2366 C C . ALA A 1 295 ? -7.416 10.512 13.744 1.00 92.44 295 ALA A C 1
ATOM 2368 O O . ALA A 1 295 ? -6.402 10.901 13.175 1.00 92.44 295 ALA A O 1
ATOM 2369 N N . PHE A 1 296 ? -8.466 11.320 13.891 1.00 91.81 296 PHE A N 1
ATOM 2370 C CA . PHE A 1 296 ? -8.508 12.673 13.325 1.00 91.81 296 PHE A CA 1
ATOM 2371 C C . PHE A 1 296 ? -7.809 13.734 14.203 1.00 91.81 296 PHE A C 1
ATOM 2373 O O . PHE A 1 296 ? -7.491 13.469 15.367 1.00 91.81 296 PHE A O 1
ATOM 2380 N N . PRO A 1 297 ? -7.561 14.956 13.692 1.00 89.00 297 PRO A N 1
ATOM 2381 C CA . PRO A 1 297 ? -7.257 16.130 14.516 1.00 89.00 297 PRO A CA 1
ATOM 2382 C C . PRO A 1 297 ? -8.364 16.411 15.537 1.00 89.00 297 PRO A C 1
ATOM 2384 O O . PRO A 1 297 ? -9.508 16.011 15.333 1.00 89.00 297 PRO A O 1
ATOM 2387 N N . GLN A 1 298 ? -8.036 17.097 16.637 1.00 87.56 298 GLN A N 1
ATOM 2388 C CA . GLN A 1 298 ? -8.952 17.272 17.774 1.00 87.56 298 GLN A CA 1
ATOM 2389 C C . GLN A 1 298 ? -10.326 17.834 17.378 1.00 87.56 298 GLN A C 1
ATOM 2391 O O . GLN A 1 298 ? -11.324 17.341 17.891 1.00 87.56 298 GLN A O 1
ATOM 2396 N N . ALA A 1 299 ? -10.378 18.776 16.432 1.00 88.31 299 ALA A N 1
ATOM 2397 C CA . ALA A 1 299 ? -11.618 19.383 15.944 1.00 88.31 299 ALA A CA 1
ATOM 2398 C C . ALA A 1 299 ? -12.616 18.381 15.329 1.00 88.31 299 ALA A C 1
ATOM 2400 O O . ALA A 1 299 ? -13.815 18.599 15.402 1.00 88.31 299 ALA A O 1
ATOM 2401 N N . LEU A 1 300 ? -12.128 17.274 14.759 1.00 91.50 300 LEU A N 1
ATOM 2402 C CA . LEU A 1 300 ? -12.938 16.258 14.072 1.00 91.50 300 LEU A CA 1
ATOM 2403 C C . LEU A 1 300 ? -13.114 14.971 14.899 1.00 91.50 300 LEU A C 1
ATOM 2405 O O . LEU A 1 300 ? -13.787 14.029 14.470 1.00 91.50 300 LEU A O 1
ATOM 2409 N N . ARG A 1 301 ? -12.464 14.874 16.066 1.00 91.62 301 ARG A N 1
ATOM 2410 C CA . ARG A 1 301 ? -12.584 13.698 16.937 1.00 91.62 301 ARG A CA 1
ATOM 2411 C C . ARG A 1 301 ? -13.949 13.659 17.601 1.00 91.62 301 ARG A C 1
ATOM 2413 O O . ARG A 1 301 ? -14.608 14.667 17.819 1.00 91.62 301 ARG A O 1
ATOM 2420 N N . SER A 1 302 ? -14.341 12.458 18.001 1.00 94.69 302 SER A N 1
ATOM 2421 C CA . SER A 1 302 ? -15.559 12.264 18.781 1.00 94.69 302 SER A CA 1
ATOM 2422 C C . SER A 1 302 ? -15.388 11.101 19.740 1.00 94.69 302 SER A C 1
ATOM 2424 O O . SER A 1 302 ? -14.731 10.117 19.394 1.00 94.69 302 SER A O 1
ATOM 2426 N N . SER A 1 303 ? -16.037 11.196 20.897 1.00 95.69 303 SER A N 1
ATOM 2427 C CA . SER A 1 303 ? -16.025 10.147 21.911 1.00 95.69 303 SER A CA 1
ATOM 2428 C C . SER A 1 303 ? -16.437 8.792 21.338 1.00 95.69 303 SER A C 1
ATOM 2430 O O . SER A 1 303 ? -17.400 8.705 20.564 1.00 95.69 303 SER A O 1
ATOM 2432 N N . MET A 1 304 ? -15.745 7.717 21.726 1.00 96.50 304 MET A N 1
ATOM 2433 C CA . MET A 1 304 ? -16.181 6.359 21.388 1.00 96.50 304 MET A CA 1
ATOM 2434 C C . MET A 1 304 ? -17.472 5.989 22.134 1.00 96.50 304 MET A C 1
ATOM 2436 O O . MET A 1 304 ? -18.245 5.148 21.659 1.00 96.50 304 MET A O 1
ATOM 2440 N N . CYS A 1 305 ? -17.751 6.661 23.259 1.00 96.75 305 CYS A N 1
ATOM 2441 C CA . CYS A 1 305 ? -18.949 6.453 24.070 1.00 96.75 305 CYS A CA 1
ATOM 2442 C C . CYS A 1 305 ? -20.247 6.763 23.313 1.00 96.75 305 CYS A C 1
ATOM 2444 O O . CYS A 1 305 ? -21.278 6.171 23.627 1.00 96.75 305 CYS A O 1
ATOM 2446 N N . HIS A 1 306 ? -20.208 7.600 22.268 1.00 95.69 306 HIS A N 1
ATOM 2447 C CA . HIS A 1 306 ? -21.369 7.860 21.405 1.00 95.69 306 HIS A CA 1
ATOM 2448 C C . HIS A 1 306 ? -21.942 6.584 20.766 1.00 95.69 306 HIS A C 1
ATOM 2450 O O . HIS A 1 306 ? -23.142 6.500 20.514 1.00 95.69 306 HIS A O 1
ATOM 2456 N N . SER A 1 307 ? -21.096 5.579 20.520 1.00 96.31 307 SER A N 1
ATOM 2457 C CA . SER A 1 307 ? -21.505 4.301 19.927 1.00 96.31 307 SER A CA 1
ATOM 2458 C C . SER A 1 307 ? -21.776 3.217 20.975 1.00 96.31 307 SER A C 1
ATOM 2460 O O . SER A 1 307 ? -22.294 2.160 20.622 1.00 96.31 307 SER A O 1
ATOM 2462 N N . LEU A 1 308 ? -21.476 3.459 22.260 1.00 96.44 308 LEU A N 1
ATOM 2463 C CA . LEU A 1 308 ? -21.488 2.434 23.310 1.00 96.44 308 LEU A CA 1
ATOM 2464 C C . LEU A 1 308 ? -22.852 1.755 23.473 1.00 96.44 308 LEU A C 1
ATOM 2466 O O . LEU A 1 308 ? -22.910 0.542 23.650 1.00 96.44 308 LEU A O 1
ATOM 2470 N N . GLY A 1 309 ? -23.944 2.521 23.390 1.00 96.56 309 GLY A N 1
ATOM 2471 C CA . GLY A 1 309 ? -25.299 1.973 23.494 1.00 96.56 309 GLY A CA 1
ATOM 2472 C C . GLY A 1 309 ? -25.576 0.905 22.434 1.00 96.56 309 GLY A C 1
ATOM 2473 O O . GLY A 1 309 ? -26.044 -0.176 22.771 1.00 96.56 309 GLY A O 1
ATOM 2474 N N . TRP A 1 310 ? -25.210 1.175 21.178 1.00 96.62 310 TRP A N 1
ATOM 2475 C CA . TRP A 1 310 ? -25.314 0.211 20.078 1.00 96.62 310 TRP A CA 1
ATOM 2476 C C . TRP A 1 310 ? -24.317 -0.943 20.226 1.00 96.62 310 TRP A C 1
ATOM 2478 O O . TRP A 1 310 ? -24.683 -2.094 20.039 1.00 96.62 310 TRP A O 1
ATOM 2488 N N . VAL A 1 311 ? -23.072 -0.671 20.619 1.00 96.88 311 VAL A N 1
ATOM 2489 C CA . VAL A 1 311 ? -22.059 -1.722 20.821 1.00 96.88 311 VAL A CA 1
ATOM 2490 C C . VAL A 1 311 ? -22.521 -2.760 21.846 1.00 96.88 311 VAL A C 1
ATOM 2492 O O . VAL A 1 311 ? -22.356 -3.958 21.630 1.00 96.88 311 VAL A O 1
ATOM 2495 N N . LYS A 1 312 ? -23.155 -2.318 22.938 1.00 95.38 312 LYS A N 1
ATOM 2496 C CA . LYS A 1 312 ? -23.693 -3.213 23.969 1.00 95.38 312 LYS A CA 1
ATOM 2497 C C . LYS A 1 312 ? -24.802 -4.134 23.459 1.00 95.38 312 LYS A C 1
ATOM 2499 O O . LYS A 1 312 ? -24.997 -5.183 24.055 1.00 95.38 312 LYS A O 1
ATOM 2504 N N . THR A 1 313 ? -25.494 -3.799 22.365 1.00 94.81 313 THR A N 1
ATOM 2505 C CA . THR A 1 313 ? -26.506 -4.696 21.777 1.00 94.81 313 THR A CA 1
ATOM 2506 C C . THR A 1 313 ? -25.891 -5.862 21.002 1.00 94.81 313 THR A C 1
ATOM 2508 O O . THR A 1 313 ? -26.623 -6.744 20.570 1.00 94.81 313 THR A O 1
ATOM 2511 N N . LEU A 1 314 ? -24.571 -5.866 20.784 1.00 94.50 314 LEU A N 1
ATOM 2512 C CA . LEU A 1 314 ? -23.851 -6.923 20.062 1.00 94.50 314 LEU A CA 1
ATOM 2513 C C . LEU A 1 314 ? -23.259 -7.995 20.991 1.00 94.50 314 LEU A C 1
ATOM 2515 O O . LEU A 1 314 ? -22.587 -8.912 20.518 1.00 94.50 314 LEU A O 1
ATOM 2519 N N . VAL A 1 315 ? -23.459 -7.869 22.304 1.00 94.50 315 VAL A N 1
ATOM 2520 C CA . VAL A 1 315 ? -22.924 -8.783 23.321 1.00 94.50 315 VAL A CA 1
ATOM 2521 C C . VAL A 1 315 ? -24.002 -9.137 24.337 1.00 94.50 315 VAL A C 1
ATOM 2523 O O . VAL A 1 315 ? -24.924 -8.359 24.571 1.00 94.50 315 VAL A O 1
ATOM 2526 N N . SER A 1 316 ? -23.865 -10.296 24.980 1.00 93.31 316 SER A N 1
ATOM 2527 C CA . SER A 1 316 ? -24.756 -10.698 26.072 1.00 93.31 316 SER A CA 1
ATOM 2528 C C . SER A 1 316 ? -24.651 -9.745 27.264 1.00 93.31 316 SER A C 1
ATOM 2530 O O . SER A 1 316 ? -23.601 -9.127 27.506 1.00 93.31 316 SER A O 1
ATOM 2532 N N . SER A 1 317 ? -25.731 -9.662 28.039 1.00 91.81 317 SER A N 1
ATOM 2533 C CA . SER A 1 317 ? -25.778 -8.869 29.267 1.00 91.81 317 SER A CA 1
ATOM 2534 C C . SER A 1 317 ? -24.778 -9.375 30.313 1.00 91.81 317 SER A C 1
ATOM 2536 O O . SER A 1 317 ? -24.331 -10.525 30.295 1.00 91.81 317 SER A O 1
ATOM 2538 N N . GLU A 1 318 ? -24.431 -8.516 31.273 1.00 88.88 318 GLU A N 1
ATOM 2539 C CA . GLU A 1 318 ? -23.558 -8.903 32.388 1.00 88.88 318 GLU A CA 1
ATOM 2540 C C . GLU A 1 318 ? -24.161 -10.030 33.234 1.00 88.88 318 GLU A C 1
ATOM 2542 O O . GLU A 1 318 ? -23.430 -10.891 33.718 1.00 88.88 318 GLU A O 1
ATOM 2547 N N . GLN A 1 319 ? -25.486 -10.042 33.423 1.00 89.88 319 GLN A N 1
ATOM 2548 C CA . GLN A 1 319 ? -26.165 -11.095 34.176 1.00 89.88 319 GLN A CA 1
ATOM 2549 C C . GLN A 1 319 ? -26.092 -12.444 33.456 1.00 89.88 319 GLN A C 1
ATOM 2551 O O . GLN A 1 319 ? -25.884 -13.461 34.114 1.00 89.88 319 GLN A O 1
ATOM 2556 N N . GLU A 1 320 ? -26.245 -12.464 32.132 1.00 91.00 320 GLU A N 1
ATOM 2557 C CA . GLU A 1 320 ? -26.125 -13.690 31.335 1.00 91.00 320 GLU A CA 1
ATOM 2558 C C . GLU A 1 320 ? -24.699 -14.232 31.376 1.00 91.00 320 GLU A C 1
ATOM 2560 O O . GLU A 1 320 ? -24.515 -15.392 31.729 1.00 91.00 320 GLU A O 1
ATOM 2565 N N . ALA A 1 321 ? -23.693 -13.385 31.134 1.00 91.06 321 ALA A N 1
ATOM 2566 C CA . ALA A 1 321 ? -22.288 -13.795 31.169 1.00 91.06 321 ALA A CA 1
ATOM 2567 C C . ALA A 1 321 ? -21.836 -14.302 32.553 1.00 91.06 321 ALA A C 1
ATOM 2569 O O . ALA A 1 321 ? -20.989 -15.187 32.644 1.00 91.06 321 ALA A O 1
ATOM 2570 N N . LYS A 1 322 ? -22.421 -13.782 33.644 1.00 89.44 322 LYS A N 1
ATOM 2571 C CA . LYS A 1 322 ? -22.188 -14.294 35.009 1.00 89.44 322 LYS A CA 1
ATOM 2572 C C . LYS A 1 322 ? -22.829 -15.659 35.257 1.00 89.44 322 LYS A C 1
ATOM 2574 O O . LYS A 1 322 ? -22.297 -16.435 36.044 1.00 89.44 322 LYS A O 1
ATOM 2579 N N . ARG A 1 323 ? -23.990 -15.927 34.650 1.00 92.75 323 ARG A N 1
ATOM 2580 C CA . ARG A 1 323 ? -24.698 -17.212 34.784 1.00 92.75 323 ARG A CA 1
ATOM 2581 C C . ARG A 1 323 ? -24.056 -18.296 33.928 1.00 92.75 323 ARG A C 1
ATOM 2583 O O . ARG A 1 323 ? -23.980 -19.437 34.365 1.00 92.75 323 ARG A O 1
ATOM 2590 N N . ASP A 1 324 ? -23.609 -17.929 32.734 1.00 92.38 324 ASP A N 1
ATOM 2591 C CA . ASP A 1 324 ? -22.986 -18.826 31.774 1.00 92.38 324 ASP A CA 1
ATOM 2592 C C . ASP A 1 324 ? -21.867 -18.097 31.024 1.00 92.38 324 ASP A C 1
ATOM 2594 O O . ASP A 1 324 ? -22.114 -17.300 30.121 1.00 92.38 324 ASP A O 1
ATOM 2598 N N . ALA A 1 325 ? -20.617 -18.403 31.370 1.00 90.94 325 ALA A N 1
ATOM 2599 C CA . ALA A 1 325 ? -19.455 -17.821 30.706 1.00 90.94 325 ALA A CA 1
ATOM 2600 C C . ALA A 1 325 ? -19.327 -18.259 29.232 1.00 90.94 325 ALA A C 1
ATOM 2602 O O . ALA A 1 325 ? -18.641 -17.599 28.454 1.00 90.94 325 ALA A O 1
ATOM 2603 N N . SER A 1 326 ? -19.989 -19.346 28.814 1.00 91.50 326 SER A N 1
ATOM 2604 C CA . SER A 1 326 ? -19.902 -19.856 27.441 1.00 91.50 326 SER A CA 1
ATOM 2605 C C . SER A 1 326 ? -20.553 -18.932 26.407 1.00 91.50 326 SER A C 1
ATOM 2607 O O . SER A 1 326 ? -20.247 -19.041 25.216 1.00 91.50 326 SER A O 1
ATOM 2609 N N . VAL A 1 327 ? -21.386 -17.976 26.842 1.00 92.81 327 VAL A N 1
ATOM 2610 C CA . VAL A 1 327 ? -21.909 -16.909 25.969 1.00 92.81 327 VAL A CA 1
ATOM 2611 C C . VAL A 1 327 ? -20.785 -16.053 25.387 1.00 92.81 327 VAL A C 1
ATOM 2613 O O . VAL A 1 327 ? -20.913 -15.549 24.273 1.00 92.81 327 VAL A O 1
ATOM 2616 N N . ASP A 1 328 ? -19.668 -15.953 26.110 1.00 93.31 328 ASP A N 1
ATOM 2617 C CA . ASP A 1 328 ? -18.470 -15.255 25.673 1.00 93.31 328 ASP A CA 1
ATOM 2618 C C . ASP A 1 328 ? -17.421 -16.203 25.082 1.00 93.31 328 ASP A C 1
ATOM 2620 O O . ASP A 1 328 ? -16.301 -15.782 24.845 1.00 93.31 328 ASP A O 1
ATOM 2624 N N . ALA A 1 329 ? -17.728 -17.475 24.814 1.00 90.00 329 ALA A N 1
ATOM 2625 C CA . ALA A 1 329 ? -16.752 -18.384 24.214 1.00 90.00 329 ALA A CA 1
ATOM 2626 C C . ALA A 1 329 ? -16.280 -17.890 22.832 1.00 90.00 329 ALA A C 1
ATOM 2628 O O . ALA A 1 329 ? -17.036 -17.274 22.070 1.00 90.00 329 ALA A O 1
ATOM 2629 N N . MET A 1 330 ? -15.029 -18.210 22.486 1.00 82.06 330 MET A N 1
ATOM 2630 C CA . MET A 1 330 ? -14.435 -17.870 21.191 1.00 82.06 330 MET A CA 1
ATOM 2631 C C . MET A 1 330 ? -15.343 -18.316 20.032 1.00 82.06 330 MET A C 1
ATOM 2633 O O . MET A 1 330 ? -15.742 -19.476 19.943 1.00 82.06 330 MET A O 1
ATOM 2637 N N . GLY A 1 331 ? -15.678 -17.378 19.144 1.00 80.31 331 GLY A N 1
ATOM 2638 C CA . GLY A 1 331 ? -16.587 -17.602 18.014 1.00 80.31 331 GLY A CA 1
ATOM 2639 C C . GLY A 1 331 ? -18.074 -17.357 18.308 1.00 80.31 331 GLY A C 1
ATOM 2640 O O . GLY A 1 331 ? -18.850 -17.296 17.357 1.00 80.31 331 GLY A O 1
ATOM 2641 N N . ARG A 1 332 ? -18.474 -17.166 19.576 1.00 84.31 332 ARG A N 1
ATOM 2642 C CA . ARG A 1 332 ? -19.846 -16.784 19.968 1.00 84.31 332 ARG A CA 1
ATOM 2643 C C . ARG A 1 332 ? -19.964 -15.303 20.309 1.00 84.31 332 ARG A C 1
ATOM 2645 O O . ARG A 1 332 ? -20.828 -14.626 19.760 1.00 84.31 332 ARG A O 1
ATOM 2652 N N . ALA A 1 333 ? -19.082 -14.790 21.165 1.00 87.81 333 ALA A N 1
ATOM 2653 C CA . ALA A 1 333 ? -19.075 -13.369 21.498 1.00 87.81 333 ALA A CA 1
ATOM 2654 C C . ALA A 1 333 ? -18.574 -12.500 20.339 1.00 87.81 333 ALA A C 1
ATOM 2656 O O . ALA A 1 333 ? -17.745 -12.915 19.524 1.00 87.81 333 ALA A O 1
ATOM 2657 N N . CYS A 1 334 ? -19.040 -11.251 20.322 1.00 94.56 334 CYS A N 1
ATOM 2658 C CA . CYS A 1 334 ? -18.434 -10.183 19.543 1.00 94.56 334 CYS A CA 1
ATOM 2659 C C . CYS A 1 334 ? -17.241 -9.607 20.319 1.00 94.56 334 CYS A C 1
ATOM 2661 O O . CYS A 1 334 ? -17.404 -8.706 21.145 1.00 94.56 334 CYS A O 1
ATOM 2663 N N . VAL A 1 335 ? -16.034 -10.125 20.060 1.00 94.88 335 VAL A N 1
ATOM 2664 C CA . VAL A 1 335 ? -14.815 -9.683 20.767 1.00 94.88 335 VAL A CA 1
ATOM 2665 C C . VAL A 1 335 ? -14.625 -8.177 20.597 1.00 94.88 335 VAL A C 1
ATOM 2667 O O . VAL A 1 335 ? -14.485 -7.467 21.586 1.00 94.88 335 VAL A O 1
ATOM 2670 N N . GLY A 1 336 ? -14.734 -7.664 19.366 1.00 96.25 336 GLY A N 1
ATOM 2671 C CA . GLY A 1 336 ? -14.567 -6.235 19.081 1.00 96.25 336 GLY A CA 1
ATOM 2672 C C . GLY A 1 336 ? -15.526 -5.324 19.858 1.00 96.25 336 GLY A C 1
ATOM 2673 O O . GLY A 1 336 ? -15.130 -4.230 20.253 1.00 96.25 336 GLY A O 1
ATOM 2674 N N . ALA A 1 337 ? -16.746 -5.783 20.157 1.00 97.12 337 ALA A N 1
ATOM 2675 C CA . ALA A 1 337 ? -17.691 -5.031 20.978 1.00 97.12 337 ALA A CA 1
ATOM 2676 C C . ALA A 1 337 ? -17.313 -5.030 22.469 1.00 97.12 337 ALA A C 1
ATOM 2678 O O . ALA A 1 337 ? -17.421 -3.990 23.121 1.00 97.12 337 ALA A O 1
ATOM 2679 N N . LEU A 1 338 ? -16.829 -6.157 23.006 1.00 96.75 338 LEU A N 1
ATOM 2680 C CA . LEU A 1 338 ? -16.294 -6.214 24.373 1.00 96.75 338 LEU A CA 1
ATOM 2681 C C . LEU A 1 338 ? -15.059 -5.311 24.518 1.00 96.75 338 LEU A C 1
ATOM 2683 O O . LEU A 1 338 ? -14.955 -4.565 25.491 1.00 96.75 338 LEU A O 1
ATOM 2687 N N . GLU A 1 339 ? -14.156 -5.320 23.530 1.00 96.88 339 GLU A N 1
ATOM 2688 C CA . GLU A 1 339 ? -12.990 -4.429 23.506 1.00 96.88 339 GLU A CA 1
ATOM 2689 C C . GLU A 1 339 ? -13.412 -2.958 23.468 1.00 96.88 339 GLU A C 1
ATOM 2691 O O . GLU A 1 339 ? -12.928 -2.149 24.257 1.00 96.88 339 GLU A O 1
ATOM 2696 N N . TRP A 1 340 ? -14.353 -2.612 22.583 1.00 98.00 340 TRP A N 1
ATOM 2697 C CA . TRP A 1 340 ? -14.878 -1.253 22.466 1.00 98.00 340 TRP A CA 1
ATOM 2698 C C . TRP A 1 340 ? -15.501 -0.772 23.774 1.00 98.00 340 TRP A C 1
ATOM 2700 O O . TRP A 1 340 ? -15.252 0.355 24.198 1.00 98.00 340 TRP A O 1
ATOM 2710 N N . TRP A 1 341 ? -16.296 -1.618 24.433 1.00 97.38 341 TRP A N 1
ATOM 2711 C CA . TRP A 1 341 ? -16.869 -1.280 25.730 1.00 97.38 341 TRP A CA 1
ATOM 2712 C C . TRP A 1 341 ? -15.764 -1.023 26.761 1.00 97.38 341 TRP A C 1
ATOM 2714 O O . TRP A 1 341 ? -15.819 -0.010 27.457 1.00 97.38 341 TRP A O 1
ATOM 2724 N N . PHE A 1 342 ? -14.717 -1.849 26.807 1.00 97.19 342 PHE A N 1
ATOM 2725 C CA . PHE A 1 342 ? -13.596 -1.623 27.720 1.00 97.19 342 PHE A CA 1
ATOM 2726 C C . PHE A 1 342 ? -12.926 -0.272 27.460 1.00 97.19 342 PHE A C 1
ATOM 2728 O O . PHE A 1 342 ? -12.666 0.481 28.395 1.00 97.19 342 PHE A O 1
ATOM 2735 N N . ASP A 1 343 ? -12.704 0.074 26.194 1.00 96.50 343 ASP A N 1
ATOM 2736 C CA . ASP A 1 343 ? -12.102 1.354 25.830 1.00 96.50 343 ASP A CA 1
ATOM 2737 C C . ASP A 1 343 ? -12.993 2.550 26.199 1.00 96.50 343 ASP A C 1
ATOM 2739 O O . ASP A 1 343 ? -12.476 3.563 26.663 1.00 96.50 343 ASP A O 1
ATOM 2743 N N . CYS A 1 344 ? -14.321 2.428 26.088 1.00 96.81 344 CYS A N 1
ATOM 2744 C CA . CYS A 1 344 ? -15.246 3.453 26.577 1.00 96.81 344 CYS A CA 1
ATOM 2745 C C . CYS A 1 344 ? -15.187 3.628 28.100 1.00 96.81 344 CYS A C 1
ATOM 2747 O O . CYS A 1 344 ? -15.287 4.755 28.574 1.00 96.81 344 CYS A O 1
ATOM 2749 N N . LEU A 1 345 ? -15.016 2.547 28.873 1.00 95.19 345 L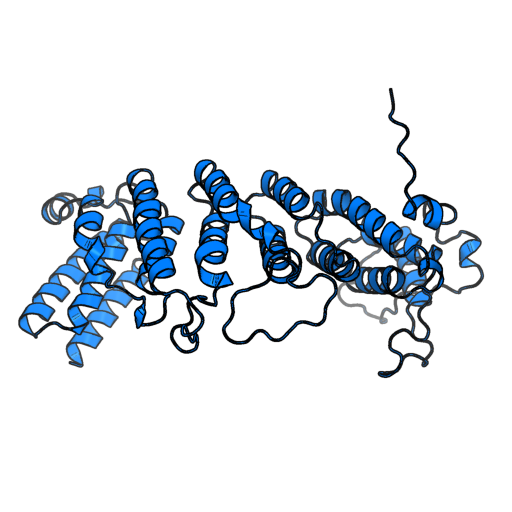EU A N 1
ATOM 2750 C CA . LEU A 1 345 ? -14.839 2.659 30.327 1.00 95.19 345 LEU A CA 1
ATOM 2751 C C . LEU A 1 345 ? -13.560 3.433 30.659 1.00 95.19 345 LEU A C 1
ATOM 2753 O O 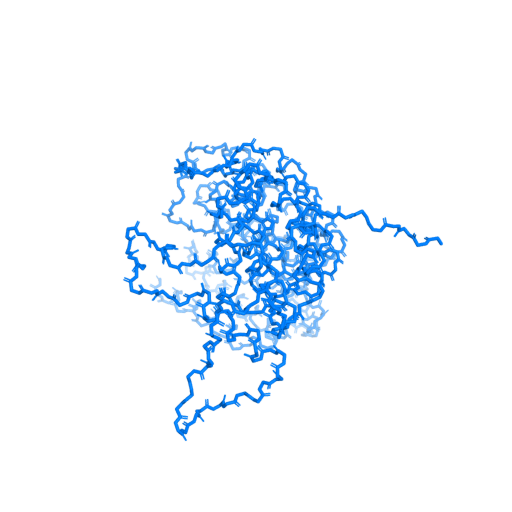. LEU A 1 345 ? -13.580 4.299 31.529 1.00 95.19 345 LEU A O 1
ATOM 2757 N N . VAL A 1 346 ? -12.468 3.156 29.937 1.00 94.31 346 VAL A N 1
ATOM 2758 C CA . VAL A 1 346 ? -11.207 3.897 30.082 1.00 94.31 346 VAL A CA 1
ATOM 2759 C C . VAL A 1 346 ? -11.407 5.375 29.743 1.00 94.31 346 VAL A C 1
ATOM 2761 O O . VAL A 1 346 ? -11.012 6.224 30.534 1.00 94.31 346 VAL A O 1
ATOM 2764 N N . GLU A 1 347 ? -12.068 5.694 28.630 1.00 94.00 347 GLU A N 1
ATOM 2765 C CA . GLU A 1 347 ? -12.362 7.079 28.235 1.00 94.00 347 GLU A CA 1
ATOM 2766 C C . GLU A 1 347 ? -13.193 7.818 29.301 1.00 94.00 347 GLU A C 1
ATOM 2768 O O . GLU A 1 347 ? -12.890 8.950 29.662 1.00 94.00 347 GLU A O 1
ATOM 2773 N N . GLN A 1 348 ? -14.203 7.163 29.881 1.00 93.31 348 GLN A N 1
ATOM 2774 C CA . GLN A 1 348 ? -15.038 7.749 30.936 1.00 93.31 348 GLN A CA 1
ATOM 2775 C C . GLN A 1 348 ? -14.251 8.076 32.209 1.00 93.31 348 GLN A C 1
ATOM 2777 O O . GLN A 1 348 ? -14.556 9.071 32.868 1.00 93.31 348 GLN A O 1
ATOM 2782 N N . THR A 1 349 ? -13.216 7.294 32.536 1.00 90.75 349 THR A N 1
ATOM 2783 C CA . THR A 1 349 ? -12.362 7.579 33.703 1.00 90.75 349 THR A CA 1
ATOM 2784 C C . THR A 1 349 ? -11.585 8.888 33.572 1.00 90.75 349 THR A C 1
ATOM 2786 O O . THR A 1 349 ? -11.140 9.444 34.576 1.00 90.75 349 THR A O 1
ATOM 2789 N N . GLU A 1 350 ? -11.444 9.430 32.355 1.00 87.06 350 GLU A N 1
ATOM 2790 C CA . GLU A 1 350 ? -10.738 10.691 32.139 1.00 87.06 350 GLU A CA 1
ATOM 2791 C C . GLU A 1 350 ? -11.439 11.880 32.810 1.00 87.06 350 GLU A C 1
ATOM 2793 O O . GLU A 1 350 ? -10.751 12.818 33.219 1.00 87.06 350 GLU A O 1
ATOM 2798 N N . HIS A 1 351 ? -12.760 11.799 32.993 1.00 86.25 351 HIS A N 1
ATOM 2799 C CA . HIS A 1 351 ? -13.616 12.876 33.502 1.00 86.25 351 HIS A CA 1
ATOM 2800 C C . HIS A 1 351 ? -14.417 12.503 34.763 1.00 86.25 351 HIS A C 1
ATOM 2802 O O . HIS A 1 351 ? -15.260 13.286 35.197 1.00 86.25 351 HIS A O 1
ATOM 2808 N N . ALA A 1 352 ? -14.193 11.315 35.326 1.00 84.31 352 ALA A N 1
ATOM 2809 C CA . ALA A 1 352 ? -14.989 10.772 36.421 1.00 84.31 352 ALA A CA 1
ATOM 2810 C C . ALA A 1 352 ? -14.466 11.168 37.814 1.00 84.31 352 ALA A C 1
ATOM 2812 O O . ALA A 1 352 ? -13.257 11.277 38.037 1.00 84.31 352 ALA A O 1
ATOM 2813 N N . ASP A 1 353 ? -15.394 11.338 38.761 1.00 86.62 353 ASP A N 1
ATOM 2814 C CA . ASP A 1 353 ? -15.088 11.507 40.187 1.00 86.62 353 ASP A CA 1
ATOM 2815 C C . ASP A 1 353 ? -14.688 10.180 40.868 1.00 86.62 353 ASP A C 1
ATOM 2817 O O . ASP A 1 353 ? -14.752 9.103 40.271 1.00 86.62 353 ASP A O 1
ATOM 2821 N N . GLN A 1 354 ? -14.274 10.236 42.139 1.00 83.31 354 GLN A N 1
ATOM 2822 C CA . GLN A 1 354 ? -13.777 9.065 42.869 1.00 83.31 354 GLN A CA 1
ATOM 2823 C C . GLN A 1 354 ? -14.802 7.921 42.963 1.00 83.31 354 GLN A C 1
ATOM 2825 O O . GLN A 1 354 ? -14.458 6.757 42.759 1.00 83.31 354 GLN A O 1
ATOM 2830 N N . THR A 1 355 ? -16.069 8.236 43.237 1.00 86.12 355 THR A N 1
ATOM 2831 C CA . THR A 1 355 ? -17.134 7.231 43.368 1.00 86.12 355 THR A CA 1
ATOM 2832 C C . THR A 1 355 ? -17.474 6.613 42.012 1.00 86.12 355 THR A C 1
ATOM 2834 O O . THR A 1 355 ? -17.706 5.406 41.899 1.00 86.12 355 THR A O 1
ATOM 2837 N N . GLN A 1 356 ? -17.466 7.419 40.951 1.00 89.12 356 GLN A N 1
ATOM 2838 C CA . GLN A 1 356 ? -17.625 6.948 39.580 1.00 89.12 356 GLN A CA 1
ATOM 2839 C C . GLN A 1 356 ? -16.452 6.058 39.154 1.00 89.12 356 GLN A C 1
ATOM 2841 O O . GLN A 1 356 ? -16.680 5.021 38.531 1.00 89.12 356 GLN A O 1
ATOM 2846 N N . ASN A 1 357 ? -15.221 6.402 39.538 1.00 89.00 357 ASN A N 1
ATOM 2847 C CA . ASN A 1 357 ? -14.023 5.620 39.236 1.00 89.00 357 ASN A CA 1
ATOM 2848 C C . ASN A 1 357 ? -14.074 4.215 39.843 1.00 89.00 357 ASN A C 1
ATOM 2850 O O . ASN A 1 357 ? -13.764 3.245 39.151 1.00 89.00 357 ASN A O 1
ATOM 2854 N N . GLU A 1 358 ? -14.527 4.074 41.091 1.00 89.62 358 GLU A N 1
ATOM 2855 C CA . GLU A 1 358 ? -14.715 2.757 41.715 1.00 89.62 358 GLU A CA 1
ATOM 2856 C C . GLU A 1 358 ? -15.723 1.901 40.937 1.00 89.62 358 GLU A C 1
ATOM 2858 O O . GLU A 1 358 ? -15.464 0.730 40.643 1.00 89.62 358 GLU A O 1
ATOM 2863 N N . ARG A 1 359 ? -16.850 2.497 40.530 1.00 91.75 359 ARG A N 1
ATOM 2864 C CA . ARG A 1 359 ? -17.874 1.807 39.735 1.00 91.75 359 ARG A CA 1
ATOM 2865 C C . ARG A 1 359 ? -17.360 1.403 38.349 1.00 91.75 359 ARG A C 1
ATOM 2867 O O . ARG A 1 359 ? -17.619 0.283 37.905 1.00 91.75 359 ARG A O 1
ATOM 2874 N N . LEU A 1 360 ? -16.647 2.295 37.663 1.00 92.75 360 LEU A N 1
ATOM 2875 C CA . LEU A 1 360 ? -16.060 2.034 36.344 1.00 92.75 360 LEU A CA 1
ATOM 2876 C C . LEU A 1 360 ? -14.992 0.941 36.421 1.00 92.75 360 LEU A C 1
ATOM 2878 O O . LEU A 1 360 ? -14.946 0.068 35.554 1.00 92.75 360 LEU A O 1
ATOM 2882 N N . LEU A 1 361 ? -14.183 0.930 37.485 1.00 93.88 361 LEU A N 1
ATOM 2883 C CA . LEU A 1 361 ? -13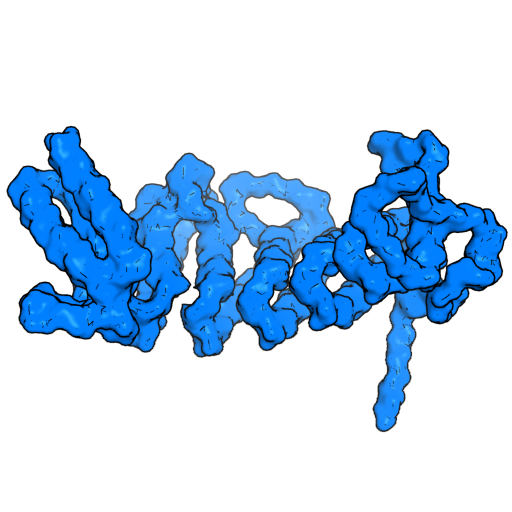.181 -0.105 37.708 1.00 93.88 361 LEU A CA 1
ATOM 2884 C C . LEU A 1 361 ? -13.824 -1.480 37.930 1.00 93.88 361 LEU A C 1
ATOM 2886 O O . LEU A 1 361 ? -13.401 -2.445 37.300 1.00 93.88 361 LEU A O 1
ATOM 2890 N N . GLN A 1 362 ? -14.878 -1.573 38.747 1.00 93.31 362 GLN A N 1
ATOM 2891 C CA . GLN A 1 362 ? -15.621 -2.828 38.937 1.00 93.31 362 GLN A CA 1
ATOM 2892 C C . GLN A 1 362 ? -16.191 -3.366 37.615 1.00 93.31 362 GLN A C 1
ATOM 2894 O O . GLN A 1 362 ? -16.124 -4.566 37.341 1.00 93.31 362 GLN A O 1
ATOM 2899 N N . GLN A 1 363 ? -16.716 -2.481 36.760 1.00 93.75 363 GLN A N 1
ATOM 2900 C CA . GLN A 1 363 ? -17.184 -2.863 35.424 1.00 93.75 363 GLN A CA 1
ATOM 2901 C C . GLN A 1 363 ? -16.034 -3.323 34.522 1.00 93.75 363 GLN A C 1
ATOM 2903 O O . GLN A 1 363 ? -16.166 -4.326 33.820 1.00 93.75 363 GLN A O 1
ATOM 2908 N N . ALA A 1 364 ? -14.892 -2.635 34.559 1.00 95.69 364 ALA A N 1
ATOM 2909 C CA . ALA A 1 364 ? -13.714 -2.997 33.779 1.00 95.69 364 ALA A CA 1
ATOM 2910 C C . ALA A 1 364 ? -13.144 -4.364 34.193 1.00 95.69 364 ALA A C 1
ATOM 2912 O O . ALA A 1 364 ? -12.732 -5.140 33.333 1.00 95.69 364 ALA A O 1
ATOM 2913 N N . GLU A 1 365 ? -13.154 -4.689 35.489 1.00 95.69 365 GLU A N 1
ATOM 2914 C CA . GLU A 1 365 ? -12.741 -5.998 36.007 1.00 95.69 365 GLU A CA 1
ATOM 2915 C C . GLU A 1 365 ? -13.623 -7.127 35.476 1.00 95.69 365 GLU A C 1
ATOM 2917 O O . GLU A 1 365 ? -13.105 -8.121 34.961 1.00 95.69 365 GLU A O 1
ATOM 2922 N N . LEU A 1 366 ? -14.946 -6.951 35.540 1.00 93.75 366 LEU A N 1
ATOM 2923 C CA . LEU A 1 366 ? -15.897 -7.912 34.986 1.00 93.75 366 LEU A CA 1
ATOM 2924 C C . LEU A 1 366 ? -15.691 -8.081 33.477 1.00 93.75 366 LEU A C 1
ATOM 2926 O O . LEU A 1 366 ? -15.661 -9.199 32.967 1.00 93.75 366 LEU A O 1
ATOM 2930 N N . LEU A 1 367 ? -15.518 -6.978 32.753 1.00 95.88 367 LEU A N 1
ATOM 2931 C CA . LEU A 1 367 ? -15.350 -7.018 31.307 1.00 95.88 367 LEU A CA 1
ATOM 2932 C C . LEU A 1 367 ? -14.033 -7.684 30.891 1.00 95.88 367 LEU A C 1
ATOM 2934 O O . LEU A 1 367 ? -13.999 -8.406 29.901 1.00 95.88 367 LEU A O 1
ATOM 2938 N N . VAL A 1 368 ? -12.965 -7.514 31.672 1.00 96.81 368 VAL A N 1
ATOM 2939 C CA . VAL A 1 368 ? -11.692 -8.218 31.462 1.00 96.81 368 VAL A CA 1
ATOM 2940 C C . VAL A 1 368 ? -11.840 -9.718 31.692 1.00 96.81 368 VAL A C 1
ATOM 2942 O O . VAL A 1 368 ? -11.289 -10.493 30.917 1.00 96.81 368 VAL A O 1
ATOM 2945 N N . GLN A 1 369 ? -12.617 -10.151 32.690 1.00 95.25 369 GLN A N 1
ATOM 2946 C CA . GLN A 1 369 ? -12.926 -11.576 32.861 1.00 95.25 369 GLN A CA 1
ATOM 2947 C C . GLN A 1 369 ? -13.629 -12.141 31.620 1.00 95.25 369 GLN A C 1
ATOM 2949 O O . GLN A 1 369 ? -13.217 -13.182 31.113 1.00 95.25 369 GLN A O 1
ATOM 2954 N N . ARG A 1 370 ? -14.621 -11.418 31.084 1.00 96.19 370 ARG A N 1
ATOM 2955 C CA . ARG A 1 370 ? -15.322 -11.788 29.843 1.00 96.19 370 ARG A CA 1
ATOM 2956 C C . ARG A 1 370 ? -14.380 -11.841 28.637 1.00 96.19 370 ARG A C 1
ATOM 2958 O O . ARG A 1 370 ? -14.380 -12.817 27.893 1.00 96.19 370 ARG A O 1
ATOM 2965 N N . LEU A 1 371 ? -13.522 -10.833 28.471 1.00 96.06 371 LEU A N 1
ATOM 2966 C CA . LEU A 1 371 ? -12.519 -10.782 27.402 1.00 96.06 371 LEU A CA 1
ATOM 2967 C C . LEU A 1 371 ? -11.514 -11.939 27.483 1.00 96.06 371 LEU A C 1
ATOM 2969 O O . LEU A 1 371 ? -11.140 -12.485 26.453 1.00 96.06 371 LEU A O 1
ATOM 2973 N N . CYS A 1 372 ? -11.119 -12.377 28.679 1.00 95.50 372 CYS A N 1
ATOM 2974 C CA . CYS A 1 372 ? -10.263 -13.556 28.838 1.00 95.50 372 CYS A CA 1
ATOM 2975 C C . CYS A 1 372 ? -10.941 -14.861 28.378 1.00 95.50 372 CYS A C 1
ATOM 2977 O O . CYS A 1 372 ? -10.242 -15.794 27.983 1.00 95.50 372 CYS A O 1
ATOM 2979 N N . VAL A 1 373 ? -12.278 -14.935 28.401 1.00 94.75 373 VAL A N 1
ATOM 2980 C CA . VAL A 1 373 ? -13.038 -16.065 27.838 1.00 94.75 373 VAL A CA 1
ATOM 2981 C C . VAL A 1 373 ? -13.160 -15.936 26.316 1.00 94.75 373 VAL A C 1
ATOM 2983 O O . VAL A 1 373 ? -12.890 -16.898 25.594 1.00 94.75 373 VAL A O 1
ATOM 2986 N N . ALA A 1 374 ? -13.500 -14.741 25.824 1.00 94.81 374 ALA A N 1
ATOM 2987 C CA . ALA A 1 374 ? -13.725 -14.479 24.399 1.00 94.81 374 ALA A CA 1
ATOM 2988 C C . ALA A 1 374 ? -12.451 -14.458 23.553 1.00 94.81 374 ALA A C 1
ATOM 2990 O O . ALA A 1 374 ? -12.487 -14.744 22.356 1.00 94.81 374 ALA A O 1
ATOM 2991 N N . ASP A 1 375 ? -11.327 -14.131 24.178 1.00 95.06 375 ASP A N 1
ATOM 2992 C CA . ASP A 1 375 ? -10.056 -13.845 23.530 1.00 95.06 375 ASP A CA 1
ATOM 2993 C C . ASP A 1 375 ? -8.891 -14.322 24.410 1.00 95.06 375 ASP A C 1
ATOM 2995 O O . ASP A 1 375 ? -7.988 -13.586 24.823 1.00 95.06 375 ASP A O 1
ATOM 2999 N N . SER A 1 376 ? -8.934 -15.618 24.713 1.00 94.56 376 SER A N 1
ATOM 3000 C CA . SER A 1 376 ? -8.003 -16.290 25.621 1.00 94.56 376 SER A CA 1
ATOM 3001 C C . SER A 1 376 ? -6.534 -16.143 25.208 1.00 94.56 376 SER A C 1
ATOM 3003 O O . SER A 1 376 ? -5.659 -16.031 26.074 1.00 94.56 376 SER A O 1
ATOM 3005 N N . VAL A 1 377 ? -6.254 -16.034 23.903 1.00 95.38 377 VAL A N 1
ATOM 3006 C CA . VAL A 1 377 ? -4.909 -15.796 23.345 1.00 95.38 377 VAL A CA 1
ATOM 3007 C C . VAL A 1 377 ? -4.291 -14.501 23.891 1.00 95.38 377 VAL A C 1
ATOM 3009 O O . VAL A 1 377 ? -3.083 -14.443 24.131 1.00 95.38 377 VAL A O 1
ATOM 3012 N N . ARG A 1 378 ? -5.106 -13.472 24.159 1.00 96.56 378 ARG A N 1
ATOM 3013 C CA . ARG A 1 378 ? -4.667 -12.160 24.663 1.00 96.56 378 ARG A CA 1
ATOM 3014 C C . ARG A 1 378 ? -4.960 -11.953 26.155 1.00 96.56 378 ARG A C 1
ATOM 3016 O O . ARG A 1 378 ? -4.871 -10.832 26.643 1.00 96.56 378 ARG A O 1
ATOM 3023 N N . THR A 1 379 ? -5.175 -13.015 26.936 1.00 97.06 379 THR A N 1
ATOM 3024 C CA . THR A 1 379 ? -5.381 -12.935 28.403 1.00 97.06 379 THR A CA 1
ATOM 3025 C C . THR A 1 379 ? -4.330 -12.067 29.115 1.00 97.06 379 THR A C 1
ATOM 3027 O O . THR A 1 379 ? -4.659 -11.218 29.944 1.00 97.06 379 THR A O 1
ATOM 3030 N N . ARG A 1 380 ? -3.043 -12.221 28.763 1.00 98.12 380 ARG A N 1
ATOM 3031 C CA . ARG A 1 380 ? -1.955 -11.408 29.345 1.00 98.12 380 ARG A CA 1
ATOM 3032 C C . ARG A 1 380 ? -2.074 -9.925 28.985 1.00 98.12 380 ARG A C 1
ATOM 3034 O O . ARG A 1 380 ? -1.754 -9.072 29.811 1.00 98.12 380 ARG A O 1
ATOM 3041 N N . PHE A 1 381 ? -2.547 -9.620 27.779 1.00 98.00 381 PHE A N 1
ATOM 3042 C CA . PHE A 1 381 ? -2.812 -8.253 27.347 1.00 98.00 381 PHE A CA 1
ATOM 3043 C C . PHE A 1 381 ? -3.980 -7.646 28.133 1.00 98.00 381 PHE A C 1
ATOM 3045 O O . PHE A 1 381 ? -3.840 -6.535 28.638 1.00 98.00 381 PHE A O 1
ATOM 3052 N N . TRP A 1 382 ? -5.077 -8.378 28.342 1.00 97.69 382 TRP A N 1
ATOM 3053 C CA . TRP A 1 382 ? -6.212 -7.888 29.135 1.00 97.69 382 TRP A CA 1
ATOM 3054 C C . TRP A 1 382 ? -5.857 -7.653 30.605 1.00 97.69 382 TRP A C 1
ATOM 3056 O O . TRP A 1 382 ? -6.192 -6.606 31.164 1.00 97.69 382 TRP A O 1
ATOM 3066 N N . ALA A 1 383 ? -5.076 -8.553 31.207 1.00 97.38 383 ALA A N 1
ATOM 3067 C CA . ALA A 1 383 ? -4.532 -8.353 32.550 1.00 97.38 383 ALA A CA 1
ATOM 3068 C C . ALA A 1 383 ? -3.644 -7.096 32.634 1.00 97.38 383 ALA A C 1
ATOM 3070 O O . ALA A 1 383 ? -3.734 -6.325 33.594 1.00 97.38 383 ALA A O 1
ATOM 3071 N N . TYR A 1 384 ? -2.812 -6.857 31.615 1.00 97.88 384 TYR A N 1
ATOM 3072 C CA . TYR A 1 384 ? -2.015 -5.636 31.507 1.00 97.88 384 TYR A CA 1
ATOM 3073 C C . TYR A 1 384 ? -2.894 -4.382 31.380 1.00 97.88 384 TYR A C 1
ATOM 3075 O O . TYR A 1 384 ? -2.680 -3.427 32.126 1.00 97.88 384 TYR A O 1
ATOM 3083 N N . ARG A 1 385 ? -3.908 -4.384 30.503 1.00 97.38 385 ARG A N 1
ATOM 3084 C CA . ARG A 1 385 ? -4.835 -3.253 30.312 1.00 97.38 385 ARG A CA 1
ATOM 3085 C C . ARG A 1 385 ? -5.543 -2.873 31.615 1.00 97.38 385 ARG A C 1
ATOM 3087 O O . ARG A 1 385 ? -5.566 -1.695 31.964 1.00 97.38 385 ARG A O 1
ATOM 3094 N N . LEU A 1 386 ? -6.037 -3.859 32.367 1.00 97.31 386 LEU A N 1
ATOM 3095 C CA . LEU A 1 386 ? -6.666 -3.639 33.673 1.00 97.31 386 LEU A CA 1
ATOM 3096 C C . LEU A 1 386 ? -5.687 -3.055 34.698 1.00 97.31 386 LEU A C 1
ATOM 3098 O O . LEU A 1 386 ? -6.014 -2.116 35.422 1.00 97.31 386 LEU A O 1
ATOM 3102 N N . LYS A 1 387 ? -4.464 -3.594 34.750 1.00 96.81 387 LYS A N 1
ATOM 3103 C CA . LYS A 1 387 ? -3.408 -3.089 35.636 1.00 96.81 387 LYS A CA 1
ATOM 3104 C C . LYS A 1 387 ? -3.050 -1.636 35.316 1.00 96.81 387 LYS A C 1
ATOM 3106 O O . LYS A 1 387 ? -2.829 -0.859 36.241 1.00 96.81 387 LYS A O 1
ATOM 3111 N N . SER A 1 388 ? -2.990 -1.274 34.037 1.00 95.31 388 SER A N 1
ATOM 3112 C CA . SER A 1 388 ? -2.738 0.101 33.603 1.00 95.31 388 SER A CA 1
ATOM 3113 C C . SER A 1 388 ? -3.861 1.041 34.036 1.00 95.31 388 SER A C 1
ATOM 3115 O O . SER A 1 388 ? -3.563 2.069 34.632 1.00 95.31 388 SER A O 1
ATOM 3117 N N . LEU A 1 389 ? -5.129 0.653 33.852 1.00 94.56 389 LEU A N 1
ATOM 3118 C CA . LEU A 1 389 ? -6.273 1.442 34.322 1.00 94.56 389 LEU A CA 1
ATOM 3119 C C . LEU A 1 389 ? -6.219 1.684 35.840 1.00 94.56 389 LEU A C 1
ATOM 3121 O O . LEU A 1 389 ? -6.325 2.823 36.284 1.00 94.56 389 LEU A O 1
ATOM 3125 N N . ARG A 1 390 ? -5.968 0.635 36.639 1.00 94.56 390 ARG A N 1
ATOM 3126 C CA . ARG A 1 390 ? -5.822 0.758 38.104 1.00 94.56 390 ARG A CA 1
ATOM 3127 C C . ARG A 1 390 ? -4.735 1.757 38.499 1.00 94.56 390 ARG A C 1
ATOM 3129 O O . ARG A 1 390 ? -4.936 2.543 39.414 1.00 94.56 390 ARG A O 1
ATOM 3136 N N . ARG A 1 391 ? -3.592 1.743 37.805 1.00 92.19 391 ARG A N 1
ATOM 3137 C CA . ARG A 1 391 ? -2.493 2.689 38.058 1.00 92.19 391 ARG A CA 1
ATOM 3138 C C . ARG A 1 391 ? -2.888 4.125 37.733 1.00 92.19 391 ARG A C 1
ATOM 3140 O O . ARG A 1 391 ? -2.586 5.008 38.522 1.00 92.19 391 ARG A O 1
ATOM 3147 N N . THR A 1 392 ? -3.561 4.348 36.606 1.00 88.62 392 THR A N 1
ATOM 3148 C CA . THR A 1 392 ? -4.036 5.683 36.216 1.00 88.62 392 THR A CA 1
ATOM 3149 C C . THR A 1 392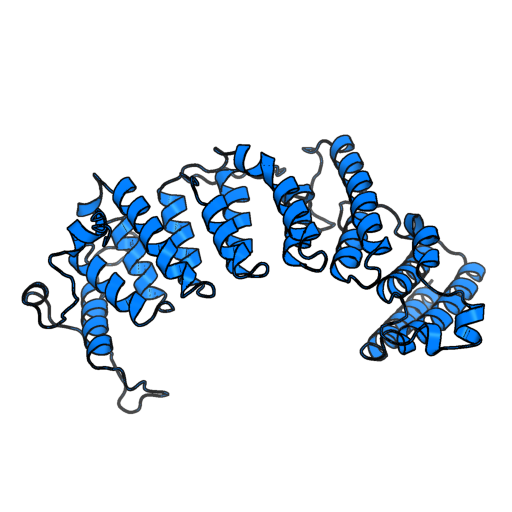 ? -5.012 6.251 37.242 1.00 88.62 392 THR A C 1
ATOM 3151 O O . THR A 1 392 ? -4.909 7.424 37.580 1.00 88.62 392 THR A O 1
ATOM 3154 N N . LEU A 1 393 ? -5.910 5.419 37.775 1.00 88.56 393 LEU A N 1
ATOM 3155 C CA . LEU A 1 393 ? -6.865 5.827 38.806 1.00 88.56 393 LEU A CA 1
ATOM 3156 C C . LEU A 1 393 ? -6.220 6.082 40.176 1.00 88.56 393 LEU A C 1
ATOM 3158 O O . LEU A 1 393 ? -6.719 6.909 40.915 1.00 88.56 393 LEU A O 1
ATOM 3162 N N . GLN A 1 394 ? -5.124 5.398 40.522 1.00 83.94 394 GLN A N 1
ATOM 3163 C CA . GLN A 1 394 ? -4.393 5.624 41.782 1.00 83.94 394 GLN A CA 1
ATOM 3164 C C . GLN A 1 394 ? -3.542 6.902 41.784 1.00 83.94 394 GLN A C 1
ATOM 3166 O O . GLN A 1 394 ? -3.126 7.358 42.845 1.00 83.94 394 GLN A O 1
ATOM 3171 N N . GLN A 1 395 ? -3.194 7.415 40.603 1.00 77.69 395 GLN A N 1
ATOM 3172 C CA . GLN A 1 395 ? -2.372 8.618 40.437 1.00 77.69 395 GLN A CA 1
ATOM 3173 C C . GLN A 1 395 ? -3.196 9.911 40.389 1.00 77.69 395 GLN A C 1
ATOM 3175 O O . GLN A 1 395 ? -2.611 10.993 40.403 1.00 77.69 395 GLN A O 1
ATOM 3180 N N . ARG A 1 396 ? -4.518 9.789 40.278 1.00 67.69 396 ARG A N 1
ATOM 3181 C CA . ARG A 1 396 ? -5.490 10.882 40.322 1.00 67.69 396 ARG A CA 1
ATOM 3182 C C . ARG A 1 396 ? -6.119 10.912 41.704 1.00 67.69 396 ARG A C 1
ATOM 3184 O O . ARG A 1 396 ? -6.418 12.037 42.154 1.00 67.69 396 ARG A O 1
#

Sequence (396 aa):
MTATATRTILDDLCSSYLPFDAASPVWSDVTPTPQLESSSPMCPILYAPDYSSAMSLYRTLTSSNHESTLASPLAGLELSARALALTTHLIKLNASHFSVWQYRAQILLHSSQFEAQRSDILRAELAWLDDLAHSNMKSYQVWQHRRLVVAALGDPDGELRFVQENLQRDAKNYHTWGYRQWILAHFGGLTLASSSNVASKGAGEFKQLWDREAQYVDELLREDVRNNSAWNHRWFVHFSRYGLTGNRSMTSIDHLDIESIEKTIKFEKAYVRTWLCSVPNNASAWSYLRALHTAFPQALRSSMCHSLGWVKTLVSSEQEAKRDASVDAMGRACVGALEWWFDCLVEQTEHADQTQNERLLQQAELLVQRLCVADSVRTRFWAYRLKSLRRTLQQR

Organism: Mycosarcoma maydis (NCBI:txid5270)